Protein AF-C0QSX3-F1 (afdb_monomer_lite)

InterPro domains:
  IPR005490 L,D-transpeptidase catalytic domain [PF03734] (238-368)
  IPR005490 L,D-transpeptidase catalytic domain [PS52029] (236-369)
  IPR005490 L,D-transpeptidase catalytic domain [cd16913] (238-369)
  IPR018392 LysM domain [SM00257] (179-223)
  IPR018392 LysM domain [cd00118] (180-222)
  IPR036779 LysM domain superfamily [G3DSA:3.10.350.10] (173-227)
  IPR036779 LysM domain superfamily [SSF54106] (179-223)
  IPR038063 L,D-transpeptidase catalytic domain-like [G3DSA:2.40.440.10] (234-369)
  IPR038063 L,D-transpeptidase catalytic domain-like [SSF141523] (238-369)
  IPR050979 Bacterial L,D-transpeptidase [PTHR30582] (173-374)

Organism: Persephonella marina (strain DSM 14350 / EX-H1) (NCBI:txid123214)

Radius of gyration: 26.54 Å; chains: 1; bounding box: 56×92×65 Å

Foldseek 3Di:
DVVVVVVVVVVVVVVVVDPCDPVNVVVVVVLVVLVVLLVVLLLQLLVCLLVVVLVSNLVSLVVNCVSDPDDFLSVLLSLLSNLVSCLVVLVLVSLLVSLVVVVPDPHDLLSNQNSLQSNQQSCVVVVVPPSNVVSCVPCVVQQDDDDFDDAPDPLCPLPGGLQFKFFDDPFQKTHDKHKDAAAAWAFLLVVCVVRQHFSCQQCLQCVPDDRGTDHHGRIGIDFSIAGHAPDPDDAQAWEAAPLQQKIWHWHAGPNTIMIGMHFKFFAAPVQGADAFKWFFADKDFQDKDQQDPVNCVVPVVDDRIDGRDLQHQQAGMWTDTPPDPAIEGEGSPSSRGNHNDDSRHIYGHNSVRVSVRSNHDGGRMYGYDHQQKHWTDDVWIKIAGGDDDPVNVVVVQVVCVVVVHHDDPSVVSSCHRNPHRHTRTRD

pLDDT: mean 91.19, std 11.02, range [38.38, 98.75]

Structure (mmCIF, N/CA/C/O backbone):
data_AF-C0QSX3-F1
#
_entry.id   AF-C0QSX3-F1
#
loop_
_atom_site.group_PDB
_atom_site.id
_atom_site.type_symbol
_atom_site.label_atom_id
_atom_site.label_alt_id
_atom_site.label_comp_id
_atom_site.label_asym_id
_atom_site.label_entity_id
_atom_site.label_seq_id
_atom_site.pdbx_PDB_ins_code
_atom_site.Cartn_x
_atom_site.Cartn_y
_atom_site.Cartn_z
_atom_site.occupancy
_atom_site.B_iso_or_equiv
_atom_site.auth_seq_id
_atom_site.auth_comp_id
_atom_site.auth_asym_id
_atom_site.auth_atom_id
_atom_site.pdbx_PDB_model_num
ATOM 1 N N . MET A 1 1 ? -12.778 67.586 36.343 1.00 48.75 1 MET A N 1
ATOM 2 C CA . MET A 1 1 ? -14.087 66.918 36.142 1.00 48.75 1 MET A CA 1
ATOM 3 C C . MET A 1 1 ? -14.118 66.034 34.890 1.00 48.75 1 MET A C 1
ATOM 5 O O . MET A 1 1 ? -14.532 64.891 34.998 1.00 48.75 1 MET A O 1
ATOM 9 N N . VAL A 1 2 ? -13.596 66.487 33.740 1.00 47.62 2 VAL A N 1
ATOM 10 C CA . VAL A 1 2 ? -13.553 65.702 32.481 1.00 47.62 2 VAL A CA 1
ATOM 11 C C . VAL A 1 2 ? -12.645 64.455 32.558 1.00 47.62 2 VAL A C 1
ATOM 13 O O . VAL A 1 2 ? -13.032 63.388 32.096 1.00 47.62 2 VAL A O 1
ATOM 16 N N . TYR A 1 3 ? -11.492 64.537 33.236 1.00 38.38 3 TYR A N 1
ATOM 17 C CA . TYR A 1 3 ? -10.574 63.395 33.411 1.00 38.38 3 TYR A CA 1
ATOM 18 C C . TYR A 1 3 ? -11.143 62.247 34.263 1.00 38.38 3 TYR A C 1
ATOM 20 O O . TYR A 1 3 ? -10.871 61.084 33.981 1.00 38.38 3 TYR A O 1
ATOM 28 N N . MET A 1 4 ? -11.972 62.549 35.270 1.00 43.06 4 MET A N 1
ATOM 29 C CA . MET A 1 4 ? -12.631 61.517 36.081 1.00 43.06 4 MET A CA 1
ATOM 30 C C . MET A 1 4 ? -13.725 60.798 35.294 1.00 43.06 4 MET A C 1
ATOM 32 O O . MET A 1 4 ? -13.859 59.589 35.427 1.00 43.06 4 MET A O 1
ATOM 36 N N . ILE A 1 5 ? -14.461 61.496 34.426 1.00 52.59 5 ILE A N 1
ATOM 37 C CA . ILE A 1 5 ? -15.491 60.870 33.585 1.00 52.59 5 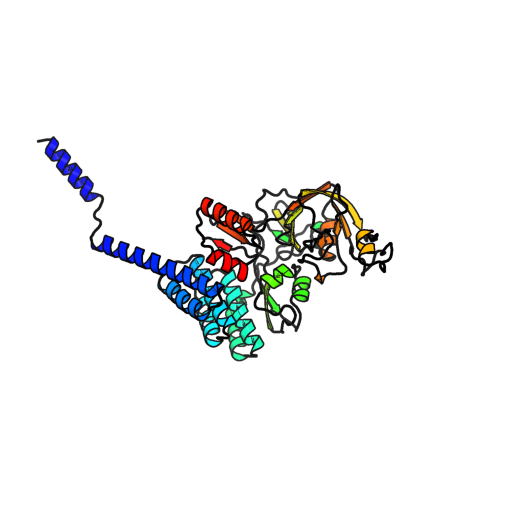ILE A CA 1
ATOM 38 C C . ILE A 1 5 ? -14.839 59.962 32.533 1.00 52.59 5 ILE A C 1
ATOM 40 O O . ILE A 1 5 ? -15.296 58.841 32.344 1.00 52.59 5 ILE A O 1
ATOM 44 N N . ILE A 1 6 ? -13.718 60.374 31.929 1.00 48.19 6 ILE A N 1
ATOM 45 C CA . ILE A 1 6 ? -12.979 59.542 30.964 1.00 48.19 6 ILE A CA 1
ATOM 46 C C . ILE A 1 6 ? -12.371 58.305 31.639 1.00 48.19 6 ILE A C 1
ATOM 48 O O . ILE A 1 6 ? -12.461 57.220 31.076 1.00 48.19 6 ILE A O 1
ATOM 52 N N . LEU A 1 7 ? -11.825 58.425 32.857 1.00 44.28 7 LEU A N 1
ATOM 53 C CA . LEU A 1 7 ? -11.281 57.282 33.601 1.00 44.28 7 LEU A CA 1
ATOM 54 C C . LEU A 1 7 ? -12.383 56.312 34.054 1.00 44.28 7 LEU A C 1
ATOM 56 O O . LEU A 1 7 ? -12.187 55.103 33.999 1.00 44.28 7 LEU A O 1
ATOM 60 N N . THR A 1 8 ? -13.555 56.828 34.438 1.00 52.88 8 THR A N 1
ATOM 61 C CA . THR A 1 8 ? -14.704 55.996 34.825 1.00 52.88 8 THR A CA 1
ATOM 62 C C . THR A 1 8 ? -15.304 55.298 33.606 1.00 52.88 8 THR A C 1
ATOM 64 O O . THR A 1 8 ? -15.594 54.115 33.692 1.00 52.88 8 THR A O 1
ATOM 67 N N . VAL A 1 9 ? -15.389 55.974 32.451 1.00 52.69 9 VAL A N 1
ATOM 68 C CA . VAL A 1 9 ? -15.851 55.386 31.181 1.00 52.69 9 VAL A CA 1
ATOM 69 C C . VAL A 1 9 ? -14.834 54.387 30.610 1.00 52.69 9 VAL A C 1
ATOM 71 O O . VAL A 1 9 ? -15.242 53.351 30.087 1.00 52.69 9 VAL A O 1
ATOM 74 N N . LEU A 1 10 ? -13.522 54.629 30.750 1.00 43.75 10 LEU A N 1
ATOM 75 C CA . LEU A 1 10 ? -12.484 53.649 30.397 1.00 43.75 10 LEU A CA 1
ATOM 76 C C . LEU A 1 10 ? -12.516 52.438 31.331 1.00 43.75 10 LEU A C 1
ATOM 78 O O . LEU A 1 10 ? -12.442 51.319 30.842 1.00 43.75 10 LEU A O 1
ATOM 82 N N . LEU A 1 11 ? -12.672 52.628 32.644 1.00 46.78 11 LEU A N 1
ATOM 83 C CA . LEU A 1 11 ? -12.793 51.521 33.596 1.00 46.78 11 LEU A CA 1
ATOM 84 C C . LEU A 1 11 ? -14.079 50.725 33.350 1.00 46.78 11 LEU A C 1
ATOM 86 O O . LEU A 1 11 ? -14.016 49.504 33.284 1.00 46.78 11 LEU A O 1
ATOM 90 N N . THR A 1 12 ? -15.219 51.371 33.095 1.00 47.72 12 THR A N 1
ATOM 91 C CA . THR A 1 12 ? -16.450 50.649 32.735 1.00 47.72 12 THR A CA 1
ATOM 92 C C . THR A 1 12 ? -16.357 49.967 31.373 1.00 47.72 12 THR A C 1
ATOM 94 O O . THR A 1 12 ? -16.967 48.920 31.216 1.00 47.72 12 THR A O 1
ATOM 97 N N . ASN A 1 13 ? -15.575 50.487 30.415 1.00 42.12 13 ASN A N 1
ATOM 98 C CA . ASN A 1 13 ? -15.341 49.826 29.121 1.00 42.12 13 ASN A CA 1
ATOM 99 C C . ASN A 1 13 ? -14.300 48.696 29.184 1.00 42.12 13 ASN A C 1
ATOM 101 O O . ASN A 1 13 ? -14.381 47.741 28.416 1.00 42.12 13 ASN A O 1
ATOM 105 N N . ILE A 1 14 ? -13.353 48.752 30.123 1.00 45.50 14 ILE A N 1
ATOM 106 C CA . ILE A 1 14 ? -12.417 47.654 30.392 1.00 45.50 14 ILE A CA 1
ATOM 107 C C . ILE A 1 14 ? -13.147 46.529 31.146 1.00 45.50 14 ILE A C 1
ATOM 109 O O . ILE A 1 14 ? -12.993 45.364 30.789 1.00 45.50 14 ILE A O 1
ATOM 113 N N . PHE A 1 15 ? -14.034 46.861 32.092 1.00 44.28 15 PHE A N 1
ATOM 114 C CA . PHE A 1 15 ? -14.851 45.882 32.823 1.00 44.28 15 PHE A CA 1
ATOM 115 C C . PHE A 1 15 ? -16.085 45.373 32.054 1.00 44.28 15 PHE A C 1
ATOM 117 O O . PHE A 1 15 ? -16.574 44.292 32.370 1.00 44.28 15 PHE A O 1
ATOM 124 N N . SER A 1 16 ? -16.571 46.074 31.023 1.00 42.09 16 SER A N 1
ATOM 125 C CA . SER A 1 16 ? -17.661 45.578 30.162 1.00 42.09 16 SER A CA 1
ATOM 126 C C . SER A 1 16 ? -17.187 44.644 29.043 1.00 42.09 16 SER A C 1
ATOM 128 O O . SER A 1 16 ? -18.012 43.991 28.408 1.00 42.09 16 SER A O 1
ATOM 130 N N . SER A 1 17 ? -15.871 44.538 28.819 1.00 47.22 17 SER A N 1
ATOM 131 C CA . SER A 1 17 ? -15.293 43.681 27.770 1.00 47.22 17 SER A CA 1
ATOM 132 C C . SER A 1 17 ? -14.806 42.299 28.235 1.00 47.22 17 SER A C 1
ATOM 134 O O . SER A 1 17 ? -14.498 41.467 27.387 1.00 47.22 17 SER A O 1
ATOM 136 N N . PHE A 1 18 ? -14.803 42.001 29.541 1.00 54.53 18 PHE A N 1
ATOM 137 C CA . PHE A 1 18 ? -14.434 40.679 30.071 1.00 54.53 18 PHE A CA 1
ATOM 138 C C . PHE A 1 18 ? -15.231 40.327 31.335 1.00 54.53 18 PHE A C 1
ATOM 140 O O . PHE A 1 18 ? -14.693 40.269 32.438 1.00 54.53 18 PHE A O 1
ATOM 147 N N . ALA A 1 19 ? -16.528 40.056 31.187 1.00 53.22 19 ALA A N 1
ATOM 148 C CA . ALA A 1 19 ? -17.298 39.382 32.232 1.00 53.22 19 ALA A CA 1
ATOM 149 C C . ALA A 1 19 ? -17.041 37.864 32.161 1.00 53.22 19 ALA A C 1
ATOM 151 O O . ALA A 1 19 ? -17.902 37.108 31.729 1.00 53.22 19 ALA A O 1
ATOM 152 N N . VAL A 1 20 ? -15.831 37.427 32.524 1.00 59.19 20 VAL A N 1
ATOM 153 C CA . VAL A 1 20 ? -15.545 36.006 32.781 1.00 59.19 20 VAL A CA 1
ATOM 154 C C . VAL A 1 20 ? -15.932 35.736 34.233 1.00 59.19 20 VAL A C 1
ATOM 156 O O . VAL A 1 20 ? -15.351 36.321 35.149 1.00 59.19 20 VAL A O 1
ATOM 159 N N . THR A 1 21 ? -16.949 34.909 34.461 1.00 80.19 21 THR A N 1
ATOM 160 C CA . THR A 1 21 ? -17.420 34.581 35.814 1.00 80.19 21 THR A CA 1
ATOM 161 C C . THR A 1 21 ? -16.509 33.545 36.487 1.00 80.19 21 THR A C 1
ATOM 163 O O . THR A 1 21 ? -15.742 32.843 35.829 1.00 80.19 21 THR A O 1
ATOM 166 N N . ILE A 1 22 ? -16.580 33.421 37.820 1.00 74.31 22 ILE A N 1
ATOM 167 C CA . ILE A 1 22 ? -15.883 32.341 38.551 1.00 74.31 22 ILE A CA 1
ATOM 168 C C . ILE A 1 22 ? -16.342 30.968 38.037 1.00 74.31 22 ILE A C 1
ATOM 170 O O . ILE A 1 22 ? -15.523 30.059 37.920 1.00 74.31 22 ILE A O 1
ATOM 174 N N . ASP A 1 23 ? -17.621 30.836 37.681 1.00 77.81 23 ASP A N 1
ATOM 175 C CA . ASP A 1 23 ? -18.171 29.614 37.097 1.00 77.81 23 ASP A CA 1
ATOM 176 C C . ASP A 1 23 ? -17.549 29.309 35.726 1.00 77.81 23 ASP A C 1
ATOM 178 O O . ASP A 1 23 ? -17.186 28.158 35.481 1.00 77.81 23 ASP A O 1
ATOM 182 N N . ASP A 1 24 ? -17.317 30.324 34.882 1.00 76.31 24 ASP A N 1
ATOM 183 C CA . ASP A 1 24 ? -16.618 30.159 33.596 1.00 76.31 24 ASP A CA 1
ATOM 184 C C . ASP A 1 24 ? -15.166 29.692 33.797 1.00 76.31 24 ASP A C 1
ATOM 186 O O . ASP A 1 24 ? -14.714 28.755 33.137 1.00 76.31 24 ASP A O 1
ATOM 190 N N . LEU A 1 25 ? -14.442 30.282 34.759 1.00 76.31 25 LEU A N 1
ATOM 191 C CA . LEU A 1 25 ? -13.067 29.880 35.097 1.00 76.31 25 LEU A CA 1
ATOM 192 C C . LEU A 1 25 ? -13.000 28.446 35.638 1.00 76.31 25 LEU A C 1
ATOM 194 O O . LEU A 1 25 ? -12.089 27.689 35.296 1.00 76.31 25 LEU A O 1
ATOM 198 N N . ILE A 1 26 ? -13.960 28.060 36.482 1.00 77.81 26 ILE A N 1
ATOM 199 C CA . ILE A 1 26 ? -14.073 26.697 37.009 1.00 77.81 26 ILE A CA 1
ATOM 200 C C . ILE A 1 26 ? -14.393 25.722 35.872 1.00 77.81 26 ILE A C 1
ATOM 202 O O . ILE A 1 26 ? -13.771 24.659 35.782 1.00 77.81 26 ILE A O 1
ATOM 206 N N . GLU A 1 27 ? -15.333 26.063 34.989 1.00 82.44 27 GLU A N 1
ATOM 207 C CA . GLU A 1 27 ? -15.691 25.234 33.840 1.00 82.44 27 GLU A CA 1
ATOM 208 C C . GLU A 1 27 ? -14.491 25.032 32.904 1.00 82.44 27 GLU A C 1
ATOM 210 O O . GLU A 1 27 ? -14.228 23.905 32.466 1.00 82.44 27 GLU A O 1
ATOM 215 N N . ASP A 1 28 ? -13.721 26.087 32.650 1.00 81.81 28 ASP A N 1
ATOM 216 C CA . ASP A 1 28 ? -12.518 26.029 31.825 1.00 81.81 28 ASP A CA 1
ATOM 217 C C . ASP A 1 28 ? -11.407 25.202 32.482 1.00 81.81 28 ASP A C 1
ATOM 219 O O . ASP A 1 28 ? -10.857 24.308 31.831 1.00 81.81 28 ASP A O 1
ATOM 223 N N . ALA A 1 29 ? -11.172 25.351 33.789 1.00 78.06 29 ALA A N 1
ATOM 224 C CA . ALA A 1 29 ? -10.248 24.489 34.529 1.00 78.06 29 ALA A CA 1
ATOM 225 C C . ALA A 1 29 ? -10.668 23.005 34.468 1.00 78.06 29 ALA A C 1
ATOM 227 O O . ALA A 1 29 ? -9.843 22.114 34.230 1.00 78.06 29 ALA A O 1
ATOM 228 N N . TYR A 1 30 ? -11.966 22.703 34.606 1.00 83.31 30 TYR A N 1
ATOM 229 C CA . TYR A 1 30 ? -12.476 21.338 34.443 1.00 83.31 30 TYR A CA 1
ATOM 230 C C . TYR A 1 30 ? -12.288 20.808 33.014 1.00 83.31 30 TYR A C 1
ATOM 232 O O . TYR A 1 30 ? -11.971 19.621 32.840 1.00 83.31 30 TYR A O 1
ATOM 240 N N . LYS A 1 31 ? -12.466 21.646 31.982 1.00 81.50 31 LYS A N 1
ATOM 241 C CA . LYS A 1 31 ? -12.196 21.281 30.579 1.00 81.50 31 LYS A CA 1
ATOM 242 C C . LYS A 1 31 ? -10.716 20.969 30.364 1.00 81.50 31 LYS A C 1
ATOM 244 O O . LYS A 1 31 ? -10.414 19.963 29.713 1.00 81.50 31 LYS A O 1
ATOM 249 N N . GLU A 1 32 ? -9.811 21.766 30.925 1.00 83.38 32 GLU A N 1
ATOM 250 C CA . GLU A 1 32 ? -8.362 21.562 30.823 1.00 83.38 32 GLU A CA 1
ATOM 251 C C . GLU A 1 32 ? -7.912 20.267 31.502 1.00 83.38 32 GLU A C 1
ATOM 253 O O . GLU A 1 32 ? -7.322 19.408 30.842 1.00 83.38 32 GLU A O 1
ATOM 258 N N . VAL A 1 33 ? -8.301 20.039 32.761 1.00 84.56 33 VAL A N 1
ATOM 259 C CA . VAL A 1 33 ? -7.988 18.793 33.490 1.00 84.56 33 VAL A CA 1
ATOM 260 C C . VAL A 1 33 ? -8.549 17.571 32.761 1.00 84.56 33 VAL A C 1
ATOM 262 O O . VAL A 1 33 ? -7.928 16.505 32.700 1.00 84.56 33 VAL A O 1
ATOM 265 N N . ARG A 1 34 ? -9.751 17.688 32.185 1.00 81.19 34 ARG A N 1
ATOM 266 C CA . ARG A 1 34 ? -10.350 16.610 31.391 1.00 81.19 34 ARG A CA 1
ATOM 267 C C . ARG A 1 34 ? -9.554 16.336 30.115 1.00 81.19 34 ARG A C 1
ATOM 269 O O . ARG A 1 34 ? -9.415 15.168 29.743 1.00 81.19 34 ARG A O 1
ATOM 276 N N . LYS A 1 35 ? -9.063 17.379 29.444 1.00 82.12 35 LYS A N 1
ATOM 277 C CA . LYS A 1 35 ? -8.228 17.281 28.239 1.00 82.12 35 LYS A CA 1
ATOM 278 C C . LYS A 1 35 ? -6.886 16.623 28.556 1.00 82.12 35 LYS A C 1
ATOM 280 O O . LYS A 1 35 ? -6.501 15.705 27.837 1.00 82.12 35 LYS A O 1
ATOM 285 N N . GLU A 1 36 ? -6.240 17.012 29.648 1.00 86.94 36 GLU A N 1
ATOM 286 C CA . GLU A 1 36 ? -4.990 16.410 30.124 1.00 86.94 36 GLU A CA 1
ATOM 287 C C . GLU A 1 36 ? -5.173 14.917 30.435 1.00 86.94 36 GLU A C 1
ATOM 289 O O . GLU A 1 36 ? -4.554 14.067 29.798 1.00 86.94 36 GLU A O 1
ATOM 294 N N . LYS A 1 37 ? -6.151 14.566 31.285 1.00 87.88 37 LYS A N 1
ATOM 295 C CA . LYS A 1 37 ? -6.473 13.160 31.608 1.00 87.88 37 LYS A CA 1
ATOM 296 C C . LYS A 1 37 ? -6.822 12.327 30.376 1.00 87.88 37 LYS A C 1
ATOM 298 O O . LYS A 1 37 ? -6.589 11.113 30.353 1.00 87.88 37 LYS A O 1
ATOM 303 N N . SER A 1 38 ? -7.453 12.949 29.382 1.00 88.44 38 SER A N 1
ATOM 304 C CA . SER A 1 38 ? -7.742 12.321 28.098 1.00 88.44 38 SER A CA 1
ATOM 305 C C . SER A 1 38 ? -6.445 12.019 27.344 1.00 88.44 38 SER A C 1
ATOM 307 O O . SER A 1 38 ? -6.226 10.871 26.959 1.00 88.44 38 SER A O 1
ATOM 309 N N . GLU A 1 39 ? -5.556 12.997 27.192 1.00 90.38 39 GLU A N 1
ATOM 310 C CA . GLU A 1 39 ? -4.270 12.815 26.512 1.00 90.38 39 GLU A CA 1
ATOM 311 C C . GLU A 1 39 ? -3.379 11.775 27.214 1.00 90.38 39 GLU A C 1
ATOM 313 O O . GLU A 1 39 ? -2.805 10.909 26.552 1.00 90.38 39 GLU A O 1
ATOM 318 N N . ASP A 1 40 ? -3.352 11.761 28.547 1.00 91.38 40 ASP A N 1
ATOM 319 C CA . ASP A 1 40 ? -2.654 10.732 29.326 1.00 91.38 40 ASP A CA 1
ATOM 320 C C . ASP A 1 40 ? -3.198 9.333 29.043 1.00 91.38 40 ASP A C 1
ATOM 322 O O . ASP A 1 40 ? -2.442 8.393 28.787 1.00 91.38 40 ASP A O 1
ATOM 326 N N . SER A 1 41 ? -4.529 9.194 29.040 1.00 94.62 41 SER A N 1
ATOM 327 C CA . SER A 1 41 ? -5.190 7.914 28.760 1.00 94.62 41 SER A CA 1
ATOM 328 C C . SER A 1 41 ? -4.898 7.442 27.333 1.00 94.62 41 SER A C 1
ATOM 330 O O . SER A 1 41 ? -4.692 6.251 27.109 1.00 94.62 41 SER A O 1
ATOM 332 N N . PHE A 1 42 ? -4.837 8.362 26.367 1.00 95.75 42 PHE A N 1
ATOM 333 C CA . PHE A 1 42 ? -4.454 8.071 24.986 1.00 95.75 42 PHE A CA 1
ATOM 334 C C . PHE A 1 42 ? -3.010 7.566 24.885 1.00 95.75 42 PHE A C 1
ATOM 336 O O . PHE A 1 42 ? -2.752 6.504 24.308 1.00 95.75 42 PHE A O 1
ATOM 343 N N . ASN A 1 43 ? -2.073 8.298 25.487 1.00 95.25 43 ASN A N 1
ATOM 344 C CA . ASN A 1 43 ? -0.651 7.972 25.469 1.00 95.25 43 ASN A CA 1
ATOM 345 C C . ASN A 1 43 ? -0.364 6.631 26.143 1.00 95.25 43 ASN A C 1
ATOM 347 O O . ASN A 1 43 ? 0.382 5.816 25.593 1.00 95.25 43 ASN A O 1
ATOM 351 N N . LEU A 1 44 ? -0.978 6.391 27.304 1.00 96.62 44 LEU A N 1
ATOM 352 C CA . LEU A 1 44 ? -0.829 5.150 28.053 1.00 96.62 44 LEU A CA 1
ATOM 353 C C . LEU A 1 44 ? -1.464 3.967 27.317 1.00 96.62 44 LEU A C 1
ATOM 355 O O . LEU A 1 44 ? -0.862 2.896 27.272 1.00 96.62 44 LEU A O 1
ATOM 359 N N . ALA A 1 45 ? -2.628 4.160 26.688 1.00 98.06 45 ALA A N 1
ATOM 360 C CA . ALA A 1 45 ? -3.277 3.122 25.895 1.00 98.06 45 ALA A CA 1
ATOM 361 C C . ALA A 1 45 ? -2.388 2.646 24.735 1.00 98.06 45 ALA A C 1
ATOM 363 O O . ALA A 1 45 ? -2.156 1.444 24.594 1.00 98.06 45 ALA A O 1
ATOM 364 N N . LEU A 1 46 ? -1.839 3.579 23.948 1.00 97.88 46 LEU A N 1
ATOM 365 C CA . LEU A 1 46 ? -0.950 3.243 22.833 1.00 97.88 46 LEU A CA 1
ATOM 366 C C . LEU A 1 46 ? 0.387 2.672 23.305 1.00 97.88 46 LEU A C 1
ATOM 368 O O . LEU A 1 46 ? 0.890 1.733 22.692 1.00 97.88 46 LEU A O 1
ATOM 372 N N . LYS A 1 47 ? 0.955 3.188 24.403 1.00 97.75 47 LYS A N 1
ATOM 373 C CA . LYS A 1 47 ? 2.165 2.617 25.012 1.00 97.75 47 LYS A CA 1
ATOM 374 C C . LYS A 1 47 ? 1.934 1.156 25.405 1.00 97.75 47 LYS A C 1
ATOM 376 O O . LYS A 1 47 ? 2.647 0.283 24.920 1.00 97.75 47 LYS A O 1
ATOM 381 N N . ALA A 1 48 ? 0.893 0.891 26.196 1.00 98.06 48 ALA A N 1
ATOM 382 C CA . ALA A 1 48 ? 0.537 -0.454 26.635 1.00 98.06 48 ALA A CA 1
ATOM 383 C C . ALA A 1 48 ? 0.271 -1.387 25.446 1.00 98.06 48 ALA A C 1
ATOM 385 O O . ALA A 1 48 ? 0.733 -2.525 25.440 1.00 98.06 48 ALA A O 1
ATOM 386 N N . PHE A 1 49 ? -0.419 -0.906 24.406 1.00 98.25 49 PHE A N 1
ATOM 387 C CA . PHE A 1 49 ? -0.640 -1.679 23.184 1.00 98.25 49 PHE A CA 1
ATOM 388 C C . PHE A 1 49 ? 0.676 -2.040 22.488 1.00 98.25 49 PHE A C 1
ATOM 390 O O . PHE A 1 49 ? 0.888 -3.192 22.107 1.00 98.25 49 PHE A O 1
ATOM 397 N N . ASN A 1 50 ? 1.571 -1.062 22.337 1.00 96.81 50 ASN A N 1
ATOM 398 C CA . ASN A 1 50 ? 2.867 -1.254 21.699 1.00 96.81 50 ASN A CA 1
ATOM 399 C C . ASN A 1 50 ? 3.766 -2.213 22.491 1.00 96.81 50 ASN A C 1
ATOM 401 O O . ASN A 1 50 ? 4.541 -2.937 21.870 1.00 96.81 50 ASN A O 1
ATOM 405 N N . GLU A 1 51 ? 3.630 -2.255 23.813 1.00 97.25 51 GLU A N 1
ATOM 406 C CA . GLU A 1 51 ? 4.320 -3.188 24.715 1.00 97.25 51 GLU A CA 1
ATOM 407 C C . GLU A 1 51 ? 3.624 -4.562 24.812 1.00 97.25 51 GLU A C 1
ATOM 409 O O . GLU A 1 51 ? 4.118 -5.461 25.482 1.00 97.25 51 GLU A O 1
ATOM 414 N N . GLY A 1 52 ? 2.487 -4.761 24.132 1.00 97.00 52 GLY A N 1
ATOM 415 C CA . GLY A 1 52 ? 1.746 -6.030 24.130 1.00 97.00 52 GLY A CA 1
ATOM 416 C C . GLY A 1 52 ? 0.822 -6.240 25.337 1.00 97.00 52 GLY A C 1
ATOM 417 O O . GLY A 1 52 ? 0.209 -7.297 25.476 1.00 97.00 52 GLY A O 1
ATOM 418 N N . ILE A 1 53 ? 0.653 -5.229 26.191 1.00 98.00 53 ILE A N 1
ATOM 419 C CA . ILE A 1 53 ? -0.195 -5.263 27.390 1.00 98.00 53 ILE A CA 1
ATOM 420 C C . ILE A 1 53 ? -1.640 -4.888 27.012 1.00 98.00 53 ILE A C 1
ATOM 422 O O . ILE A 1 53 ? -2.186 -3.850 27.399 1.00 98.00 53 ILE A O 1
ATOM 426 N N . PHE A 1 54 ? -2.282 -5.743 26.210 1.00 98.19 54 PHE A N 1
ATOM 427 C CA . PHE A 1 54 ? -3.578 -5.456 25.575 1.00 98.19 54 PHE A CA 1
ATOM 428 C C . PHE A 1 54 ? -4.726 -5.203 26.565 1.00 98.19 54 PHE A C 1
ATOM 430 O O . PHE A 1 54 ? -5.622 -4.410 26.281 1.00 98.19 54 PHE A O 1
ATOM 437 N N . SER A 1 55 ? -4.711 -5.830 27.743 1.00 98.06 55 SER A N 1
ATOM 438 C CA . SER A 1 55 ? -5.731 -5.608 28.777 1.00 98.06 55 SER A CA 1
ATOM 439 C C . SER A 1 55 ? -5.705 -4.169 29.310 1.00 98.06 55 SER A C 1
ATOM 441 O O . SER A 1 55 ? -6.759 -3.539 29.442 1.00 98.06 55 SER A O 1
ATOM 443 N N . VAL A 1 56 ? -4.507 -3.626 29.550 1.00 98.19 56 VAL A N 1
ATOM 444 C CA . VAL A 1 56 ? -4.293 -2.231 29.963 1.00 98.19 56 VAL A CA 1
ATOM 445 C C . VAL A 1 56 ? -4.632 -1.285 28.816 1.00 98.19 56 VAL A C 1
ATOM 447 O O . VAL A 1 56 ? -5.366 -0.321 29.031 1.00 98.19 56 VAL A O 1
ATOM 450 N N . ALA A 1 57 ? -4.210 -1.605 27.588 1.00 98.38 57 ALA A N 1
ATOM 451 C CA . ALA A 1 57 ? -4.553 -0.820 26.403 1.00 98.38 57 ALA A CA 1
ATOM 452 C C . ALA A 1 57 ? -6.074 -0.654 26.239 1.00 98.38 57 ALA A C 1
ATOM 454 O O . ALA A 1 57 ? -6.566 0.454 26.026 1.00 98.38 57 ALA A O 1
ATOM 455 N N . VAL A 1 58 ? -6.848 -1.733 26.411 1.00 98.69 58 VAL A N 1
ATOM 456 C CA . VAL A 1 58 ? -8.319 -1.680 26.357 1.00 98.69 58 VAL A CA 1
ATOM 457 C C . VAL A 1 58 ? -8.898 -0.837 27.492 1.00 98.69 58 VAL A C 1
ATOM 459 O O . VAL A 1 58 ? -9.825 -0.057 27.255 1.00 98.69 58 VAL A O 1
ATOM 462 N N . LYS A 1 59 ? -8.389 -0.988 28.721 1.00 98.44 59 LYS A N 1
ATOM 463 C CA . LYS A 1 59 ? -8.857 -0.225 29.888 1.00 98.44 59 LYS A CA 1
ATOM 464 C C . LYS A 1 59 ? -8.673 1.279 29.670 1.00 98.44 59 LYS A C 1
ATOM 466 O O . LYS A 1 59 ? -9.648 2.030 29.760 1.00 98.44 59 LYS A O 1
ATOM 471 N N . GLU A 1 60 ? -7.459 1.700 29.331 1.00 98.31 60 GLU A N 1
ATOM 472 C CA . GLU A 1 60 ? -7.123 3.113 29.133 1.00 98.31 60 GLU A CA 1
ATOM 473 C C . GLU A 1 60 ? -7.751 3.673 27.852 1.00 98.31 60 GLU A C 1
ATOM 475 O O . GLU A 1 60 ? -8.289 4.778 27.859 1.00 98.31 60 GLU A O 1
ATOM 480 N N . GLY A 1 61 ? -7.841 2.873 26.785 1.00 98.06 61 GLY A N 1
ATOM 481 C CA . GLY A 1 61 ? -8.561 3.249 25.569 1.00 98.06 61 GLY A CA 1
ATOM 482 C C . GLY A 1 61 ? -10.045 3.524 25.834 1.00 98.06 61 GLY A C 1
ATOM 483 O O . GLY A 1 61 ? -10.586 4.536 25.392 1.00 98.06 61 GLY A O 1
ATOM 484 N N . LYS A 1 62 ? -10.726 2.685 26.626 1.00 98.00 62 LYS A N 1
ATOM 485 C CA . LYS A 1 62 ? -12.120 2.947 27.033 1.00 98.00 62 LYS A CA 1
ATOM 486 C C . LYS A 1 62 ? -12.248 4.209 27.884 1.00 98.00 62 LYS A C 1
ATOM 488 O O . LYS A 1 62 ? -13.237 4.926 27.740 1.00 98.00 62 LYS A O 1
ATOM 493 N N . LYS A 1 63 ? -11.285 4.477 28.772 1.00 97.50 63 LYS A N 1
ATOM 494 C CA . LYS A 1 63 ? -11.239 5.714 29.567 1.00 97.50 63 LYS A CA 1
ATOM 495 C C . LYS A 1 63 ? -11.099 6.934 28.654 1.00 97.50 63 LYS A C 1
ATOM 497 O O . LYS A 1 63 ? -11.915 7.847 28.763 1.00 97.50 63 LYS A O 1
ATOM 502 N N . TYR A 1 64 ? -10.184 6.891 27.688 1.00 96.88 64 TYR A N 1
ATOM 503 C CA . TYR A 1 64 ? -10.045 7.918 26.657 1.00 96.88 64 TYR A CA 1
ATOM 504 C C . TYR A 1 64 ? -11.363 8.158 25.906 1.00 96.88 64 TYR A C 1
ATOM 506 O O . TYR A 1 64 ? -11.849 9.282 25.869 1.00 96.88 64 TYR A O 1
ATOM 514 N N . LEU A 1 65 ? -12.023 7.109 25.400 1.00 96.25 65 LEU A N 1
ATOM 515 C CA . LEU A 1 65 ? -13.278 7.253 24.643 1.00 96.25 65 LEU A CA 1
ATOM 516 C C . LEU A 1 65 ? -14.444 7.840 25.455 1.00 96.25 65 LEU A C 1
ATOM 518 O O . LEU A 1 65 ? -15.367 8.404 24.855 1.00 96.25 65 LEU A O 1
ATOM 522 N N . LYS A 1 66 ? -14.431 7.693 26.788 1.00 95.06 66 LYS A N 1
ATOM 523 C CA . LYS A 1 66 ? -15.401 8.325 27.699 1.00 95.06 66 LYS A CA 1
ATOM 524 C C . LYS A 1 66 ? -15.123 9.819 27.865 1.00 95.06 66 LYS A C 1
ATOM 526 O O . LYS A 1 66 ? -16.061 10.618 27.855 1.00 95.06 66 LYS A O 1
ATOM 531 N N . LEU A 1 67 ? -13.850 10.183 28.020 1.00 92.31 67 LEU A N 1
ATOM 532 C CA . LEU A 1 67 ? -13.418 11.567 28.217 1.00 92.31 67 LEU A CA 1
ATOM 533 C C . LEU A 1 67 ? -13.484 12.369 26.912 1.00 92.31 67 LEU A C 1
ATOM 535 O O . LEU A 1 67 ? -13.925 13.518 26.945 1.00 92.31 67 LEU A O 1
ATOM 539 N N . HIS A 1 68 ? -13.164 11.740 25.781 1.00 91.44 68 HIS A N 1
ATOM 540 C CA . HIS A 1 68 ? -13.006 12.364 24.471 1.00 91.44 68 HIS A CA 1
ATOM 541 C C . HIS A 1 68 ? -14.112 11.975 23.492 1.00 91.44 68 HIS A C 1
ATOM 543 O O . HIS A 1 68 ? -14.086 10.900 22.893 1.00 91.44 68 HIS A O 1
ATOM 549 N N . ARG A 1 69 ? -15.105 12.852 23.315 1.00 86.50 69 ARG A N 1
ATOM 550 C CA . ARG A 1 69 ? -16.268 12.591 22.441 1.00 86.50 69 ARG A CA 1
ATOM 551 C C . ARG A 1 69 ? -16.119 13.139 21.023 1.00 86.50 69 ARG A C 1
ATOM 553 O O . ARG A 1 69 ? -16.833 12.677 20.135 1.00 86.50 69 ARG A O 1
ATOM 560 N N . LYS A 1 70 ? -15.225 14.110 20.813 1.00 88.19 70 LYS A N 1
ATOM 561 C CA . LYS A 1 70 ? -15.013 14.742 19.508 1.00 88.19 70 LYS A CA 1
ATOM 562 C C . LYS A 1 70 ? -14.499 13.704 18.509 1.00 88.19 70 LYS A C 1
ATOM 564 O O . LYS A 1 70 ? -13.699 12.838 18.856 1.00 88.19 70 LYS A O 1
ATOM 569 N N . LYS A 1 71 ? -14.982 13.786 17.270 1.00 88.75 71 LYS A N 1
ATOM 570 C CA . LYS A 1 71 ? -14.429 13.009 16.163 1.00 88.75 71 LYS A CA 1
ATOM 571 C C . LYS A 1 71 ? -13.083 13.612 15.768 1.00 88.75 71 LYS A C 1
ATOM 573 O O . LYS A 1 71 ? -13.040 14.755 15.326 1.00 88.75 71 LYS A O 1
ATOM 578 N N . ASP A 1 72 ? -12.031 12.825 15.905 1.00 90.88 72 ASP A N 1
ATOM 579 C CA . ASP A 1 72 ? -10.686 13.092 15.401 1.00 90.88 72 ASP A CA 1
ATOM 580 C C . ASP A 1 72 ? -9.994 11.758 15.083 1.00 90.88 72 ASP A C 1
ATOM 582 O O . ASP A 1 72 ? -10.564 10.678 15.295 1.00 90.88 72 ASP A O 1
ATOM 586 N N . ILE A 1 73 ? -8.778 11.824 14.544 1.00 91.50 73 ILE A N 1
ATOM 587 C CA . ILE A 1 73 ? -8.006 10.621 14.223 1.00 91.50 73 ILE A CA 1
ATOM 588 C C . ILE A 1 73 ? -7.624 9.816 15.477 1.00 91.50 73 ILE A C 1
ATOM 590 O O . ILE A 1 73 ? -7.591 8.587 15.436 1.00 91.50 73 ILE A O 1
ATOM 594 N N . LYS A 1 74 ? -7.383 10.474 16.618 1.00 93.62 74 LYS A N 1
ATOM 595 C CA . LYS A 1 74 ? -7.005 9.803 17.872 1.00 93.62 74 LYS A CA 1
ATOM 596 C C . LYS A 1 74 ? -8.124 8.878 18.368 1.00 93.62 74 LYS A C 1
ATOM 598 O O . LYS A 1 74 ? -7.864 7.726 18.719 1.00 93.62 74 LYS A O 1
ATOM 603 N N . ARG A 1 75 ? -9.379 9.339 18.328 1.00 95.06 75 ARG A N 1
ATOM 604 C CA . ARG A 1 75 ? -10.577 8.537 18.632 1.00 95.06 75 ARG A CA 1
ATOM 605 C C . ARG A 1 75 ? -10.720 7.340 17.714 1.00 95.06 75 ARG A C 1
ATOM 607 O O . ARG A 1 75 ? -10.943 6.231 18.197 1.00 95.06 75 ARG A O 1
ATOM 614 N N . ASP A 1 76 ? -10.574 7.573 16.422 1.00 95.38 76 ASP A N 1
ATOM 615 C CA . ASP A 1 76 ? -10.618 6.550 15.386 1.00 95.38 76 ASP A CA 1
ATOM 616 C C . ASP A 1 76 ? -9.589 5.436 15.680 1.00 95.38 76 ASP A C 1
ATOM 618 O O . ASP A 1 76 ? -9.956 4.262 15.811 1.00 95.38 76 ASP A O 1
ATOM 622 N N . ILE A 1 77 ? -8.332 5.814 15.930 1.00 95.81 77 ILE A N 1
ATOM 623 C CA . ILE A 1 77 ? -7.234 4.893 16.256 1.00 95.81 77 ILE A CA 1
ATOM 624 C C . ILE A 1 77 ? -7.486 4.112 17.551 1.00 95.81 77 ILE A C 1
ATOM 626 O O . ILE A 1 77 ? -7.262 2.905 17.580 1.00 95.81 77 ILE A O 1
ATOM 630 N N . ILE A 1 78 ? -8.004 4.737 18.614 1.00 97.75 78 ILE A N 1
ATOM 631 C CA . ILE A 1 78 ? -8.311 4.008 19.858 1.00 97.75 78 ILE A CA 1
ATOM 632 C C . ILE A 1 78 ? -9.433 2.982 19.653 1.00 97.75 78 ILE A C 1
ATOM 634 O O . ILE A 1 78 ? -9.372 1.880 20.207 1.00 97.75 78 ILE A O 1
ATOM 638 N N . ILE A 1 79 ? -10.450 3.304 18.850 1.00 98.19 79 ILE A N 1
ATOM 639 C CA . ILE A 1 79 ? -11.537 2.367 18.535 1.00 98.19 79 ILE A CA 1
ATOM 640 C C . ILE A 1 79 ? -10.990 1.135 17.803 1.00 98.19 79 ILE A C 1
ATOM 642 O O . ILE A 1 79 ? -11.368 0.007 18.128 1.00 98.19 79 ILE A O 1
ATOM 646 N N . GLU A 1 80 ? -10.081 1.328 16.855 1.00 97.81 80 GLU A N 1
ATOM 647 C CA . GLU A 1 80 ? -9.394 0.236 16.167 1.00 97.81 80 GLU A CA 1
ATOM 648 C C . GLU A 1 80 ? -8.481 -0.568 17.100 1.00 97.81 80 GLU A C 1
ATOM 650 O O . GLU A 1 80 ? -8.588 -1.793 17.159 1.00 97.81 80 GLU A O 1
ATOM 655 N N . MET A 1 81 ? -7.637 0.116 17.874 1.00 98.38 81 MET A N 1
ATOM 656 C CA . MET A 1 81 ? -6.685 -0.481 18.810 1.00 98.38 81 MET A CA 1
ATOM 657 C C . MET A 1 81 ? -7.391 -1.412 19.807 1.00 98.38 81 MET A C 1
ATOM 659 O O . MET A 1 81 ? -6.901 -2.507 20.093 1.00 98.38 81 MET A O 1
ATOM 663 N N . ILE A 1 82 ? -8.571 -1.027 20.308 1.00 98.75 82 ILE A N 1
ATOM 664 C CA . ILE A 1 82 ? -9.400 -1.883 21.173 1.00 98.75 82 ILE A CA 1
ATOM 665 C C . ILE A 1 82 ? -9.841 -3.157 20.436 1.00 98.75 82 ILE A C 1
ATOM 667 O O . ILE A 1 82 ? -9.781 -4.244 21.013 1.00 98.75 82 ILE A O 1
ATOM 671 N N . ALA A 1 83 ? -10.253 -3.054 19.169 1.00 98.50 83 ALA A N 1
ATOM 672 C CA . ALA A 1 83 ? -10.650 -4.215 18.373 1.00 98.50 83 ALA A CA 1
ATOM 673 C C . ALA A 1 83 ? -9.475 -5.179 18.153 1.00 98.50 83 ALA A C 1
ATOM 675 O O . ALA A 1 83 ? -9.619 -6.383 18.370 1.00 98.50 83 ALA A O 1
ATOM 676 N N . VAL A 1 84 ? -8.302 -4.647 17.792 1.00 98.25 84 VAL A N 1
ATOM 677 C CA . VAL A 1 84 ? -7.071 -5.439 17.642 1.00 98.25 84 VAL A CA 1
ATOM 678 C C . VAL A 1 84 ? -6.692 -6.106 18.965 1.00 98.25 84 VAL A C 1
ATOM 680 O O . VAL A 1 84 ? -6.369 -7.290 18.994 1.00 98.25 84 VAL A O 1
ATOM 683 N N . SER A 1 85 ? -6.804 -5.382 20.079 1.00 98.50 85 SER A N 1
ATOM 684 C CA . SER A 1 85 ? -6.527 -5.916 21.416 1.00 98.50 85 SER A CA 1
ATOM 685 C C . SER A 1 85 ? -7.445 -7.089 21.769 1.00 98.50 85 SER A C 1
ATOM 687 O O . SER A 1 85 ? -6.974 -8.126 22.232 1.00 98.50 85 SER A O 1
ATOM 689 N N . TYR A 1 86 ? -8.754 -6.980 21.513 1.00 98.44 86 TYR A N 1
ATOM 690 C CA . TYR A 1 86 ? -9.672 -8.101 21.734 1.00 98.44 86 TYR A CA 1
ATOM 691 C C . TYR A 1 86 ? -9.376 -9.295 20.832 1.00 98.44 86 TYR A C 1
ATOM 693 O O . TYR A 1 86 ? -9.471 -10.430 21.300 1.00 98.44 86 TYR A O 1
ATOM 701 N N . TYR A 1 87 ? -9.004 -9.050 19.574 1.00 97.31 87 TYR A N 1
ATOM 702 C CA . TYR A 1 87 ? -8.595 -10.104 18.651 1.00 97.31 87 TYR A CA 1
ATOM 703 C C . TYR A 1 87 ? -7.370 -10.861 19.180 1.00 97.31 87 TYR A C 1
ATOM 705 O O . TYR A 1 87 ? -7.441 -12.075 19.360 1.00 97.31 87 TYR A O 1
ATOM 713 N N . ARG A 1 88 ? -6.293 -10.145 19.536 1.00 96.25 88 ARG A N 1
ATOM 714 C CA . ARG A 1 88 ? -5.042 -10.734 20.054 1.00 96.25 88 ARG A CA 1
ATOM 715 C C . ARG A 1 88 ? -5.224 -11.481 21.379 1.00 96.25 88 ARG A C 1
ATOM 717 O O . ARG A 1 88 ? -4.517 -12.445 21.640 1.00 96.25 88 ARG A O 1
ATOM 724 N N . MET A 1 89 ? -6.191 -11.074 22.202 1.00 96.81 89 MET A N 1
ATOM 725 C CA . MET A 1 89 ? -6.559 -11.778 23.440 1.00 96.81 89 MET A CA 1
ATOM 726 C C . MET A 1 89 ? -7.643 -12.859 23.242 1.00 96.81 89 MET A C 1
ATOM 728 O O . MET A 1 89 ? -8.158 -13.383 24.230 1.00 96.81 89 MET A O 1
ATOM 732 N N . TYR A 1 90 ? -8.059 -13.151 22.003 1.00 95.44 90 TYR A N 1
ATOM 733 C CA . TYR A 1 90 ? -9.135 -14.096 21.664 1.00 95.44 90 TYR A CA 1
ATOM 734 C C . TYR A 1 90 ? -10.482 -13.829 22.382 1.00 95.44 90 TYR A C 1
ATOM 736 O O . TYR A 1 90 ? -11.288 -14.738 22.618 1.00 95.44 90 TYR A O 1
ATOM 744 N N . ARG A 1 91 ? -10.779 -12.560 22.701 1.00 96.19 91 ARG A N 1
ATOM 745 C CA . ARG A 1 91 ? -11.997 -12.095 23.396 1.00 96.19 91 ARG A CA 1
ATOM 746 C C . ARG A 1 91 ? -13.175 -11.941 22.430 1.00 96.19 91 ARG A C 1
ATOM 748 O O . ARG A 1 91 ? -13.562 -10.845 22.032 1.00 96.19 91 ARG A O 1
ATOM 755 N N . ARG A 1 92 ? -13.732 -13.078 22.006 1.00 93.62 92 ARG A N 1
ATOM 756 C CA . ARG A 1 92 ? -14.753 -13.166 20.941 1.00 93.62 92 ARG A CA 1
ATOM 757 C C . ARG A 1 92 ? -16.007 -12.333 21.197 1.00 93.62 92 ARG A C 1
ATOM 759 O O . ARG A 1 92 ? -16.494 -11.674 20.283 1.00 93.62 92 ARG A O 1
ATOM 766 N N . LYS A 1 93 ? -16.568 -12.419 22.407 1.00 94.75 93 LYS A N 1
ATOM 767 C CA . LYS A 1 93 ? -17.821 -11.729 22.743 1.00 94.75 93 LYS A CA 1
ATOM 768 C C . LYS A 1 93 ? -17.596 -10.222 22.700 1.00 94.75 93 LYS A C 1
ATOM 770 O O . LYS A 1 93 ? -18.325 -9.512 22.023 1.00 94.75 93 LYS A O 1
ATOM 775 N N . GLU A 1 94 ? -16.523 -9.776 23.334 1.00 97.94 94 GLU A N 1
ATOM 776 C CA . GLU A 1 94 ? -16.131 -8.380 23.422 1.00 97.94 94 GLU A CA 1
ATOM 777 C C . GLU A 1 94 ? -15.803 -7.797 22.044 1.00 97.94 94 GLU A C 1
ATOM 779 O O . GLU A 1 94 ? -16.237 -6.688 21.747 1.00 97.94 94 GLU A O 1
ATOM 784 N N . LEU A 1 95 ? -15.116 -8.546 21.171 1.00 97.69 95 LEU A N 1
ATOM 785 C CA . LEU A 1 95 ? -14.862 -8.115 19.793 1.00 97.69 95 LEU A CA 1
ATOM 786 C C . LEU A 1 95 ? -16.157 -7.985 18.981 1.00 97.69 95 LEU A C 1
ATOM 788 O O . LEU A 1 95 ? -16.312 -7.029 18.224 1.00 97.69 95 LEU A O 1
ATOM 792 N N . PHE A 1 96 ? -17.094 -8.923 19.134 1.00 97.00 96 PHE A N 1
ATOM 793 C CA . PHE A 1 96 ? -18.392 -8.846 18.464 1.00 97.00 96 PHE A CA 1
ATOM 794 C C . PHE A 1 96 ? -19.205 -7.643 18.943 1.00 97.00 96 PHE A C 1
ATOM 796 O O . PHE A 1 96 ? -19.693 -6.867 18.123 1.00 97.00 96 PHE A O 1
ATOM 803 N N . ASP A 1 97 ? -19.310 -7.453 20.256 1.00 97.31 97 ASP A N 1
ATOM 804 C CA . ASP A 1 97 ? -20.031 -6.326 20.846 1.00 97.31 97 ASP A CA 1
ATOM 805 C C . ASP A 1 97 ? -19.389 -4.995 20.420 1.00 97.31 97 ASP A C 1
ATOM 807 O O . ASP A 1 97 ? -20.089 -4.051 20.044 1.00 97.31 97 ASP A O 1
ATOM 811 N N . HIS A 1 98 ? -18.052 -4.946 20.377 1.00 98.19 98 HIS A N 1
ATOM 812 C CA . HIS A 1 98 ? -17.291 -3.791 19.901 1.00 98.19 98 HIS A CA 1
ATOM 813 C C . HIS A 1 98 ? -17.511 -3.508 18.414 1.00 98.19 98 HIS A C 1
ATOM 815 O O . HIS A 1 98 ? -17.703 -2.351 18.055 1.00 98.19 98 HIS A O 1
ATOM 821 N N . LEU A 1 99 ? -17.562 -4.531 17.551 1.00 97.75 99 LEU A N 1
ATOM 822 C CA . LEU A 1 99 ? -17.919 -4.378 16.134 1.00 97.75 99 LEU A CA 1
ATOM 823 C C . LEU A 1 99 ? -19.307 -3.738 15.981 1.00 97.75 99 LEU A C 1
ATOM 825 O O . LEU A 1 99 ? -19.468 -2.777 15.230 1.00 97.75 99 LEU A O 1
ATOM 829 N N . ILE A 1 100 ? -20.311 -4.259 16.693 1.00 96.88 100 ILE A N 1
ATOM 830 C CA . ILE A 1 100 ? -21.692 -3.758 16.620 1.00 96.88 100 ILE A CA 1
ATOM 831 C C . ILE A 1 100 ? -21.798 -2.323 17.149 1.00 96.88 100 ILE A C 1
ATOM 833 O O . ILE A 1 100 ? -22.561 -1.521 16.603 1.00 96.88 100 ILE A O 1
ATOM 837 N N . TRP A 1 101 ? -21.042 -1.993 18.197 1.00 97.00 101 TRP A N 1
ATOM 838 C CA . TRP A 1 101 ? -20.956 -0.638 18.732 1.00 97.00 101 TRP A CA 1
ATOM 839 C C . TRP A 1 101 ? -20.250 0.322 17.760 1.00 97.00 101 TRP A C 1
ATOM 841 O O . TRP A 1 101 ? -20.787 1.396 17.482 1.00 97.00 101 TRP A O 1
ATOM 851 N N . ALA A 1 102 ? -19.099 -0.076 17.206 1.00 96.19 102 ALA A N 1
ATOM 852 C CA . ALA A 1 102 ? -18.276 0.724 16.294 1.00 96.19 102 ALA A CA 1
ATOM 853 C C . ALA A 1 102 ? -18.992 1.035 14.971 1.00 96.19 102 ALA A C 1
ATOM 855 O O . ALA A 1 102 ? -18.848 2.129 14.432 1.00 96.19 102 ALA A O 1
ATOM 856 N N . ASP A 1 103 ? -19.824 0.112 14.481 1.00 94.75 103 ASP A N 1
ATOM 857 C CA . ASP A 1 103 ? -20.678 0.297 13.299 1.00 94.75 103 ASP A CA 1
ATOM 858 C C . ASP A 1 103 ? -21.551 1.563 13.389 1.00 94.75 103 ASP A C 1
ATOM 860 O O . ASP A 1 103 ? -21.690 2.306 12.412 1.00 94.75 103 ASP A O 1
ATOM 864 N N . ARG A 1 104 ? -22.062 1.847 14.597 1.00 94.19 104 ARG A N 1
ATOM 865 C CA . ARG A 1 104 ? -22.907 3.010 14.916 1.00 94.19 104 ARG A CA 1
ATOM 866 C C . ARG A 1 104 ? -22.114 4.300 15.135 1.00 94.19 104 ARG A C 1
ATOM 868 O O . ARG A 1 104 ? -22.716 5.360 15.266 1.00 94.19 104 ARG A O 1
ATOM 875 N N . GLN A 1 105 ? -20.787 4.226 15.220 1.00 93.88 105 GLN A N 1
ATOM 876 C CA . GLN A 1 105 ? -19.944 5.401 15.415 1.00 93.88 105 GLN A CA 1
ATOM 877 C C . GLN A 1 105 ? -19.644 6.089 14.074 1.00 93.88 105 GLN A C 1
ATOM 879 O O . GLN A 1 105 ? -19.546 5.453 13.016 1.00 93.88 105 GLN A O 1
ATOM 884 N N . ASN A 1 106 ? -19.440 7.406 14.131 1.00 92.50 106 ASN A N 1
ATOM 885 C CA . ASN A 1 106 ? -18.963 8.210 13.005 1.00 92.50 106 ASN A CA 1
ATOM 886 C C . ASN A 1 106 ? -17.434 8.087 12.853 1.00 92.50 106 ASN A C 1
ATOM 888 O O . ASN A 1 106 ? -16.706 9.059 13.041 1.00 92.50 106 ASN A O 1
ATOM 892 N N . ILE A 1 107 ? -16.967 6.878 12.549 1.00 92.62 107 ILE A N 1
ATOM 893 C CA . ILE A 1 107 ? -15.555 6.547 12.296 1.00 92.62 107 ILE A CA 1
ATOM 894 C C . ILE A 1 107 ? -15.284 6.401 10.797 1.00 92.62 107 ILE A C 1
ATOM 896 O O . ILE A 1 107 ? -16.206 6.159 10.006 1.00 92.62 107 ILE A O 1
ATOM 900 N N . SER A 1 108 ? -14.020 6.524 10.402 1.00 92.38 108 SER A N 1
ATOM 901 C CA . SER A 1 108 ? -13.583 6.346 9.017 1.00 92.38 108 SER A CA 1
ATOM 902 C C . SER A 1 108 ? -13.892 4.948 8.464 1.00 92.38 108 SER A C 1
ATOM 904 O O . SER A 1 108 ? -13.952 3.941 9.180 1.00 92.38 108 SER A O 1
ATOM 906 N N . ARG A 1 109 ? -14.083 4.876 7.139 1.00 93.00 109 ARG A N 1
ATOM 907 C CA . ARG A 1 109 ? -14.359 3.616 6.433 1.00 93.00 109 ARG A CA 1
ATOM 908 C C . ARG A 1 109 ? -13.241 2.595 6.650 1.00 93.00 109 ARG A C 1
ATOM 910 O O . ARG A 1 109 ? -13.547 1.456 6.981 1.00 93.00 109 ARG A O 1
ATOM 917 N N . ASP A 1 110 ? -11.981 3.012 6.539 1.00 93.75 110 ASP A N 1
ATOM 918 C CA . ASP A 1 110 ? -10.801 2.149 6.702 1.00 93.75 110 ASP A CA 1
ATOM 919 C C . ASP A 1 110 ? -10.749 1.461 8.079 1.00 93.75 110 ASP A C 1
ATOM 921 O O . ASP A 1 110 ? -10.252 0.337 8.212 1.00 93.75 110 ASP A O 1
ATOM 925 N N . ILE A 1 111 ? -11.306 2.094 9.114 1.00 95.12 111 ILE A N 1
ATOM 926 C CA . ILE A 1 111 ? -11.429 1.505 10.452 1.00 95.12 111 ILE A CA 1
ATOM 927 C C . ILE A 1 111 ? -12.587 0.519 10.514 1.00 95.12 111 ILE A C 1
ATOM 929 O O . ILE A 1 111 ? -12.409 -0.589 11.020 1.00 95.12 111 ILE A O 1
ATOM 933 N N . LYS A 1 112 ? -13.741 0.848 9.920 1.00 95.88 112 LYS A N 1
ATOM 934 C CA . LYS A 1 112 ? -14.857 -0.108 9.804 1.00 95.88 112 LYS A CA 1
ATOM 935 C C . LYS A 1 112 ? -14.429 -1.387 9.079 1.00 95.88 112 LYS A C 1
ATOM 937 O O . LYS A 1 112 ? -14.765 -2.475 9.542 1.00 95.88 112 LYS A O 1
ATOM 942 N N . LEU A 1 113 ? -13.657 -1.267 7.993 1.00 96.31 113 LEU A N 1
ATOM 943 C CA . LEU A 1 113 ? -13.127 -2.414 7.245 1.00 96.31 113 LEU A CA 1
ATOM 944 C C . LEU A 1 113 ? -12.222 -3.293 8.122 1.00 96.31 113 LEU A C 1
ATOM 946 O O . LEU A 1 113 ? -12.426 -4.507 8.175 1.00 96.31 113 LEU A O 1
ATOM 950 N N . LYS A 1 114 ? -11.276 -2.688 8.856 1.00 96.19 114 LYS A N 1
ATOM 951 C CA . LYS A 1 114 ? -10.344 -3.408 9.742 1.00 96.19 114 LYS A CA 1
ATOM 952 C C . LYS A 1 114 ? -11.071 -4.127 10.883 1.00 96.19 114 LYS A C 1
ATOM 954 O O . LYS A 1 114 ? -10.853 -5.316 11.094 1.00 96.19 114 LYS A O 1
ATOM 959 N N . ILE A 1 115 ? -11.979 -3.448 11.590 1.00 97.50 115 ILE A N 1
ATOM 960 C CA . ILE A 1 115 ? -12.732 -4.049 12.709 1.00 97.50 115 ILE A CA 1
ATOM 961 C C . ILE A 1 115 ? -13.609 -5.204 12.212 1.00 97.50 115 ILE A C 1
ATOM 963 O O . ILE A 1 115 ? -13.653 -6.267 12.835 1.00 97.50 115 ILE A O 1
ATOM 967 N N . PHE A 1 116 ? -14.274 -5.020 11.068 1.00 97.56 116 PHE A N 1
ATOM 968 C CA . PHE A 1 116 ? -15.053 -6.079 10.435 1.00 97.56 116 PHE A CA 1
ATOM 969 C C . PHE A 1 116 ? -14.188 -7.290 10.076 1.00 97.56 116 PHE A C 1
ATOM 971 O O . PHE A 1 116 ? -14.586 -8.420 10.361 1.00 97.56 116 PHE A O 1
ATOM 978 N N . GLN A 1 117 ? -13.018 -7.067 9.473 1.00 97.44 117 GLN A N 1
ATOM 979 C CA . GLN A 1 117 ? -12.088 -8.132 9.113 1.00 97.44 117 GLN A CA 1
ATOM 980 C C . GLN A 1 117 ? -11.693 -8.968 10.335 1.00 97.44 117 GLN A C 1
ATOM 982 O O . GLN A 1 117 ? -11.842 -10.190 10.303 1.00 97.44 117 GLN A O 1
ATOM 987 N N . LEU A 1 118 ? -11.229 -8.313 11.405 1.00 97.38 118 LEU A N 1
ATOM 988 C CA . LEU A 1 118 ? -10.795 -8.977 12.638 1.00 97.38 118 LEU A CA 1
ATOM 989 C C . LEU A 1 118 ? -11.913 -9.853 13.206 1.00 97.38 118 LEU A C 1
ATOM 991 O O . LEU A 1 118 ? -11.716 -11.034 13.485 1.00 97.38 118 LEU A O 1
ATOM 995 N N . ALA A 1 119 ? -13.117 -9.289 13.324 1.00 97.00 119 ALA A N 1
ATOM 996 C CA . ALA A 1 119 ? -14.268 -10.020 13.827 1.00 97.00 119 ALA A CA 1
ATOM 997 C C . ALA A 1 119 ? -14.641 -11.198 12.914 1.00 97.00 119 ALA A C 1
ATOM 999 O O . ALA A 1 119 ? -14.808 -12.313 13.402 1.00 97.00 119 ALA A O 1
ATOM 1000 N N . ASN A 1 120 ? -14.751 -10.985 11.596 1.00 96.94 120 ASN A N 1
ATOM 1001 C CA . ASN A 1 120 ? -15.087 -12.048 10.646 1.00 96.94 120 ASN A CA 1
ATOM 1002 C C . ASN A 1 120 ? -14.096 -13.214 10.754 1.00 96.94 120 ASN A C 1
ATOM 1004 O O . ASN A 1 120 ? -14.532 -14.356 10.879 1.00 96.94 120 ASN A O 1
ATOM 1008 N N . ASN A 1 121 ? -12.793 -12.934 10.732 1.00 96.69 121 ASN A N 1
ATOM 1009 C CA . ASN A 1 121 ? -11.760 -13.969 10.684 1.00 96.69 121 ASN A CA 1
ATOM 1010 C C . ASN A 1 121 ? -11.708 -14.781 11.977 1.00 96.69 121 ASN A C 1
ATOM 1012 O O . ASN A 1 121 ? -11.747 -16.008 11.910 1.00 96.69 121 ASN A O 1
ATOM 1016 N N . LEU A 1 122 ? -11.819 -14.120 13.135 1.00 95.25 122 LEU A N 1
ATOM 1017 C CA . LEU A 1 122 ? -11.889 -14.812 14.424 1.00 95.25 122 LEU A CA 1
ATOM 1018 C C . LEU A 1 122 ? -13.073 -15.796 14.493 1.00 95.25 122 LEU A C 1
ATOM 1020 O O . LEU A 1 122 ? -12.975 -16.871 15.088 1.00 95.25 122 LEU A O 1
ATOM 1024 N N . PHE A 1 123 ? -14.216 -15.454 13.886 1.00 93.94 123 PHE A N 1
ATOM 1025 C CA . PHE A 1 123 ? -15.378 -16.351 13.845 1.00 93.94 123 PHE A CA 1
ATOM 1026 C C . PHE A 1 123 ? -15.286 -17.436 12.768 1.00 93.94 123 PHE A C 1
ATOM 1028 O O . PHE A 1 123 ? -15.898 -18.493 12.947 1.00 93.94 123 PHE A O 1
ATOM 1035 N N . VAL A 1 124 ? -14.536 -17.212 11.684 1.00 93.38 124 VAL A N 1
ATOM 1036 C CA . VAL A 1 124 ? -14.224 -18.247 10.682 1.00 93.38 124 VAL A CA 1
ATOM 1037 C C . VAL A 1 124 ? -13.349 -19.328 11.303 1.00 93.38 124 VAL A C 1
ATOM 1039 O O . VAL A 1 124 ? -13.751 -20.491 11.298 1.00 93.38 124 VAL A O 1
ATOM 1042 N N . GLU A 1 125 ? -12.239 -18.945 11.932 1.00 90.19 125 GLU A N 1
ATOM 1043 C CA . GLU A 1 125 ? -11.295 -19.868 12.581 1.00 90.19 125 GLU A CA 1
ATOM 1044 C C . GLU A 1 125 ? -11.980 -20.740 13.640 1.00 90.19 125 GLU A C 1
ATOM 1046 O O . GLU A 1 125 ? -11.726 -21.937 13.766 1.00 90.19 125 GLU A O 1
ATOM 1051 N N . LYS A 1 126 ? -12.918 -20.152 14.393 1.00 89.94 126 LYS A N 1
ATOM 1052 C CA . LYS A 1 126 ? -13.680 -20.856 15.435 1.00 89.94 126 LYS A CA 1
ATOM 1053 C C . LYS A 1 126 ? -14.956 -21.529 14.929 1.00 89.94 126 LYS A C 1
ATOM 1055 O O . LYS A 1 126 ? -15.710 -22.059 15.743 1.00 89.94 126 LYS A O 1
ATOM 1060 N N . LYS A 1 127 ? -15.216 -21.508 13.618 1.00 90.94 127 LYS A N 1
ATOM 1061 C CA . LYS A 1 127 ? -16.374 -22.143 12.966 1.00 90.94 127 LYS A CA 1
ATOM 1062 C C . LYS A 1 127 ? -17.738 -21.695 13.539 1.00 90.94 127 LYS A C 1
ATOM 1064 O O . LYS A 1 127 ? -18.712 -22.449 13.495 1.00 90.94 127 LYS A O 1
ATOM 1069 N N . ASP A 1 128 ? -17.858 -20.452 14.026 1.00 91.12 128 ASP A N 1
ATOM 1070 C CA . ASP A 1 128 ? -19.102 -19.898 14.598 1.00 91.12 128 ASP A CA 1
ATOM 1071 C C . ASP A 1 128 ? -20.073 -19.444 13.493 1.00 91.12 128 ASP A C 1
ATOM 1073 O O . ASP A 1 128 ? -20.178 -18.271 13.117 1.00 91.12 128 ASP A O 1
ATOM 1077 N N . ARG A 1 129 ? -20.821 -20.408 12.950 1.00 90.06 129 ARG A N 1
ATOM 1078 C CA . ARG A 1 129 ? -21.757 -20.173 11.840 1.00 90.06 129 ARG A CA 1
ATOM 1079 C C . ARG A 1 129 ? -22.865 -19.173 12.186 1.00 90.06 129 ARG A C 1
ATOM 1081 O O . ARG A 1 129 ? -23.336 -18.471 11.288 1.00 90.06 129 ARG A O 1
ATOM 1088 N N . ARG A 1 130 ? -23.299 -19.098 13.451 1.00 91.12 130 ARG A N 1
ATOM 1089 C CA . ARG A 1 130 ? -24.413 -18.230 13.871 1.00 91.12 130 ARG A CA 1
ATOM 1090 C C . ARG A 1 130 ? -24.005 -16.764 13.791 1.00 91.12 130 ARG A C 1
ATOM 1092 O O . ARG A 1 130 ? -24.692 -15.984 13.129 1.00 91.12 130 ARG A O 1
ATOM 1099 N N . ARG A 1 131 ? -22.874 -16.390 14.399 1.00 89.75 131 ARG A N 1
ATOM 1100 C CA . ARG A 1 131 ? -22.376 -15.005 14.341 1.00 89.75 131 ARG A CA 1
ATOM 1101 C C . ARG A 1 131 ? -21.957 -14.608 12.932 1.00 89.75 131 ARG A C 1
ATOM 1103 O O . ARG A 1 131 ? -22.280 -13.502 12.506 1.00 89.75 131 ARG A O 1
ATOM 1110 N N . LEU A 1 132 ? -21.354 -15.519 12.165 1.00 91.12 132 LEU A N 1
ATOM 1111 C CA . LEU A 1 132 ? -20.999 -15.252 10.767 1.00 91.12 132 LEU A CA 1
ATOM 1112 C C . LEU A 1 132 ? -22.214 -14.900 9.900 1.00 91.12 132 LEU A C 1
ATOM 1114 O O . LEU A 1 132 ? -22.113 -14.006 9.063 1.00 91.12 132 LEU A O 1
ATOM 1118 N N . LYS A 1 133 ? -23.369 -15.552 10.096 1.00 91.94 133 LYS A N 1
ATOM 1119 C CA . LYS A 1 133 ? -24.608 -15.192 9.381 1.00 91.94 133 LYS A CA 1
ATOM 1120 C C . LYS A 1 133 ? -25.054 -13.761 9.704 1.00 91.94 133 LYS A C 1
ATOM 1122 O O . LYS A 1 133 ? -25.382 -13.011 8.786 1.00 91.94 133 LYS A O 1
ATOM 1127 N N . ILE A 1 134 ? -25.016 -13.372 10.981 1.00 91.81 134 ILE A N 1
ATOM 1128 C CA . ILE A 1 134 ? -25.371 -12.014 11.428 1.00 91.81 134 ILE A CA 1
ATOM 1129 C C . ILE A 1 134 ? -24.420 -10.984 10.809 1.00 91.81 134 ILE A C 1
ATOM 1131 O O . ILE A 1 134 ? -24.872 -10.009 10.207 1.00 91.81 134 ILE A O 1
ATOM 1135 N N . ILE A 1 135 ? -23.111 -11.235 10.906 1.00 91.25 135 ILE A N 1
ATOM 1136 C CA . ILE A 1 135 ? -22.062 -10.364 10.366 1.00 91.25 135 ILE A CA 1
ATOM 1137 C C . ILE A 1 135 ? -22.235 -10.190 8.852 1.00 91.25 135 ILE A C 1
ATOM 1139 O O . ILE A 1 135 ? -22.274 -9.065 8.360 1.00 91.25 135 ILE A O 1
ATOM 1143 N N . LYS A 1 136 ? -22.412 -11.287 8.106 1.00 88.69 136 LYS A N 1
ATOM 1144 C CA . LYS A 1 136 ? -22.596 -11.243 6.647 1.00 88.69 136 LYS A CA 1
ATOM 1145 C C . LYS A 1 136 ? -23.819 -10.427 6.233 1.00 88.69 136 LYS A C 1
ATOM 1147 O O . LYS A 1 136 ? -23.716 -9.648 5.292 1.00 88.69 136 LYS A O 1
ATOM 1152 N N . LYS A 1 137 ? -24.952 -10.590 6.925 1.00 91.38 137 LYS A N 1
ATOM 1153 C CA . LYS A 1 137 ? -26.187 -9.856 6.609 1.00 91.38 137 LYS A CA 1
ATOM 1154 C C . LYS A 1 137 ? -26.039 -8.360 6.889 1.00 91.38 137 LYS A C 1
ATOM 1156 O O . LYS A 1 137 ? -26.424 -7.549 6.057 1.00 91.38 137 LYS A O 1
ATOM 1161 N N . ARG A 1 138 ? -25.485 -8.000 8.050 1.00 93.50 138 ARG A N 1
ATOM 1162 C CA . ARG A 1 138 ? -25.414 -6.605 8.508 1.00 93.50 138 ARG A CA 1
ATOM 1163 C C . ARG A 1 138 ? -24.358 -5.779 7.775 1.00 93.50 138 ARG A C 1
ATOM 1165 O O . ARG A 1 138 ? -24.589 -4.610 7.500 1.00 93.50 138 ARG A O 1
ATOM 1172 N N . PHE A 1 139 ? -23.216 -6.381 7.459 1.00 94.69 139 PHE A N 1
ATOM 1173 C CA . PHE A 1 139 ? -22.043 -5.669 6.945 1.00 94.69 139 PHE A CA 1
ATOM 1174 C C . PHE A 1 139 ? -21.766 -5.944 5.460 1.00 94.69 139 PHE A C 1
ATOM 1176 O O . PHE A 1 139 ? -20.668 -5.676 4.975 1.00 94.69 139 PHE A O 1
ATOM 1183 N N . SER A 1 140 ? -22.747 -6.459 4.713 1.00 91.44 140 SER A N 1
ATOM 1184 C CA . SER A 1 140 ? -22.625 -6.712 3.269 1.00 91.44 140 SER A CA 1
ATOM 1185 C C . SER A 1 140 ? -22.199 -5.463 2.487 1.00 91.44 140 SER A C 1
ATOM 1187 O O . SER A 1 140 ? -21.363 -5.550 1.591 1.00 91.44 140 SER A O 1
ATOM 1189 N N . ASN A 1 141 ? -22.682 -4.286 2.893 1.00 92.19 141 ASN A N 1
ATOM 1190 C CA . ASN A 1 141 ? -22.338 -3.002 2.279 1.00 92.19 141 ASN A CA 1
ATOM 1191 C C . ASN A 1 141 ? -20.845 -2.645 2.385 1.00 92.19 141 ASN A C 1
ATOM 1193 O O . ASN A 1 141 ? -20.362 -1.846 1.586 1.00 92.19 141 ASN A O 1
ATOM 1197 N N . LEU A 1 142 ? -20.087 -3.231 3.324 1.00 93.38 142 LEU A N 1
ATOM 1198 C CA . LEU A 1 142 ? -18.645 -2.981 3.423 1.00 93.38 142 LEU A CA 1
ATOM 1199 C C . LEU A 1 142 ? -17.865 -3.538 2.225 1.00 93.38 142 LEU A C 1
ATOM 1201 O O . LEU A 1 142 ? -16.804 -3.004 1.922 1.00 93.38 142 LEU A O 1
ATOM 1205 N N . PHE A 1 143 ? -18.406 -4.529 1.511 1.00 92.12 143 PHE A N 1
ATOM 1206 C CA . PHE A 1 143 ? -17.793 -5.098 0.305 1.00 92.12 143 PHE A CA 1
ATOM 1207 C C . PHE A 1 143 ? -18.050 -4.281 -0.963 1.00 92.12 143 PHE A C 1
ATOM 1209 O O . PHE A 1 143 ? -17.487 -4.598 -2.004 1.00 92.12 143 PHE A O 1
ATOM 1216 N N . ARG A 1 144 ? -18.893 -3.242 -0.903 1.00 88.94 144 ARG A N 1
ATOM 1217 C CA . ARG A 1 144 ? -19.101 -2.354 -2.049 1.00 88.94 144 ARG A CA 1
ATOM 1218 C C . ARG A 1 144 ? -17.827 -1.548 -2.301 1.00 88.94 144 ARG A C 1
ATOM 1220 O O . ARG A 1 144 ? -17.310 -0.907 -1.384 1.00 88.94 144 ARG A O 1
ATOM 1227 N N . SER A 1 145 ? -17.341 -1.588 -3.533 1.00 82.62 145 SER A N 1
ATOM 1228 C CA . SER A 1 145 ? -16.279 -0.724 -4.047 1.00 82.62 145 SER A CA 1
ATOM 1229 C C . SER A 1 145 ? -16.870 0.302 -5.006 1.00 82.62 145 SER A C 1
ATOM 1231 O O . SER A 1 145 ? -17.972 0.102 -5.527 1.00 82.62 145 SER A O 1
ATOM 1233 N N . SER A 1 146 ? -16.130 1.380 -5.261 1.00 84.56 146 SER A N 1
ATOM 1234 C CA . SER A 1 146 ? -16.448 2.288 -6.360 1.00 84.56 146 SER A CA 1
ATOM 1235 C C . SER A 1 146 ? -16.557 1.516 -7.686 1.00 84.56 146 SER A C 1
ATOM 1237 O O . SER A 1 146 ? -15.759 0.598 -7.924 1.00 84.56 146 SER A O 1
ATOM 1239 N N . PRO A 1 147 ? -17.558 1.830 -8.532 1.00 87.50 147 PRO A N 1
ATOM 1240 C CA . PRO A 1 147 ? -17.700 1.179 -9.827 1.00 87.50 147 PRO A CA 1
ATOM 1241 C C . PRO A 1 147 ? -16.452 1.443 -10.685 1.00 87.50 147 PRO A C 1
ATOM 1243 O O . PRO A 1 147 ? -15.836 2.509 -10.553 1.00 87.50 147 PRO A O 1
ATOM 1246 N N . PRO A 1 148 ? -16.039 0.484 -11.533 1.00 87.06 148 PRO A N 1
ATOM 1247 C CA . PRO A 1 148 ? -14.970 0.729 -12.490 1.00 87.06 148 PRO A CA 1
ATOM 1248 C C . PRO A 1 148 ? -15.388 1.852 -13.441 1.00 87.06 148 PRO A C 1
ATOM 1250 O O . PRO A 1 148 ? -16.547 1.940 -13.844 1.00 87.06 148 PRO A O 1
ATOM 1253 N N . PHE A 1 149 ? -14.437 2.718 -13.771 1.00 89.88 149 PHE A N 1
ATOM 1254 C CA . PHE A 1 149 ? -14.581 3.661 -14.873 1.00 89.88 149 PHE A CA 1
ATOM 1255 C C . PHE A 1 149 ? -14.212 2.967 -16.190 1.00 89.88 149 PHE A C 1
ATOM 1257 O O . PHE A 1 149 ? -13.580 1.911 -16.176 1.00 89.88 149 PHE A O 1
ATOM 1264 N N . PHE A 1 150 ? -14.611 3.550 -17.316 1.00 88.69 150 PHE A N 1
ATOM 1265 C CA . PHE A 1 150 ? -14.302 3.026 -18.644 1.00 88.69 150 PHE A CA 1
ATOM 1266 C C . PHE A 1 150 ? -13.151 3.816 -19.261 1.00 88.69 150 PHE A C 1
ATOM 1268 O O . PHE A 1 150 ? -13.065 5.025 -19.068 1.00 88.69 150 PHE A O 1
ATOM 1275 N N . ILE A 1 151 ? -12.274 3.117 -19.977 1.00 89.25 151 ILE A N 1
ATOM 1276 C CA . ILE A 1 151 ? -11.228 3.709 -20.812 1.00 89.25 151 ILE A CA 1
ATOM 1277 C C . ILE A 1 151 ? -11.473 3.194 -22.226 1.00 89.25 151 ILE A C 1
ATOM 1279 O O . ILE A 1 151 ? -11.510 1.979 -22.423 1.00 89.25 151 ILE A O 1
ATOM 1283 N N . HIS A 1 152 ? -11.678 4.099 -23.181 1.00 88.88 152 HIS A N 1
ATOM 1284 C CA . HIS A 1 152 ? -11.945 3.738 -24.577 1.00 88.88 152 HIS A CA 1
ATOM 1285 C C . HIS A 1 152 ? -10.666 3.566 -25.402 1.00 88.88 152 HIS A C 1
ATOM 1287 O O . HIS A 1 152 ? -10.677 2.865 -26.409 1.00 88.88 152 HIS A O 1
ATOM 1293 N N . ASP A 1 153 ? -9.561 4.170 -24.966 1.00 92.94 153 ASP A N 1
ATOM 1294 C CA . ASP A 1 153 ? -8.271 4.057 -25.635 1.00 92.94 153 ASP A CA 1
ATOM 1295 C C . ASP A 1 153 ? -7.692 2.631 -25.517 1.00 92.94 153 ASP A C 1
ATOM 1297 O O . ASP A 1 153 ? -7.328 2.147 -24.439 1.00 92.94 153 ASP A O 1
ATOM 1301 N N . GLU A 1 154 ? -7.573 1.967 -26.670 1.00 93.19 154 GLU A N 1
ATOM 1302 C CA . GLU A 1 154 ? -7.073 0.598 -26.828 1.00 93.19 154 GLU A CA 1
ATOM 1303 C C . GLU A 1 154 ? -5.658 0.384 -26.272 1.00 93.19 154 GLU A C 1
ATOM 1305 O O . GLU A 1 154 ? -5.322 -0.741 -25.885 1.00 93.19 154 GLU A O 1
ATOM 1310 N N . ARG A 1 155 ? -4.829 1.435 -26.180 1.00 93.88 155 ARG A N 1
ATOM 1311 C CA . ARG A 1 155 ? -3.483 1.356 -25.584 1.00 93.88 155 ARG A CA 1
ATOM 1312 C C . ARG A 1 155 ? -3.542 0.956 -24.111 1.00 93.88 155 ARG A C 1
ATOM 1314 O O . ARG A 1 155 ? -2.624 0.312 -23.607 1.00 93.88 155 ARG A O 1
ATOM 1321 N N . PHE A 1 156 ? -4.640 1.280 -23.428 1.00 95.19 156 PHE A N 1
ATOM 1322 C CA . PHE A 1 156 ? -4.802 1.064 -21.992 1.00 95.19 156 PHE A CA 1
ATOM 1323 C C . PHE A 1 156 ? -5.650 -0.159 -21.634 1.00 95.19 156 PHE A C 1
ATOM 1325 O O . PHE A 1 156 ? -5.806 -0.459 -20.453 1.00 95.19 156 PHE A O 1
ATOM 1332 N N . LYS A 1 157 ? -6.146 -0.926 -22.614 1.00 93.00 157 LYS A N 1
ATOM 1333 C CA . LYS A 1 157 ? -7.051 -2.072 -22.379 1.00 93.00 157 LYS A CA 1
ATOM 1334 C C . LYS A 1 157 ? -6.487 -3.182 -21.487 1.00 93.00 157 LYS A C 1
ATOM 1336 O O . LYS A 1 157 ? -7.241 -3.981 -20.937 1.00 93.00 157 LYS A O 1
ATOM 1341 N N . ARG A 1 158 ? -5.155 -3.273 -21.379 1.00 94.50 158 ARG A N 1
ATOM 1342 C CA . ARG A 1 158 ? -4.472 -4.234 -20.497 1.00 94.50 158 ARG A CA 1
ATOM 1343 C C . ARG A 1 158 ? -4.537 -3.817 -19.023 1.00 94.50 158 ARG A C 1
ATOM 1345 O O . ARG A 1 158 ? -4.387 -4.673 -18.152 1.00 94.50 158 ARG A O 1
ATOM 1352 N N . PHE A 1 159 ? -4.783 -2.537 -18.739 1.00 95.75 159 PHE A N 1
ATOM 1353 C CA . PHE A 1 159 ? -4.934 -2.023 -17.384 1.00 95.75 159 PHE A CA 1
ATOM 1354 C C . PHE A 1 159 ? -6.383 -2.135 -16.914 1.00 95.75 159 PHE A C 1
ATOM 1356 O O . PHE A 1 159 ? -7.339 -1.931 -17.659 1.00 95.75 159 PHE A O 1
ATOM 1363 N N . LYS A 1 160 ? -6.543 -2.475 -15.640 1.00 95.38 160 LYS A N 1
ATOM 1364 C CA . LYS A 1 160 ? -7.826 -2.733 -14.994 1.00 95.38 160 LYS A CA 1
ATOM 1365 C C . LYS A 1 160 ? -8.206 -1.534 -14.114 1.00 95.38 160 LYS A C 1
ATOM 1367 O O . LYS A 1 160 ? -7.523 -1.283 -13.108 1.00 95.38 160 LYS A O 1
ATOM 1372 N N . PRO A 1 161 ? -9.292 -0.811 -14.442 1.00 95.31 161 PRO A N 1
ATOM 1373 C CA . PRO A 1 161 ? -9.787 0.314 -13.652 1.00 95.31 161 PRO A CA 1
ATOM 1374 C C . PRO A 1 161 ? -9.966 -0.033 -12.171 1.00 95.31 161 PRO A C 1
ATOM 1376 O O . PRO A 1 161 ? -10.513 -1.081 -11.827 1.00 95.31 161 PRO A O 1
ATOM 1379 N N . ASN A 1 162 ? -9.503 0.855 -11.288 1.00 93.31 162 ASN A N 1
ATOM 1380 C CA . ASN A 1 162 ? -9.492 0.702 -9.824 1.00 93.31 162 ASN A CA 1
ATOM 1381 C C . ASN A 1 162 ? -8.629 -0.460 -9.283 1.00 93.31 162 ASN A C 1
ATOM 1383 O O . ASN A 1 162 ? -8.652 -0.720 -8.076 1.00 93.31 162 ASN A O 1
ATOM 1387 N N . ILE A 1 163 ? -7.863 -1.150 -10.134 1.00 94.88 163 ILE A N 1
ATOM 1388 C CA . ILE A 1 163 ? -6.919 -2.203 -9.733 1.00 94.88 163 ILE A CA 1
ATOM 1389 C C . ILE A 1 163 ? -5.486 -1.719 -9.937 1.00 94.88 163 ILE A C 1
ATOM 1391 O O . ILE A 1 163 ? -4.746 -1.640 -8.955 1.00 94.88 163 ILE A O 1
ATOM 1395 N N . ASN A 1 164 ? -5.123 -1.358 -11.167 1.00 95.19 164 ASN A N 1
ATOM 1396 C CA . ASN A 1 164 ? -3.771 -0.908 -11.511 1.00 95.19 164 ASN A CA 1
ATOM 1397 C C . ASN A 1 164 ? -3.733 0.321 -12.419 1.00 95.19 164 ASN A C 1
ATOM 1399 O O . ASN A 1 164 ? -2.654 0.824 -12.704 1.00 95.19 164 ASN A O 1
ATOM 1403 N N . ILE A 1 165 ? -4.897 0.856 -12.785 1.00 96.81 165 ILE A N 1
ATOM 1404 C CA . ILE A 1 165 ? -5.051 2.214 -13.294 1.00 96.81 165 ILE A CA 1
ATOM 1405 C C . ILE A 1 165 ? -6.141 2.929 -12.502 1.00 96.81 165 ILE A C 1
ATOM 1407 O O . ILE A 1 165 ? -7.207 2.371 -12.215 1.00 96.81 165 ILE A O 1
ATOM 1411 N N . PHE A 1 166 ? -5.858 4.165 -12.110 1.00 95.25 166 PHE A N 1
ATOM 1412 C CA . PHE A 1 166 ? -6.704 4.957 -11.228 1.00 95.25 166 PHE A CA 1
ATOM 1413 C C . PHE A 1 166 ? -6.879 6.354 -11.797 1.00 95.25 166 PHE A C 1
ATOM 1415 O O . PHE A 1 166 ? -5.898 6.982 -12.184 1.00 95.25 166 PHE A O 1
ATOM 1422 N N . LYS A 1 167 ? -8.113 6.864 -11.802 1.00 92.62 167 LYS A N 1
ATOM 1423 C CA . LYS A 1 167 ? -8.357 8.269 -12.132 1.00 92.62 167 LYS A CA 1
ATOM 1424 C C . LYS A 1 167 ? -7.752 9.160 -11.049 1.00 92.62 167 LYS A C 1
ATOM 1426 O O . LYS A 1 167 ? -8.043 8.973 -9.862 1.00 92.62 167 LYS A O 1
ATOM 1431 N N . LEU A 1 168 ? -6.929 10.120 -11.455 1.00 89.50 168 LEU A N 1
ATOM 1432 C CA . LEU A 1 168 ? -6.366 11.119 -10.562 1.00 89.50 168 LEU A CA 1
ATOM 1433 C C . LEU A 1 168 ? -7.417 12.210 -10.344 1.00 89.50 168 LEU A C 1
ATOM 1435 O O . LEU A 1 168 ? -7.695 13.025 -11.216 1.00 89.50 168 LEU A O 1
ATOM 1439 N N . LYS A 1 169 ? -8.068 12.187 -9.182 1.00 80.19 169 LYS A N 1
ATOM 1440 C CA . LYS A 1 169 ? -8.980 13.266 -8.770 1.00 80.19 169 LYS A CA 1
ATOM 1441 C C . LYS A 1 169 ? -8.172 14.421 -8.171 1.00 80.19 169 LYS A C 1
ATOM 1443 O O . LYS A 1 169 ? -6.972 14.290 -7.965 1.00 80.19 169 LYS A O 1
ATOM 1448 N N . TYR A 1 170 ? -8.832 15.531 -7.834 1.00 68.81 170 TYR A N 1
ATOM 1449 C CA . TYR A 1 170 ? -8.197 16.655 -7.139 1.00 68.81 170 TYR A CA 1
ATOM 1450 C C . TYR A 1 170 ? -7.405 16.190 -5.899 1.00 68.81 170 TYR A C 1
ATOM 1452 O O . TYR A 1 170 ? -7.987 15.749 -4.904 1.00 68.81 170 TYR A O 1
ATOM 1460 N N . GLY A 1 171 ? -6.078 16.314 -5.959 1.00 78.38 171 GLY A N 1
ATOM 1461 C CA . GLY A 1 171 ? -5.148 15.969 -4.883 1.00 78.38 171 GLY A CA 1
ATOM 1462 C C . GLY A 1 171 ? -4.259 14.760 -5.185 1.00 78.38 171 GLY A C 1
ATOM 1463 O O . GLY A 1 171 ? -4.265 14.211 -6.277 1.00 78.38 171 GLY A O 1
ATOM 1464 N N . ASN A 1 172 ? -3.481 14.347 -4.184 1.00 87.88 172 ASN A N 1
ATOM 1465 C CA . ASN A 1 172 ? -2.409 13.362 -4.346 1.00 87.88 172 ASN A CA 1
ATOM 1466 C C . ASN A 1 172 ? -2.782 11.965 -3.818 1.00 87.88 172 ASN A C 1
ATOM 1468 O O . ASN A 1 172 ? -1.929 11.257 -3.291 1.00 87.88 172 ASN A O 1
ATOM 1472 N N . ILE A 1 173 ? -4.066 11.587 -3.867 1.00 91.12 173 ILE A N 1
ATOM 1473 C CA . ILE A 1 173 ? -4.576 10.311 -3.335 1.00 91.12 173 ILE A CA 1
ATOM 1474 C C . ILE A 1 173 ? -5.281 9.546 -4.450 1.00 91.12 173 ILE A C 1
ATOM 1476 O O . ILE A 1 173 ? -6.207 10.068 -5.070 1.00 91.12 173 ILE A O 1
ATOM 1480 N N . ILE A 1 174 ? -4.903 8.284 -4.637 1.00 93.06 174 ILE A N 1
ATOM 1481 C CA . ILE A 1 174 ? -5.550 7.370 -5.582 1.00 93.06 174 ILE A CA 1
ATOM 1482 C C . ILE A 1 174 ? -6.080 6.124 -4.880 1.00 93.06 174 ILE A C 1
ATOM 1484 O O . ILE A 1 174 ? -5.603 5.746 -3.810 1.00 93.06 174 ILE A O 1
ATOM 1488 N N . GLY A 1 175 ? -7.047 5.470 -5.524 1.00 93.19 175 GLY A N 1
ATOM 1489 C CA . GLY A 1 175 ? -7.579 4.178 -5.100 1.00 93.19 175 GLY A CA 1
ATOM 1490 C C . GLY A 1 175 ? -8.358 4.203 -3.782 1.00 93.19 175 GLY A C 1
ATOM 1491 O O . GLY A 1 175 ? -8.511 5.223 -3.111 1.00 93.19 175 GLY A O 1
ATOM 1492 N N . GLU A 1 176 ? -8.883 3.038 -3.413 1.00 93.56 176 GLU A N 1
ATOM 1493 C CA . GLU A 1 176 ? -9.685 2.845 -2.206 1.00 93.56 176 GLU A CA 1
ATOM 1494 C C . GLU A 1 176 ? -9.386 1.485 -1.581 1.00 93.56 176 GLU A C 1
ATOM 1496 O O . GLU A 1 176 ? -9.279 0.476 -2.278 1.00 93.56 176 GLU A O 1
ATOM 1501 N N . ASN A 1 177 ? -9.306 1.425 -0.252 1.00 95.25 177 ASN A N 1
ATOM 1502 C CA . ASN A 1 177 ? -9.176 0.145 0.431 1.00 95.25 177 ASN A CA 1
ATOM 1503 C C . ASN A 1 177 ? -10.477 -0.650 0.323 1.00 95.25 177 ASN A C 1
ATOM 1505 O O . ASN A 1 177 ? -11.581 -0.107 0.425 1.00 95.25 177 ASN A O 1
ATOM 1509 N N . SER A 1 178 ? -10.345 -1.959 0.152 1.00 95.69 178 SER A N 1
ATOM 1510 C CA . SER A 1 178 ? -11.485 -2.859 -0.010 1.00 95.69 178 SER A CA 1
ATOM 1511 C C . SER A 1 178 ? -11.273 -4.171 0.738 1.00 95.69 178 SER A C 1
ATOM 1513 O O . SER A 1 178 ? -10.228 -4.406 1.344 1.00 95.69 178 SER A O 1
ATOM 1515 N N . LEU A 1 179 ? -12.304 -5.014 0.747 1.00 96.75 179 LEU A N 1
ATOM 1516 C CA . LEU A 1 179 ? -12.274 -6.328 1.376 1.00 96.75 179 LEU A CA 1
ATOM 1517 C C . LEU A 1 179 ? -12.417 -7.406 0.307 1.00 96.75 179 LEU A C 1
ATOM 1519 O O . LEU A 1 179 ? -13.375 -7.400 -0.464 1.00 96.75 179 LEU A O 1
ATOM 1523 N N . TYR A 1 180 ? -11.513 -8.376 0.326 1.00 96.56 180 TYR A N 1
ATOM 1524 C CA . TYR A 1 180 ? -11.599 -9.593 -0.464 1.00 96.56 180 TYR A CA 1
ATOM 1525 C C . TYR A 1 180 ? -12.095 -10.739 0.415 1.00 96.56 180 TYR A C 1
ATOM 1527 O O . TYR A 1 180 ? -11.533 -11.016 1.475 1.00 96.56 180 TYR A O 1
ATOM 1535 N N . ARG A 1 181 ? -13.166 -11.417 -0.010 1.00 96.50 181 ARG A N 1
ATOM 1536 C CA . ARG A 1 181 ? -13.654 -12.622 0.668 1.00 96.50 181 ARG A CA 1
ATOM 1537 C C . ARG A 1 181 ? -13.029 -13.855 0.033 1.00 96.50 181 ARG A C 1
ATOM 1539 O O . ARG A 1 181 ? -13.272 -14.144 -1.136 1.00 96.50 181 ARG A O 1
ATOM 1546 N N . VAL A 1 182 ? -12.329 -14.623 0.852 1.00 97.19 182 VAL A N 1
ATOM 1547 C CA . VAL A 1 182 ? -11.601 -15.821 0.441 1.00 97.19 182 VAL A CA 1
ATOM 1548 C C . VAL A 1 182 ? -12.588 -16.916 0.034 1.00 97.19 182 VAL A C 1
ATOM 1550 O O . VAL A 1 182 ? -13.457 -17.315 0.818 1.00 97.19 182 VAL A O 1
ATOM 1553 N N . LYS A 1 183 ? -12.482 -17.382 -1.216 1.00 95.12 183 LYS A N 1
ATOM 1554 C CA . LYS A 1 183 ? -13.433 -18.330 -1.830 1.00 95.12 183 LYS A CA 1
ATOM 1555 C C . LYS A 1 183 ? -13.074 -19.798 -1.576 1.00 95.12 183 LYS A C 1
ATOM 1557 O O . LYS A 1 183 ? -13.975 -20.633 -1.457 1.00 95.12 183 LYS A O 1
ATOM 1562 N N . LYS A 1 184 ? -11.781 -20.096 -1.465 1.00 96.50 184 LYS A N 1
ATOM 1563 C CA . LYS A 1 184 ? -11.186 -21.415 -1.206 1.00 96.50 184 LYS A CA 1
ATOM 1564 C C . LYS A 1 184 ? -9.937 -21.239 -0.339 1.00 96.50 184 LYS A C 1
ATOM 1566 O O . LYS A 1 184 ? -9.414 -20.132 -0.299 1.00 96.50 184 LYS A O 1
ATOM 1571 N N . ASN A 1 185 ? -9.490 -22.299 0.331 1.00 97.44 185 ASN A N 1
ATOM 1572 C CA . ASN A 1 185 ? -8.224 -22.258 1.065 1.00 97.44 185 ASN A CA 1
ATOM 1573 C C . ASN A 1 185 ? -7.081 -21.931 0.093 1.00 97.44 185 ASN A C 1
ATOM 1575 O O . ASN A 1 185 ? -7.085 -22.426 -1.037 1.00 97.44 185 ASN A O 1
ATOM 1579 N N . THR A 1 186 ? -6.185 -21.041 0.503 1.00 97.50 186 THR A N 1
ATOM 1580 C CA . THR A 1 186 ? -5.184 -20.396 -0.360 1.00 97.50 186 THR A CA 1
ATOM 1581 C C . THR A 1 186 ? -4.104 -19.737 0.509 1.00 97.50 186 THR A C 1
ATOM 1583 O O . THR A 1 186 ? -4.129 -19.859 1.734 1.00 97.50 186 THR A O 1
ATOM 1586 N N . THR A 1 187 ? -3.181 -19.006 -0.111 1.00 97.12 187 THR A N 1
ATOM 1587 C CA . THR A 1 187 ? -2.152 -18.200 0.562 1.00 97.12 187 THR A CA 1
ATOM 1588 C C . THR A 1 187 ? -2.345 -16.714 0.256 1.00 97.12 187 THR A C 1
ATOM 1590 O O . THR A 1 187 ? -2.985 -16.341 -0.732 1.00 97.12 187 THR A O 1
ATOM 1593 N N . LEU A 1 188 ? -1.752 -15.828 1.059 1.00 96.56 188 LEU A N 1
ATOM 1594 C CA . LEU A 1 188 ? -1.718 -14.399 0.731 1.00 96.56 188 LEU A CA 1
ATOM 1595 C C . LEU A 1 188 ? -0.930 -14.120 -0.558 1.00 96.56 188 LEU A C 1
ATOM 1597 O O . LEU A 1 188 ? -1.250 -13.157 -1.249 1.00 96.56 188 LEU A O 1
ATOM 1601 N N . ILE A 1 189 ? 0.043 -14.965 -0.915 1.00 94.88 189 ILE A N 1
ATOM 1602 C CA . ILE A 1 189 ? 0.818 -14.851 -2.163 1.00 94.88 189 ILE A CA 1
ATOM 1603 C C . ILE A 1 189 ? -0.090 -15.064 -3.380 1.00 94.88 189 ILE A C 1
ATOM 1605 O O . ILE A 1 189 ? -0.045 -14.297 -4.342 1.00 94.88 189 ILE A O 1
ATOM 1609 N N . GLU A 1 190 ? -0.944 -16.088 -3.335 1.00 95.75 190 GLU A N 1
ATOM 1610 C CA . GLU A 1 190 ? -1.904 -16.367 -4.406 1.00 95.75 190 GLU A CA 1
ATOM 1611 C C . GLU A 1 190 ? -2.937 -15.245 -4.544 1.00 95.75 190 GLU A C 1
ATOM 1613 O O . GLU A 1 190 ? -3.214 -14.809 -5.662 1.00 95.75 190 GLU A O 1
ATOM 1618 N N . ILE A 1 191 ? -3.449 -14.729 -3.420 1.00 96.88 191 ILE A N 1
ATOM 1619 C CA . ILE A 1 191 ? -4.384 -13.595 -3.418 1.00 96.88 191 ILE A CA 1
ATOM 1620 C C . ILE A 1 191 ? -3.709 -12.328 -3.961 1.00 96.88 191 ILE A C 1
ATOM 1622 O O . ILE A 1 191 ? -4.318 -11.620 -4.761 1.00 96.88 191 ILE A O 1
ATOM 1626 N N . ALA A 1 192 ? -2.464 -12.040 -3.563 1.00 96.19 192 ALA A N 1
ATOM 1627 C CA . ALA A 1 192 ? -1.711 -10.894 -4.072 1.00 96.19 192 ALA A CA 1
ATOM 1628 C C . ALA A 1 192 ? -1.565 -10.953 -5.593 1.00 96.19 192 ALA A C 1
ATOM 1630 O O . ALA A 1 192 ? -1.877 -9.982 -6.274 1.00 96.19 192 ALA A O 1
ATOM 1631 N N . LYS A 1 193 ? -1.192 -12.121 -6.128 1.00 93.94 193 LYS A N 1
ATOM 1632 C CA . LYS A 1 193 ? -1.090 -12.346 -7.573 1.00 93.94 193 LYS A CA 1
ATOM 1633 C C . LYS A 1 193 ? -2.439 -12.191 -8.281 1.00 93.94 193 LYS A C 1
ATOM 1635 O O . LYS A 1 193 ? -2.504 -11.525 -9.307 1.00 93.94 193 LYS A O 1
ATOM 1640 N N . GLU A 1 194 ? -3.510 -12.810 -7.771 1.00 94.00 194 GLU A N 1
ATOM 1641 C CA . GLU A 1 194 ? -4.859 -12.719 -8.368 1.00 94.00 194 GLU A CA 1
ATOM 1642 C C . GLU A 1 194 ? -5.330 -11.265 -8.466 1.00 94.00 194 GLU A C 1
ATOM 1644 O O . GLU A 1 194 ? -6.004 -10.878 -9.424 1.00 94.00 194 GLU A O 1
ATOM 1649 N N . LEU A 1 195 ? -4.969 -10.466 -7.464 1.00 95.12 195 LEU A N 1
ATOM 1650 C CA . LEU A 1 195 ? -5.416 -9.095 -7.327 1.00 95.12 195 LEU A CA 1
ATOM 1651 C C . LEU A 1 195 ? -4.384 -8.070 -7.791 1.00 95.12 195 LEU A C 1
ATOM 1653 O O . LEU A 1 195 ? -4.676 -6.894 -7.659 1.00 95.12 195 LEU A O 1
ATOM 1657 N N . ASP A 1 196 ? -3.234 -8.441 -8.343 1.00 95.81 196 ASP A N 1
ATOM 1658 C CA . ASP A 1 196 ? -2.197 -7.474 -8.730 1.00 95.81 196 ASP A CA 1
ATOM 1659 C C . ASP A 1 196 ? -1.770 -6.555 -7.554 1.00 95.81 196 ASP A C 1
ATOM 1661 O O . ASP A 1 196 ? -2.074 -5.355 -7.468 1.00 95.81 196 ASP A O 1
ATOM 1665 N N . LEU A 1 197 ? -1.153 -7.187 -6.553 1.00 96.25 197 LEU A N 1
ATOM 1666 C CA . LEU A 1 197 ? -0.581 -6.571 -5.354 1.00 96.25 197 LEU A CA 1
ATOM 1667 C C . LEU A 1 197 ? 0.820 -7.131 -5.099 1.00 96.25 197 LEU A C 1
ATOM 1669 O O . LEU A 1 197 ? 1.130 -8.259 -5.478 1.00 96.25 197 LEU A O 1
ATOM 1673 N N . GLY A 1 198 ? 1.643 -6.369 -4.382 1.00 95.88 198 GLY A N 1
ATOM 1674 C CA . GLY A 1 198 ? 2.905 -6.887 -3.855 1.00 95.88 198 GLY A CA 1
ATOM 1675 C C . GLY A 1 198 ? 2.674 -7.823 -2.664 1.00 95.88 198 GLY A C 1
ATOM 1676 O O . GLY A 1 198 ? 1.739 -7.624 -1.881 1.00 95.88 198 GLY A O 1
ATOM 1677 N N . TYR A 1 199 ? 3.542 -8.821 -2.475 1.00 95.19 199 TYR A N 1
ATOM 1678 C CA . TYR A 1 199 ? 3.424 -9.722 -1.325 1.00 95.19 199 TYR A CA 1
ATOM 1679 C C . TYR A 1 199 ? 3.573 -8.990 0.019 1.00 95.19 199 TYR A C 1
ATOM 1681 O O . TYR A 1 199 ? 2.726 -9.155 0.901 1.00 95.19 199 TYR A O 1
ATOM 1689 N N . ASP A 1 200 ? 4.597 -8.143 0.185 1.00 94.25 200 ASP A N 1
ATOM 1690 C CA . ASP A 1 200 ? 4.745 -7.379 1.429 1.00 94.25 200 ASP A CA 1
ATOM 1691 C C . ASP A 1 200 ? 3.558 -6.443 1.650 1.00 94.25 200 ASP A C 1
ATOM 1693 O O . ASP A 1 200 ? 3.042 -6.360 2.758 1.00 94.25 200 ASP A O 1
ATOM 1697 N N . GLU A 1 201 ? 3.057 -5.806 0.597 1.00 93.75 201 GLU A N 1
ATOM 1698 C CA . GLU A 1 201 ? 1.897 -4.921 0.671 1.00 93.75 201 GLU A CA 1
ATOM 1699 C C . GLU A 1 201 ? 0.659 -5.624 1.256 1.00 93.75 201 GLU A C 1
ATOM 1701 O O . GLU A 1 201 ? 0.057 -5.124 2.213 1.00 93.75 201 GLU A O 1
ATOM 1706 N N . ILE A 1 202 ? 0.293 -6.809 0.745 1.00 95.75 202 ILE A N 1
ATOM 1707 C CA . ILE A 1 202 ? -0.857 -7.545 1.286 1.00 95.75 202 ILE A CA 1
ATOM 1708 C C . ILE A 1 202 ? -0.571 -8.068 2.697 1.00 95.75 202 ILE A C 1
ATOM 1710 O O . ILE A 1 202 ? -1.433 -7.983 3.572 1.00 95.75 202 ILE A O 1
ATOM 1714 N N . ARG A 1 203 ? 0.634 -8.580 2.959 1.00 95.50 203 ARG A N 1
ATOM 1715 C CA . ARG A 1 203 ? 0.999 -9.174 4.251 1.00 95.50 203 ARG A CA 1
ATOM 1716 C C . ARG A 1 203 ? 0.983 -8.126 5.357 1.00 95.50 203 ARG A C 1
ATOM 1718 O O . ARG A 1 203 ? 0.417 -8.348 6.423 1.00 95.50 203 ARG A O 1
ATOM 1725 N N . VAL A 1 204 ? 1.558 -6.961 5.086 1.00 93.56 204 VAL A N 1
ATOM 1726 C CA . VAL A 1 204 ? 1.656 -5.847 6.032 1.00 93.56 204 VAL A CA 1
ATOM 1727 C C . VAL A 1 204 ? 0.297 -5.234 6.334 1.00 93.56 204 VAL A C 1
ATOM 1729 O O . VAL A 1 204 ? 0.035 -4.883 7.483 1.00 93.56 204 VAL A O 1
ATOM 1732 N N . ALA A 1 205 ? -0.601 -5.156 5.351 1.00 94.25 205 ALA A N 1
ATOM 1733 C CA . ALA A 1 205 ? -1.965 -4.706 5.605 1.00 94.25 205 ALA A CA 1
ATOM 1734 C C . ALA A 1 205 ? -2.766 -5.686 6.484 1.00 94.25 205 ALA A C 1
ATOM 1736 O O . ALA A 1 205 ? -3.716 -5.279 7.167 1.00 94.25 205 ALA A O 1
ATOM 1737 N N . ASN A 1 206 ? -2.353 -6.955 6.518 1.00 96.06 206 ASN A N 1
ATOM 1738 C CA . ASN A 1 206 ? -3.047 -8.064 7.161 1.00 96.06 206 ASN A CA 1
ATOM 1739 C C . ASN A 1 206 ? -2.162 -8.797 8.197 1.00 96.06 206 ASN A C 1
ATOM 1741 O O . ASN A 1 206 ? -2.039 -10.016 8.119 1.00 96.06 206 ASN A O 1
ATOM 1745 N N . PRO A 1 207 ? -1.605 -8.110 9.217 1.00 93.75 207 PRO A N 1
ATOM 1746 C CA . PRO A 1 207 ? -0.610 -8.694 10.128 1.00 93.75 207 PRO A CA 1
ATOM 1747 C C . PRO A 1 207 ? -1.168 -9.792 11.054 1.00 93.75 207 PRO A C 1
ATOM 1749 O O . PRO A 1 207 ? -0.415 -10.430 11.779 1.00 93.75 207 PRO A O 1
ATOM 1752 N N . HIS A 1 208 ? -2.489 -9.997 11.047 1.00 92.50 208 HIS A N 1
ATOM 1753 C CA . HIS A 1 208 ? -3.208 -10.961 11.888 1.00 92.50 208 HIS A CA 1
ATOM 1754 C C . HIS A 1 208 ? -3.621 -12.233 11.133 1.00 92.50 208 HIS A C 1
ATOM 1756 O O . HIS A 1 208 ? -4.341 -13.057 11.693 1.00 92.50 208 HIS A O 1
ATOM 1762 N N . ILE A 1 209 ? -3.249 -12.350 9.855 1.00 95.25 209 ILE A N 1
ATOM 1763 C CA . ILE A 1 209 ? -3.551 -13.495 8.990 1.00 95.25 209 ILE A CA 1
ATOM 1764 C C . ILE A 1 209 ? -2.253 -14.267 8.753 1.00 95.25 209 ILE A C 1
ATOM 1766 O O . ILE A 1 209 ? -1.242 -13.660 8.402 1.00 95.25 209 ILE A O 1
ATOM 1770 N N . ASP A 1 210 ? -2.295 -15.592 8.906 1.00 95.62 210 ASP A N 1
ATOM 1771 C CA . ASP A 1 210 ? -1.199 -16.458 8.472 1.00 95.62 210 ASP A CA 1
ATOM 1772 C C . ASP A 1 210 ? -1.062 -16.371 6.938 1.00 95.62 210 ASP A C 1
ATOM 1774 O O . ASP A 1 210 ? -2.023 -16.672 6.221 1.00 95.62 210 ASP A O 1
ATOM 1778 N N . PRO A 1 211 ? 0.095 -15.941 6.398 1.00 95.75 211 PRO A N 1
ATOM 1779 C CA . PRO A 1 211 ? 0.271 -15.799 4.959 1.00 95.75 211 PRO A CA 1
ATOM 1780 C C . PRO A 1 211 ? 0.171 -17.118 4.182 1.00 95.75 211 PRO A C 1
ATOM 1782 O O . PRO A 1 211 ? -0.075 -17.065 2.974 1.00 95.75 211 PRO A O 1
ATOM 1785 N N . PHE A 1 212 ? 0.335 -18.270 4.835 1.00 96.00 212 PHE A N 1
ATOM 1786 C CA . PHE A 1 212 ? 0.346 -19.594 4.209 1.00 96.00 212 PHE A CA 1
ATOM 1787 C C . PHE A 1 212 ? -0.927 -20.418 4.469 1.00 96.00 212 PHE A C 1
ATOM 1789 O O . PHE A 1 212 ? -1.171 -21.369 3.729 1.00 96.00 212 PHE A O 1
ATOM 1796 N N . ASP A 1 213 ? -1.764 -20.040 5.443 1.00 96.06 213 ASP A N 1
ATOM 1797 C CA . ASP A 1 213 ? -3.074 -20.667 5.697 1.00 96.06 213 ASP A CA 1
ATOM 1798 C C . ASP A 1 213 ? -4.208 -19.633 5.713 1.00 96.06 213 ASP A C 1
ATOM 1800 O O . ASP A 1 213 ? -4.694 -19.191 6.758 1.00 96.06 213 ASP A O 1
ATOM 1804 N N . VAL A 1 214 ? -4.671 -19.246 4.523 1.00 97.56 214 VAL A N 1
ATOM 1805 C CA . VAL A 1 214 ? -5.824 -18.356 4.375 1.00 97.56 214 VAL A CA 1
ATOM 1806 C C . VAL A 1 214 ? -7.072 -19.182 4.074 1.00 97.56 214 VAL A C 1
ATOM 1808 O O . VAL A 1 214 ? -7.299 -19.646 2.954 1.00 97.56 214 VAL A O 1
ATOM 1811 N N . GLN A 1 215 ? -7.928 -19.342 5.080 1.00 96.88 215 GLN A N 1
ATOM 1812 C CA . GLN A 1 215 ? -9.082 -20.238 5.024 1.00 96.88 215 GLN A CA 1
ATOM 1813 C C . GLN A 1 215 ? -10.284 -19.643 4.279 1.00 96.88 215 GLN A C 1
ATOM 1815 O O . GLN A 1 215 ? -10.591 -18.446 4.341 1.00 96.88 215 GLN A O 1
ATOM 1820 N N . LYS A 1 216 ? -11.062 -20.515 3.630 1.00 96.44 216 LYS A N 1
ATOM 1821 C CA . LYS A 1 216 ? -12.337 -20.152 2.996 1.00 96.44 216 LYS A CA 1
ATOM 1822 C C . LYS A 1 216 ? -13.252 -19.389 3.959 1.00 96.44 216 LYS A C 1
ATOM 1824 O O . LYS A 1 216 ? -13.596 -19.854 5.043 1.00 96.44 216 LYS A O 1
ATOM 1829 N N . GLY A 1 217 ? -13.757 -18.247 3.499 1.00 95.62 217 GLY A N 1
ATOM 1830 C CA . GLY A 1 217 ? -14.667 -17.387 4.252 1.00 95.62 217 GLY A CA 1
ATOM 1831 C C . GLY A 1 217 ? -13.975 -16.308 5.081 1.00 95.62 217 GLY A C 1
ATOM 1832 O O . GLY A 1 217 ? -14.669 -15.355 5.469 1.00 95.62 217 GLY A O 1
ATOM 1833 N N . MET A 1 218 ? -12.654 -16.404 5.289 1.00 97.38 218 MET A N 1
ATOM 1834 C CA . MET A 1 218 ? -11.854 -15.291 5.796 1.00 97.38 218 MET A CA 1
ATOM 1835 C C . MET A 1 218 ? -11.973 -14.087 4.861 1.00 97.38 218 MET A C 1
ATOM 1837 O O . MET A 1 218 ? -12.410 -14.170 3.706 1.00 97.38 218 MET A O 1
ATOM 1841 N N . VAL A 1 219 ? -11.630 -12.936 5.409 1.00 97.44 219 VAL A N 1
ATOM 1842 C CA . VAL A 1 219 ? -11.636 -11.656 4.730 1.00 97.44 219 VAL A CA 1
ATOM 1843 C C . VAL A 1 219 ? -10.234 -11.075 4.808 1.00 97.44 219 VAL A C 1
ATOM 1845 O O . VAL A 1 219 ? -9.646 -10.977 5.885 1.00 97.44 219 VAL A O 1
ATOM 1848 N N . VAL A 1 220 ? -9.715 -10.680 3.655 1.00 97.88 220 VAL A N 1
ATOM 1849 C CA . VAL A 1 220 ? -8.414 -10.036 3.492 1.00 97.88 220 VAL A CA 1
ATOM 1850 C C . VAL A 1 220 ? -8.660 -8.579 3.122 1.00 97.88 220 VAL A C 1
ATOM 1852 O O . VAL A 1 220 ? -9.521 -8.282 2.293 1.00 97.88 220 VAL A O 1
ATOM 1855 N N . LEU A 1 221 ? -7.947 -7.659 3.761 1.00 96.81 221 LEU A N 1
ATOM 1856 C CA . LEU A 1 221 ? -7.987 -6.251 3.415 1.00 96.81 221 LEU A CA 1
ATOM 1857 C C . LEU A 1 221 ? -7.044 -6.011 2.239 1.00 96.81 221 LEU A C 1
ATOM 1859 O O . LEU A 1 221 ? -5.898 -6.455 2.254 1.00 96.81 221 LEU A O 1
ATOM 1863 N N . ILE A 1 222 ? -7.532 -5.286 1.242 1.00 96.69 222 ILE A N 1
ATOM 1864 C CA . ILE A 1 222 ? -6.805 -4.958 0.022 1.00 96.69 222 ILE A CA 1
ATOM 1865 C C . ILE A 1 222 ? -6.430 -3.468 0.066 1.00 96.69 222 ILE A C 1
ATOM 1867 O O . ILE A 1 222 ? -7.327 -2.624 -0.063 1.00 96.69 222 ILE A O 1
ATOM 1871 N N . PRO A 1 223 ? -5.143 -3.126 0.285 1.00 95.12 223 PRO A N 1
ATOM 1872 C CA . PRO A 1 223 ? -4.696 -1.752 0.503 1.00 95.12 223 PRO A CA 1
ATOM 1873 C C . PRO A 1 223 ? -4.443 -1.023 -0.830 1.00 95.12 223 PRO A C 1
ATOM 1875 O O . PRO A 1 223 ? -3.311 -0.935 -1.299 1.00 95.12 223 PRO A O 1
ATOM 1878 N N . ARG A 1 224 ? -5.489 -0.530 -1.509 1.00 94.44 224 ARG A N 1
ATOM 1879 C CA . ARG A 1 224 ? -5.311 0.221 -2.776 1.00 94.44 224 ARG A CA 1
ATOM 1880 C C . ARG A 1 224 ? -5.285 1.727 -2.635 1.00 94.44 224 ARG A C 1
ATOM 1882 O O . ARG A 1 224 ? -4.926 2.406 -3.594 1.00 94.44 224 ARG A O 1
ATOM 1889 N N . LYS A 1 225 ? -5.687 2.252 -1.483 1.00 94.69 225 LYS A N 1
ATOM 1890 C CA . LYS A 1 225 ? -5.622 3.687 -1.245 1.00 94.69 225 LYS A CA 1
ATOM 1891 C C . LYS A 1 225 ? -4.168 4.074 -1.005 1.00 94.69 225 LYS A C 1
ATOM 1893 O O . LYS A 1 225 ? -3.577 3.558 -0.061 1.00 94.69 225 LYS A O 1
ATOM 1898 N N . ARG A 1 226 ? -3.618 4.965 -1.828 1.00 92.88 226 ARG A N 1
ATOM 1899 C CA . ARG A 1 226 ? -2.203 5.369 -1.770 1.00 92.88 226 ARG A CA 1
ATOM 1900 C C . ARG A 1 226 ? -2.051 6.867 -1.940 1.00 92.88 226 ARG A C 1
ATOM 1902 O O . ARG A 1 226 ? -2.828 7.492 -2.665 1.00 92.88 226 ARG A O 1
ATOM 1909 N N . LEU A 1 227 ? -1.059 7.428 -1.259 1.00 93.25 227 LEU A N 1
ATOM 1910 C CA . LEU A 1 227 ? -0.543 8.747 -1.573 1.00 93.25 227 LEU A CA 1
ATOM 1911 C C . LEU A 1 227 ? 0.380 8.618 -2.770 1.00 93.25 227 LEU A C 1
ATOM 1913 O O . LEU A 1 227 ? 1.227 7.732 -2.822 1.00 93.25 227 LEU A O 1
ATOM 1917 N N . LEU A 1 228 ? 0.234 9.499 -3.738 1.00 90.62 228 LEU A N 1
ATOM 1918 C CA . LEU A 1 228 ? 1.218 9.598 -4.795 1.00 90.62 228 LEU A CA 1
ATOM 1919 C C . LEU A 1 228 ? 2.497 10.259 -4.252 1.00 90.62 228 LEU A C 1
ATOM 1921 O O . LEU A 1 228 ? 2.493 10.851 -3.166 1.00 90.62 228 LEU A O 1
ATOM 1925 N N . PRO A 1 229 ? 3.618 10.125 -4.968 1.00 76.31 229 PRO A N 1
ATOM 1926 C CA . PRO A 1 229 ? 4.872 10.763 -4.587 1.00 76.31 229 PRO A CA 1
ATOM 1927 C C . PRO A 1 229 ? 4.714 12.290 -4.470 1.00 76.31 229 PRO A C 1
ATOM 1929 O O . PRO A 1 229 ? 3.911 12.889 -5.174 1.00 76.31 229 PRO A O 1
ATOM 1932 N N . GLU A 1 230 ? 5.467 12.925 -3.568 1.00 66.44 230 GLU A N 1
ATOM 1933 C CA . GLU A 1 230 ? 5.367 14.371 -3.269 1.00 66.44 230 GLU A CA 1
ATOM 1934 C C . GLU A 1 230 ? 5.902 15.307 -4.363 1.00 66.44 230 GLU A C 1
ATOM 1936 O O . GLU A 1 230 ? 5.726 16.517 -4.250 1.00 66.44 230 GLU A O 1
ATOM 1941 N N . LYS A 1 231 ? 6.572 14.793 -5.400 1.00 56.78 231 LYS A N 1
ATOM 1942 C CA . LYS A 1 231 ? 6.968 15.643 -6.527 1.00 56.78 231 LYS A CA 1
ATOM 1943 C C . LYS A 1 231 ? 5.734 15.958 -7.367 1.00 56.78 231 LYS A C 1
ATOM 1945 O O . LYS A 1 231 ? 4.895 15.082 -7.563 1.00 56.78 231 LYS A O 1
ATOM 1950 N N . GLU A 1 232 ? 5.673 17.176 -7.898 1.00 67.69 232 GLU A N 1
ATOM 1951 C CA . GLU A 1 232 ? 4.944 17.459 -9.134 1.00 67.69 232 GLU A CA 1
ATOM 1952 C C . GLU A 1 232 ? 5.487 16.485 -10.184 1.00 67.69 232 GLU A C 1
ATOM 1954 O O . GLU A 1 232 ? 6.568 16.674 -10.737 1.00 67.69 232 GLU A O 1
ATOM 1959 N N . PHE A 1 233 ? 4.833 15.335 -10.309 1.00 80.44 233 PHE A N 1
ATOM 1960 C CA . PHE A 1 233 ? 5.233 14.320 -11.261 1.00 80.44 233 PHE A CA 1
ATOM 1961 C C . PHE A 1 233 ? 4.790 14.778 -12.644 1.00 80.44 233 PHE A C 1
ATOM 1963 O O . PHE A 1 233 ? 3.686 15.297 -12.820 1.00 80.44 233 PHE A O 1
ATOM 1970 N N . ASN A 1 234 ? 5.644 14.563 -13.634 1.00 90.62 234 ASN A N 1
ATOM 1971 C CA . ASN A 1 234 ? 5.284 14.808 -15.017 1.00 90.62 234 ASN A CA 1
ATOM 1972 C C . ASN A 1 234 ? 4.521 13.604 -15.559 1.00 90.62 234 ASN A C 1
ATOM 1974 O O . ASN A 1 234 ? 4.887 12.450 -15.317 1.00 90.62 234 ASN A O 1
ATOM 1978 N N . PHE A 1 235 ? 3.478 13.878 -16.333 1.00 93.75 235 PHE A N 1
ATOM 1979 C CA . PHE A 1 235 ? 2.803 12.849 -17.111 1.00 93.75 235 PHE A CA 1
ATOM 1980 C C . PHE A 1 235 ? 3.765 12.258 -18.148 1.00 93.75 235 PHE A C 1
ATOM 1982 O O . PHE A 1 235 ? 4.547 12.979 -18.765 1.00 93.75 235 PHE A O 1
ATOM 1989 N N . GLY A 1 236 ? 3.707 10.941 -18.338 1.00 95.69 236 GLY A N 1
ATOM 1990 C CA . GLY A 1 236 ? 4.573 10.230 -19.277 1.00 95.69 236 GLY A CA 1
ATOM 1991 C C . GLY A 1 236 ? 5.955 9.855 -18.732 1.00 95.69 236 GLY A C 1
ATOM 1992 O O . GLY A 1 236 ? 6.759 9.316 -19.490 1.00 95.69 236 GLY A O 1
ATOM 1993 N N . GLU A 1 237 ? 6.228 10.059 -17.440 1.00 96.81 237 GLU A N 1
ATOM 1994 C CA . GLU A 1 237 ? 7.456 9.610 -16.766 1.00 96.81 237 GLU A CA 1
ATOM 1995 C C . GLU A 1 237 ? 7.159 8.522 -15.722 1.00 96.81 237 GLU A C 1
ATOM 1997 O O . GLU A 1 237 ? 6.077 8.470 -15.140 1.00 96.81 237 GLU A O 1
ATOM 2002 N N . ILE A 1 238 ? 8.118 7.628 -15.478 1.00 97.75 238 ILE A N 1
ATOM 2003 C CA . ILE A 1 238 ? 7.995 6.535 -14.506 1.00 97.75 238 ILE A CA 1
ATOM 2004 C C . ILE A 1 238 ? 8.582 6.971 -13.161 1.00 97.75 238 ILE A C 1
ATOM 2006 O O . ILE A 1 238 ? 9.699 7.473 -13.102 1.00 97.75 238 ILE A O 1
ATOM 2010 N N . TYR A 1 239 ? 7.877 6.691 -12.068 1.00 97.19 239 TYR A N 1
ATOM 2011 C CA . TYR A 1 239 ? 8.321 6.940 -10.696 1.00 97.19 239 TYR A CA 1
ATOM 2012 C C . TYR A 1 239 ? 8.303 5.635 -9.905 1.00 97.19 239 TYR A C 1
ATOM 2014 O O . TYR A 1 239 ? 7.287 4.948 -9.877 1.00 97.19 239 TYR A O 1
ATOM 2022 N N . LEU A 1 240 ? 9.396 5.276 -9.240 1.00 97.12 240 LEU A N 1
ATOM 2023 C CA . LEU A 1 240 ? 9.503 4.036 -8.472 1.00 97.12 240 LEU A CA 1
ATOM 2024 C C . LEU A 1 240 ? 9.969 4.339 -7.050 1.00 97.12 240 LEU A C 1
ATOM 2026 O O . LEU A 1 240 ? 11.073 4.842 -6.849 1.00 97.12 240 LEU A O 1
ATOM 2030 N N . ASN A 1 241 ? 9.138 3.986 -6.064 1.00 95.88 241 ASN A N 1
ATOM 2031 C CA . ASN A 1 241 ? 9.499 4.067 -4.649 1.00 95.88 241 ASN A CA 1
ATOM 2032 C C . ASN A 1 241 ? 9.932 2.692 -4.121 1.00 95.88 241 ASN A C 1
ATOM 2034 O O . ASN A 1 241 ? 9.107 1.781 -4.000 1.00 95.88 241 ASN A O 1
ATOM 2038 N N . LEU A 1 242 ? 11.210 2.543 -3.767 1.00 96.06 242 LEU A N 1
ATOM 2039 C CA . LEU A 1 242 ? 11.784 1.283 -3.276 1.00 96.06 242 LEU A CA 1
ATOM 2040 C C . LEU A 1 242 ? 11.223 0.857 -1.908 1.00 96.06 242 LEU A C 1
ATOM 2042 O O . LEU A 1 242 ? 10.988 -0.336 -1.683 1.00 96.06 242 LEU A O 1
ATOM 2046 N N . SER A 1 243 ? 10.922 1.812 -1.021 1.00 94.31 243 SER A N 1
ATOM 2047 C CA . SER A 1 243 ? 10.324 1.535 0.296 1.00 94.31 243 SER A CA 1
ATOM 2048 C C . SER A 1 243 ? 8.928 0.926 0.167 1.00 94.31 243 SER A C 1
ATOM 2050 O O . SER A 1 243 ? 8.537 0.055 0.942 1.00 94.31 243 SER A O 1
ATOM 2052 N N . GLU A 1 244 ? 8.192 1.368 -0.851 1.00 94.88 244 GLU A N 1
ATOM 2053 C CA . GLU A 1 244 ? 6.843 0.908 -1.171 1.00 94.88 244 GLU A CA 1
ATOM 2054 C C . GLU A 1 244 ? 6.835 -0.312 -2.104 1.00 94.88 244 GLU A C 1
ATOM 2056 O O . GLU A 1 244 ? 5.846 -1.039 -2.171 1.00 94.88 244 GLU A O 1
ATOM 2061 N N . LYS A 1 245 ? 7.946 -0.553 -2.814 1.00 96.69 245 LYS A N 1
ATOM 2062 C CA . LYS A 1 245 ? 8.079 -1.577 -3.862 1.00 96.69 245 LYS A CA 1
ATOM 2063 C C . LYS A 1 245 ? 7.014 -1.403 -4.934 1.00 96.69 245 LYS A C 1
ATOM 2065 O O . LYS A 1 245 ? 6.337 -2.353 -5.336 1.00 96.69 245 LYS A O 1
ATOM 2070 N N . ARG A 1 246 ? 6.854 -0.158 -5.384 1.00 96.50 246 ARG A N 1
ATOM 2071 C CA . ARG A 1 246 ? 5.792 0.207 -6.315 1.00 96.50 246 ARG A CA 1
ATOM 2072 C C . ARG A 1 246 ? 6.255 1.212 -7.354 1.00 96.50 246 ARG A C 1
ATOM 2074 O O . ARG A 1 246 ? 6.985 2.153 -7.044 1.00 96.50 246 ARG A O 1
ATOM 2081 N N . LEU A 1 247 ? 5.801 0.980 -8.579 1.00 97.56 247 LEU A N 1
ATOM 2082 C CA . LEU A 1 247 ? 5.977 1.841 -9.735 1.00 97.56 247 LEU A CA 1
ATOM 2083 C C . LEU A 1 247 ? 4.685 2.623 -9.985 1.00 97.56 247 LEU A C 1
ATOM 2085 O O . LEU A 1 247 ? 3.587 2.079 -9.869 1.00 97.56 247 LEU A O 1
ATOM 2089 N N . TYR A 1 248 ? 4.833 3.886 -10.357 1.00 97.25 248 TYR A N 1
ATOM 2090 C CA . TYR A 1 248 ? 3.786 4.822 -10.729 1.00 97.25 248 TYR A CA 1
ATOM 2091 C C . TYR A 1 248 ? 4.082 5.394 -12.114 1.00 97.25 248 TYR A C 1
ATOM 2093 O O . TYR A 1 248 ? 5.194 5.848 -12.372 1.00 97.25 248 TYR A O 1
ATOM 2101 N N . TYR A 1 249 ? 3.087 5.383 -12.994 1.00 97.06 249 TYR A N 1
ATOM 2102 C CA . TYR A 1 249 ? 3.163 5.965 -14.330 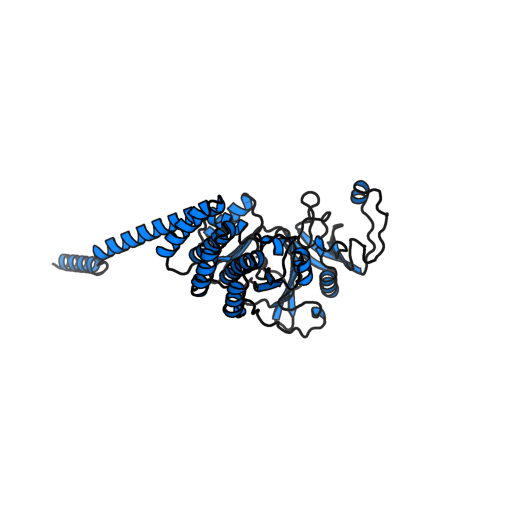1.00 97.06 249 TYR A CA 1
ATOM 2103 C C . TYR A 1 249 ? 1.934 6.862 -14.557 1.00 97.06 249 TYR A C 1
ATOM 2105 O O . TYR A 1 249 ? 0.865 6.363 -14.930 1.00 97.06 249 TYR A O 1
ATOM 2113 N N . PRO A 1 250 ? 2.020 8.161 -14.212 1.00 95.25 250 PRO A N 1
ATOM 2114 C CA . PRO A 1 250 ? 0.976 9.139 -14.500 1.00 95.25 250 PRO A CA 1
ATOM 2115 C C . PRO A 1 250 ? 0.820 9.350 -16.011 1.00 95.25 250 PRO A C 1
ATOM 2117 O O . PRO A 1 250 ? 1.796 9.569 -16.725 1.00 95.25 250 PRO A O 1
ATOM 2120 N N . VAL A 1 251 ? -0.419 9.324 -16.498 1.00 95.31 251 VAL A N 1
ATOM 2121 C CA . VAL A 1 251 ? -0.777 9.488 -17.916 1.00 95.31 251 VAL A CA 1
ATOM 2122 C C . VAL A 1 251 ? -1.997 10.392 -18.078 1.00 95.31 251 VAL A C 1
ATOM 2124 O O . VAL A 1 251 ? -2.801 10.517 -17.155 1.00 95.31 251 VAL A O 1
ATOM 2127 N N . ILE A 1 252 ? -2.143 10.998 -19.254 1.00 94.25 252 ILE A N 1
ATOM 2128 C CA . ILE A 1 252 ? -3.374 11.675 -19.674 1.00 94.25 252 ILE A CA 1
ATOM 2129 C C . ILE A 1 252 ? -4.108 10.754 -20.649 1.00 94.25 252 ILE A C 1
ATOM 2131 O O . ILE A 1 252 ? -3.497 10.238 -21.586 1.00 94.25 252 ILE A O 1
ATOM 2135 N N . ILE A 1 253 ? -5.400 10.533 -20.414 1.00 94.31 253 ILE A N 1
ATOM 2136 C CA . ILE A 1 253 ? -6.286 9.751 -21.282 1.00 94.31 253 ILE A CA 1
ATOM 2137 C C . ILE A 1 253 ? -7.545 10.584 -21.481 1.00 94.31 253 ILE A C 1
ATOM 2139 O O . ILE A 1 253 ? -8.190 10.923 -20.493 1.00 94.31 253 ILE A O 1
ATOM 2143 N N . ASP A 1 254 ? -7.882 10.916 -22.726 1.00 91.38 254 ASP A N 1
ATOM 2144 C CA . ASP A 1 254 ? -9.058 11.735 -23.057 1.00 91.38 254 ASP A CA 1
ATOM 2145 C C . ASP A 1 254 ? -9.134 13.029 -22.211 1.00 91.38 254 ASP A C 1
ATOM 2147 O O . ASP A 1 254 ? -10.142 13.309 -21.567 1.00 91.38 254 ASP A O 1
ATOM 2151 N N . ASP A 1 255 ? -8.018 13.770 -22.140 1.00 90.00 255 ASP A N 1
ATOM 2152 C CA . ASP A 1 255 ? -7.817 15.001 -21.343 1.00 90.00 255 ASP A CA 1
ATOM 2153 C C . ASP A 1 255 ? -7.943 14.857 -19.813 1.00 90.00 255 ASP A C 1
ATOM 2155 O O . ASP A 1 255 ? -7.716 15.808 -19.061 1.00 90.00 255 ASP A O 1
ATOM 2159 N N . ASP A 1 256 ? -8.231 13.656 -19.317 1.00 92.06 256 ASP A N 1
ATOM 2160 C CA . ASP A 1 256 ? -8.309 13.349 -17.897 1.00 92.06 256 ASP A CA 1
ATOM 2161 C C . ASP A 1 256 ? -6.983 12.749 -17.384 1.00 92.06 256 ASP A C 1
ATOM 2163 O O . ASP A 1 256 ? -6.378 11.892 -18.038 1.00 92.06 256 ASP A O 1
ATOM 2167 N N . PRO A 1 257 ? -6.528 13.121 -16.175 1.00 92.88 257 PRO A N 1
ATOM 2168 C CA . PRO A 1 257 ? -5.337 12.536 -15.584 1.00 92.88 257 PRO A CA 1
ATOM 2169 C C . PRO A 1 257 ? -5.627 11.189 -14.907 1.00 92.88 257 PRO A C 1
ATOM 2171 O O . PRO A 1 257 ? -6.575 11.025 -14.129 1.00 92.88 257 PRO A O 1
ATOM 2174 N N . TYR A 1 258 ? -4.745 10.223 -15.141 1.00 95.19 258 TYR A N 1
ATOM 2175 C CA . TYR A 1 258 ? -4.750 8.896 -14.533 1.00 95.19 258 TYR A CA 1
ATOM 2176 C C . TYR A 1 258 ? -3.361 8.543 -14.014 1.00 95.19 258 TYR A C 1
ATOM 2178 O O . TYR A 1 258 ? -2.352 9.119 -14.411 1.00 95.19 258 TYR A O 1
ATOM 2186 N N . VAL A 1 259 ? -3.302 7.553 -13.129 1.00 95.75 259 VAL A N 1
ATOM 2187 C CA . VAL A 1 259 ? -2.051 6.955 -12.670 1.00 95.75 259 VAL A CA 1
ATOM 2188 C C . VAL A 1 259 ? -2.145 5.445 -12.776 1.00 95.75 259 VAL A C 1
ATOM 2190 O O . VAL A 1 259 ? -3.011 4.818 -12.159 1.00 95.75 259 VAL A O 1
ATOM 2193 N N . ILE A 1 260 ? -1.228 4.865 -13.543 1.00 97.38 260 ILE A N 1
ATOM 2194 C CA . ILE A 1 260 ? -0.961 3.429 -13.543 1.00 97.38 260 ILE A CA 1
ATOM 2195 C C . ILE A 1 260 ? -0.052 3.111 -12.357 1.00 97.38 260 ILE A C 1
ATOM 2197 O O . ILE A 1 260 ? 0.880 3.859 -12.068 1.00 97.38 260 ILE A O 1
ATOM 2201 N N . SER A 1 261 ? -0.327 2.024 -11.641 1.00 96.94 261 SER A N 1
ATOM 2202 C CA . SER A 1 261 ? 0.395 1.679 -10.420 1.00 96.94 261 SER A CA 1
ATOM 2203 C C . SER A 1 261 ? 0.634 0.178 -10.298 1.00 96.94 261 SER A C 1
ATOM 2205 O O . SER A 1 261 ? -0.309 -0.578 -10.062 1.00 96.94 261 SER A O 1
ATOM 2207 N N . ILE A 1 262 ? 1.900 -0.231 -10.395 1.00 97.88 262 ILE A N 1
ATOM 2208 C CA . ILE A 1 262 ? 2.333 -1.627 -10.559 1.00 97.88 262 ILE A CA 1
ATOM 2209 C C . ILE A 1 262 ? 3.200 -2.049 -9.360 1.00 97.88 262 ILE A C 1
ATOM 2211 O O . ILE A 1 262 ? 4.140 -1.324 -9.011 1.00 97.88 262 ILE A O 1
ATOM 2215 N N . PRO A 1 263 ? 2.925 -3.192 -8.704 1.00 97.75 263 PRO A N 1
ATOM 2216 C CA . PRO A 1 263 ? 3.814 -3.731 -7.681 1.00 97.75 263 PRO A CA 1
ATOM 2217 C C . PRO A 1 263 ? 5.110 -4.258 -8.312 1.00 97.75 263 PRO A C 1
ATOM 2219 O O . PRO A 1 263 ? 5.094 -4.886 -9.369 1.00 97.75 263 PRO A O 1
ATOM 2222 N N . VAL A 1 264 ? 6.245 -4.043 -7.647 1.00 98.12 264 VAL A N 1
ATOM 2223 C CA . VAL A 1 264 ? 7.553 -4.482 -8.152 1.00 98.12 264 VAL A CA 1
ATOM 2224 C C . VAL A 1 264 ? 8.314 -5.325 -7.134 1.00 98.12 264 VAL A C 1
ATOM 2226 O O . VAL A 1 264 ? 8.188 -5.149 -5.927 1.00 98.12 264 VAL A O 1
ATOM 2229 N N . GLY A 1 265 ? 9.104 -6.283 -7.608 1.00 97.88 265 GLY A N 1
ATOM 2230 C CA . GLY A 1 265 ? 10.193 -6.888 -6.842 1.00 97.88 265 GLY A CA 1
ATOM 2231 C C . GLY A 1 265 ? 11.469 -6.075 -7.042 1.00 97.88 265 GLY A C 1
ATOM 2232 O O . GLY A 1 265 ? 11.737 -5.624 -8.155 1.00 97.88 265 GLY A O 1
ATOM 2233 N N . ILE A 1 266 ? 12.245 -5.885 -5.980 1.00 97.50 266 ILE A N 1
ATOM 2234 C CA . ILE A 1 266 ? 13.455 -5.050 -5.995 1.00 97.50 266 ILE A CA 1
ATOM 2235 C C . ILE A 1 266 ? 14.675 -5.828 -5.497 1.00 97.50 266 ILE A C 1
ATOM 2237 O O . ILE A 1 266 ? 14.555 -6.979 -5.059 1.00 97.50 266 ILE A O 1
ATOM 2241 N N . GLY A 1 267 ? 15.834 -5.178 -5.565 1.00 95.56 267 GLY A N 1
ATOM 2242 C CA . GLY A 1 267 ? 17.106 -5.687 -5.072 1.00 95.56 267 GLY A CA 1
ATOM 2243 C C . GLY A 1 267 ? 17.083 -6.093 -3.598 1.00 95.56 267 GLY A C 1
ATOM 2244 O O . GLY A 1 267 ? 16.293 -5.550 -2.819 1.00 95.56 267 GLY A O 1
ATOM 2245 N N . THR A 1 268 ? 17.933 -7.047 -3.214 1.00 94.56 268 THR A N 1
ATOM 2246 C CA . THR A 1 268 ? 18.202 -7.339 -1.795 1.00 94.56 268 THR A CA 1
ATOM 2247 C C . THR A 1 268 ? 18.951 -6.184 -1.125 1.00 94.56 268 THR A C 1
ATOM 2249 O O . THR A 1 268 ? 19.316 -5.204 -1.777 1.00 94.56 268 THR A O 1
ATOM 2252 N N . ASP A 1 269 ? 19.161 -6.264 0.190 1.00 90.94 269 ASP A N 1
ATOM 2253 C CA . ASP A 1 269 ? 19.915 -5.228 0.903 1.00 90.94 269 ASP A CA 1
ATOM 2254 C C . ASP A 1 269 ? 21.408 -5.235 0.539 1.00 90.94 269 ASP A C 1
ATOM 2256 O O . ASP A 1 269 ? 22.042 -4.178 0.575 1.00 90.94 269 ASP A O 1
ATOM 2260 N N . GLU A 1 270 ? 21.924 -6.394 0.120 1.00 91.00 270 GLU A N 1
ATOM 2261 C CA . GLU A 1 270 ? 23.274 -6.626 -0.404 1.00 91.00 270 GLU A CA 1
ATOM 2262 C C . GLU A 1 270 ? 23.385 -6.238 -1.885 1.00 91.00 270 GLU A C 1
ATOM 2264 O O . GLU A 1 270 ? 24.391 -5.673 -2.305 1.00 91.00 270 GLU A O 1
ATOM 2269 N N . ASN A 1 271 ? 22.332 -6.485 -2.672 1.00 91.69 271 ASN A N 1
ATOM 2270 C CA . ASN A 1 271 ? 22.274 -6.190 -4.103 1.00 91.69 271 ASN A CA 1
ATOM 2271 C C . ASN A 1 271 ? 21.186 -5.155 -4.403 1.00 91.69 271 ASN A C 1
ATOM 2273 O O . ASN A 1 271 ? 20.153 -5.465 -5.008 1.00 91.69 271 ASN A O 1
ATOM 2277 N N . ARG A 1 272 ? 21.395 -3.921 -3.939 1.00 94.81 272 ARG A N 1
ATOM 2278 C CA . ARG A 1 272 ? 20.371 -2.869 -3.978 1.00 94.81 272 ARG A CA 1
ATOM 2279 C C . ARG A 1 272 ? 20.008 -2.449 -5.398 1.00 94.81 272 ARG A C 1
ATOM 2281 O O . ARG A 1 272 ? 20.855 -2.338 -6.280 1.00 94.81 272 ARG A O 1
ATOM 2288 N N . SER A 1 273 ? 18.729 -2.140 -5.594 1.00 96.88 273 SER A N 1
ATOM 2289 C CA . SER A 1 273 ? 18.276 -1.453 -6.804 1.00 96.88 273 SER A CA 1
ATOM 2290 C C . SER A 1 273 ? 18.851 -0.034 -6.878 1.00 96.88 273 SER A C 1
ATOM 2292 O O . SER A 1 273 ? 19.015 0.608 -5.837 1.00 96.88 273 SER A O 1
ATOM 2294 N N . PRO A 1 274 ? 19.144 0.478 -8.086 1.00 96.50 274 PRO A N 1
ATOM 2295 C CA . PRO A 1 274 ? 19.746 1.796 -8.245 1.00 96.50 274 PRO A CA 1
ATOM 2296 C C . PRO A 1 274 ? 18.768 2.910 -7.846 1.00 96.50 274 PRO A C 1
ATOM 2298 O O . PRO A 1 274 ? 17.576 2.821 -8.126 1.00 96.50 274 PRO A O 1
ATOM 2301 N N . ILE A 1 275 ? 19.286 3.977 -7.235 1.00 96.75 275 ILE A N 1
ATOM 2302 C CA . ILE A 1 275 ? 18.556 5.219 -6.941 1.00 96.75 275 ILE A CA 1
ATOM 2303 C C . ILE A 1 275 ? 19.098 6.310 -7.862 1.00 96.75 275 ILE A C 1
ATOM 2305 O O . ILE A 1 275 ? 20.311 6.430 -8.025 1.00 96.75 275 ILE A O 1
ATOM 2309 N N . GLY A 1 276 ? 18.210 7.104 -8.453 1.00 96.25 276 GLY A N 1
ATOM 2310 C CA . GLY A 1 276 ? 18.578 8.188 -9.357 1.00 96.25 276 GLY A CA 1
ATOM 2311 C C . GLY A 1 276 ? 17.564 8.409 -10.471 1.00 96.25 276 GLY A C 1
ATOM 2312 O O . GLY A 1 276 ? 16.487 7.806 -10.498 1.00 96.25 276 GLY A O 1
ATOM 2313 N N . ASP A 1 277 ? 17.949 9.281 -11.395 1.00 97.31 277 ASP A N 1
ATOM 2314 C CA . ASP A 1 277 ? 17.180 9.615 -12.585 1.00 97.31 277 ASP A CA 1
ATOM 2315 C C . ASP A 1 277 ? 17.789 8.905 -13.803 1.00 97.31 277 ASP A C 1
ATOM 2317 O O . ASP A 1 277 ? 18.984 9.009 -14.081 1.00 97.31 277 ASP A O 1
ATOM 2321 N N . PHE A 1 278 ? 16.952 8.170 -14.527 1.00 98.38 278 PHE A N 1
ATOM 2322 C CA . PHE A 1 278 ? 17.314 7.344 -15.676 1.00 98.38 278 PHE A CA 1
ATOM 2323 C C . PHE A 1 278 ? 16.338 7.591 -16.830 1.00 98.38 278 PHE A C 1
ATOM 2325 O O . PHE A 1 278 ? 15.360 8.328 -16.706 1.00 98.38 278 PHE A O 1
ATOM 2332 N N . PHE A 1 279 ? 16.557 6.911 -17.949 1.00 98.56 279 PHE A N 1
ATOM 2333 C CA . PHE A 1 279 ? 15.558 6.727 -18.996 1.00 98.56 279 PHE A CA 1
ATOM 2334 C C . PHE A 1 279 ? 15.593 5.296 -19.537 1.00 98.56 279 PHE A C 1
ATOM 2336 O O . PHE A 1 279 ? 16.572 4.570 -19.346 1.00 98.56 279 PHE A O 1
ATOM 2343 N N . ILE A 1 280 ? 14.527 4.883 -20.221 1.00 98.75 280 ILE A N 1
ATOM 2344 C CA . ILE A 1 280 ? 14.487 3.601 -20.929 1.00 98.75 280 ILE A CA 1
ATOM 2345 C C . ILE A 1 280 ? 15.404 3.685 -22.151 1.00 98.75 280 ILE A C 1
ATOM 2347 O O . ILE A 1 280 ? 15.063 4.343 -23.128 1.00 98.75 280 ILE A O 1
ATOM 2351 N N . SER A 1 281 ? 16.569 3.041 -22.113 1.00 98.50 281 SER A N 1
ATOM 2352 C CA . SER A 1 281 ? 17.546 3.087 -23.212 1.00 98.50 281 SER A CA 1
ATOM 2353 C C . SER A 1 281 ? 17.324 2.009 -24.269 1.00 98.50 281 SER A C 1
ATOM 2355 O O . SER A 1 281 ? 17.707 2.177 -25.423 1.00 98.50 281 SER A O 1
ATOM 2357 N N . GLU A 1 282 ? 16.701 0.897 -23.888 1.00 98.19 282 GLU A N 1
ATOM 2358 C CA . GLU A 1 282 ? 16.494 -0.251 -24.764 1.00 98.19 282 GLU A CA 1
ATOM 2359 C C . GLU A 1 282 ? 15.255 -1.036 -24.338 1.00 98.19 282 GLU A C 1
ATOM 2361 O O . GLU A 1 282 ? 14.937 -1.121 -23.150 1.00 98.19 282 GLU A O 1
ATOM 2366 N N . LYS A 1 283 ? 14.582 -1.666 -25.303 1.00 98.44 283 LYS A N 1
ATOM 2367 C CA . LYS A 1 283 ? 13.393 -2.492 -25.095 1.00 98.44 283 LYS A CA 1
ATOM 2368 C C . LYS A 1 283 ? 13.536 -3.822 -25.837 1.00 98.44 283 LYS A C 1
ATOM 2370 O O . LYS A 1 283 ? 13.736 -3.835 -27.047 1.00 98.44 283 LYS A O 1
ATOM 2375 N N . ARG A 1 284 ? 13.383 -4.948 -25.133 1.00 98.19 284 ARG A N 1
ATOM 2376 C CA . ARG A 1 284 ? 13.454 -6.308 -25.699 1.00 98.19 284 ARG A CA 1
ATOM 2377 C C . ARG A 1 284 ? 12.180 -7.102 -25.417 1.00 98.19 284 ARG A C 1
ATOM 2379 O O . ARG A 1 284 ? 11.761 -7.237 -24.264 1.00 98.19 284 ARG A O 1
ATOM 2386 N N . LYS A 1 285 ? 11.590 -7.676 -26.470 1.00 98.00 285 LYS A N 1
ATOM 2387 C CA . LYS A 1 285 ? 10.530 -8.690 -26.358 1.00 98.00 285 LYS A CA 1
ATOM 2388 C C . LYS A 1 285 ? 11.170 -10.071 -26.249 1.00 98.00 285 LYS A C 1
ATOM 2390 O O . LYS A 1 285 ? 12.087 -10.357 -27.006 1.00 98.00 285 LYS A O 1
ATOM 2395 N N . ASN A 1 286 ? 10.666 -10.905 -25.338 1.00 97.06 286 ASN A N 1
ATOM 2396 C CA . ASN A 1 286 ? 11.127 -12.277 -25.110 1.00 97.06 286 ASN A CA 1
ATOM 2397 C C . ASN A 1 286 ? 12.667 -12.365 -25.025 1.00 97.06 286 ASN A C 1
ATOM 2399 O O . ASN A 1 286 ? 13.285 -13.009 -25.870 1.00 97.06 286 ASN A O 1
ATOM 2403 N N . PRO A 1 287 ? 13.306 -11.666 -24.066 1.00 97.00 287 PRO A N 1
ATOM 2404 C CA . PRO A 1 287 ? 14.762 -11.587 -24.001 1.00 97.00 287 PRO A CA 1
ATOM 2405 C C . PRO A 1 287 ? 15.388 -12.940 -23.639 1.00 97.00 287 PRO A C 1
ATOM 2407 O O . PRO A 1 287 ? 14.908 -13.632 -22.743 1.00 97.00 287 PRO A O 1
ATOM 2410 N N . ALA A 1 288 ? 16.511 -13.288 -24.268 1.00 95.94 288 ALA A N 1
ATOM 2411 C CA . ALA A 1 288 ? 17.423 -14.273 -23.691 1.00 95.94 288 ALA A CA 1
ATOM 2412 C C . ALA A 1 288 ? 18.094 -13.669 -22.445 1.00 95.94 288 ALA A C 1
ATOM 2414 O O . ALA A 1 288 ? 18.396 -12.469 -22.418 1.00 95.94 288 ALA A O 1
ATOM 2415 N N . TRP A 1 289 ? 18.318 -14.483 -21.414 1.00 94.75 289 TRP A N 1
ATOM 2416 C CA . TRP A 1 289 ? 19.060 -14.069 -20.227 1.00 94.75 289 TRP A CA 1
ATOM 2417 C C . TRP A 1 289 ? 20.479 -14.621 -20.297 1.00 94.75 289 TRP A C 1
ATOM 2419 O O . TRP A 1 289 ? 20.689 -15.821 -20.163 1.00 94.75 289 TRP A O 1
ATOM 2429 N N . TYR A 1 290 ? 21.435 -13.729 -20.528 1.00 93.00 290 TYR A N 1
ATOM 2430 C CA . TYR A 1 290 ? 22.858 -14.025 -20.413 1.00 93.00 290 TYR A CA 1
ATOM 2431 C C . TYR A 1 290 ? 23.211 -13.955 -18.934 1.00 93.00 290 TYR A C 1
ATOM 2433 O O . TYR A 1 290 ? 23.025 -12.897 -18.324 1.00 93.00 290 TYR A O 1
ATOM 2441 N N . VAL A 1 291 ? 23.627 -15.079 -18.356 1.00 91.25 291 VAL A N 1
ATOM 2442 C CA . VAL A 1 291 ? 23.853 -15.176 -16.912 1.00 91.25 291 VAL A CA 1
ATOM 2443 C C . VAL A 1 291 ? 25.104 -14.364 -16.563 1.00 91.25 291 VAL A C 1
ATOM 2445 O O . VAL A 1 291 ? 26.174 -14.675 -17.088 1.00 91.25 291 VAL A O 1
ATOM 2448 N N . PRO A 1 292 ? 24.983 -13.313 -15.730 1.00 88.94 292 PRO A N 1
ATOM 2449 C CA . PRO A 1 292 ? 26.123 -12.512 -15.297 1.00 88.94 292 PRO A CA 1
ATOM 2450 C C . PRO A 1 292 ? 27.156 -13.342 -14.530 1.00 88.94 292 PRO A C 1
ATOM 2452 O O . PRO A 1 292 ? 26.777 -14.255 -13.796 1.00 88.94 292 PRO A O 1
ATOM 2455 N N . ASP A 1 293 ? 28.434 -12.981 -14.641 1.00 88.69 293 ASP A N 1
ATOM 2456 C CA . ASP A 1 293 ? 29.533 -13.730 -14.016 1.00 88.69 293 ASP A CA 1
ATOM 2457 C C . ASP A 1 293 ? 29.373 -13.842 -12.496 1.00 88.69 293 ASP A C 1
ATOM 2459 O O . ASP A 1 293 ? 29.503 -14.933 -11.955 1.00 88.69 293 ASP A O 1
ATOM 2463 N N . ASN A 1 294 ? 28.945 -12.773 -11.814 1.00 85.94 294 ASN A N 1
ATOM 2464 C CA . ASN A 1 294 ? 28.688 -12.812 -10.369 1.00 85.94 294 ASN A CA 1
ATOM 2465 C C . ASN A 1 294 ? 27.591 -13.820 -9.970 1.00 85.94 294 ASN A C 1
ATOM 2467 O O . ASN A 1 294 ? 27.669 -14.432 -8.912 1.00 85.94 294 ASN A O 1
ATOM 2471 N N . ILE A 1 295 ? 26.576 -14.027 -10.815 1.00 87.00 295 ILE A N 1
ATOM 2472 C CA . ILE A 1 295 ? 25.533 -15.034 -10.568 1.00 87.00 295 ILE A CA 1
ATOM 2473 C C . ILE A 1 295 ? 26.059 -16.444 -10.871 1.00 87.00 295 ILE A C 1
ATOM 2475 O O . ILE A 1 295 ? 25.668 -17.390 -10.193 1.00 87.00 295 ILE A O 1
ATOM 2479 N N . LYS A 1 296 ? 26.961 -16.602 -11.848 1.00 89.12 296 LYS A N 1
ATOM 2480 C CA . LYS A 1 296 ? 27.642 -17.885 -12.092 1.00 89.12 296 LYS A CA 1
ATOM 2481 C C . LYS A 1 296 ? 28.638 -18.242 -10.993 1.00 89.12 296 LYS A C 1
ATOM 2483 O O . LYS A 1 296 ? 28.834 -19.420 -10.732 1.00 89.12 296 LYS A O 1
ATOM 2488 N N . GLU A 1 297 ? 29.263 -17.258 -10.353 1.00 90.00 297 GLU A N 1
ATOM 2489 C CA . GLU A 1 297 ? 30.104 -17.489 -9.175 1.00 90.00 297 GLU A CA 1
ATOM 2490 C C . GLU A 1 297 ? 29.272 -18.027 -8.000 1.00 90.00 297 GLU A C 1
ATOM 2492 O O . GLU A 1 297 ? 29.714 -18.942 -7.307 1.00 90.00 297 GLU A O 1
ATOM 2497 N N . GLU A 1 298 ? 28.052 -17.507 -7.807 1.00 88.25 298 GLU A N 1
ATOM 2498 C CA . GLU A 1 298 ? 27.104 -18.001 -6.796 1.00 88.25 298 GLU A CA 1
ATOM 2499 C C . GLU A 1 298 ? 26.541 -19.395 -7.135 1.00 88.25 298 GLU A C 1
ATOM 2501 O O . GLU A 1 298 ? 26.381 -20.230 -6.244 1.00 88.25 298 GLU A O 1
ATOM 2506 N N . ASP A 1 299 ? 26.233 -19.654 -8.409 1.00 90.56 299 ASP A N 1
ATOM 2507 C CA . ASP A 1 299 ? 25.725 -20.940 -8.896 1.00 90.56 299 ASP A CA 1
ATOM 2508 C C . ASP A 1 299 ? 26.381 -21.333 -10.238 1.00 90.56 299 ASP A C 1
ATOM 2510 O O . ASP A 1 299 ? 25.845 -21.036 -11.315 1.00 90.56 299 ASP A O 1
ATOM 2514 N N . PRO A 1 300 ? 27.520 -22.057 -10.193 1.00 91.88 300 PRO A N 1
ATOM 2515 C CA . PRO A 1 300 ? 28.246 -22.489 -11.390 1.00 91.88 300 PRO A CA 1
ATOM 2516 C C . PRO A 1 300 ? 27.491 -23.495 -12.266 1.00 91.88 300 PRO A C 1
ATOM 2518 O O . PRO A 1 300 ? 27.952 -23.817 -13.359 1.00 91.88 300 PRO A O 1
ATOM 2521 N N . SER A 1 301 ? 26.354 -24.031 -11.800 1.00 94.19 301 SER A N 1
ATOM 2522 C CA . SER A 1 301 ? 25.543 -24.981 -12.570 1.00 94.19 301 SER A CA 1
ATOM 2523 C C . SER A 1 301 ? 24.645 -24.307 -13.613 1.00 94.19 301 SER A C 1
ATOM 2525 O O . SER A 1 301 ? 24.085 -24.982 -14.482 1.00 94.19 301 SER A O 1
ATOM 2527 N N . LEU A 1 302 ? 24.494 -22.980 -13.541 1.00 92.12 302 LEU A N 1
ATOM 2528 C CA . LEU A 1 302 ? 23.680 -22.219 -14.479 1.00 92.12 302 LEU A CA 1
ATOM 2529 C C . LEU A 1 302 ? 24.308 -22.206 -15.885 1.00 92.12 302 LEU A C 1
ATOM 2531 O O . LEU A 1 302 ? 25.519 -22.038 -16.023 1.00 92.12 302 LEU A O 1
ATOM 2535 N N . PRO A 1 303 ? 23.497 -22.327 -16.954 1.00 94.00 303 PRO A N 1
ATOM 2536 C CA . PRO A 1 303 ? 24.003 -22.216 -18.318 1.00 94.00 303 PRO A CA 1
ATOM 2537 C C . PRO A 1 303 ? 24.475 -20.786 -18.608 1.00 94.00 303 PRO A C 1
ATOM 2539 O O . PRO A 1 303 ? 23.992 -19.833 -18.002 1.00 94.00 303 PRO A O 1
ATOM 2542 N N . ASP A 1 304 ? 25.329 -20.601 -19.616 1.00 94.69 304 ASP A N 1
ATOM 2543 C CA . ASP A 1 304 ? 25.752 -19.258 -20.039 1.00 94.69 304 ASP A CA 1
ATOM 2544 C C . ASP A 1 304 ? 24.580 -18.383 -20.505 1.00 94.69 304 ASP A C 1
ATOM 2546 O O . ASP A 1 304 ? 24.567 -17.164 -20.306 1.00 94.69 304 ASP A O 1
ATOM 2550 N N . ILE A 1 305 ? 23.586 -19.018 -21.131 1.00 95.62 305 ILE A N 1
ATOM 2551 C CA . ILE A 1 305 ? 22.412 -18.367 -21.704 1.00 95.62 305 ILE A CA 1
ATOM 2552 C C . ILE A 1 305 ? 21.174 -19.188 -21.356 1.00 95.62 305 ILE A C 1
ATOM 2554 O O . ILE A 1 305 ? 21.076 -20.369 -21.690 1.00 95.62 305 ILE A O 1
ATOM 2558 N N . VAL A 1 306 ? 20.180 -18.539 -20.757 1.00 95.62 306 VAL A N 1
ATOM 2559 C CA . VAL A 1 306 ? 18.823 -19.076 -20.645 1.00 95.62 306 VAL A CA 1
ATOM 2560 C C . VAL A 1 306 ? 17.986 -18.511 -21.800 1.00 95.62 306 VAL A C 1
ATOM 2562 O O . VAL A 1 306 ? 17.789 -17.290 -21.871 1.00 95.62 306 VAL A O 1
ATOM 2565 N N . PRO A 1 307 ? 17.485 -19.355 -22.722 1.00 96.12 307 PRO A N 1
ATOM 2566 C CA . PRO A 1 307 ? 16.712 -18.886 -23.865 1.00 96.12 307 PRO A CA 1
ATOM 2567 C C . PRO A 1 307 ? 15.362 -18.291 -23.429 1.00 96.12 307 PRO A C 1
ATOM 2569 O O . PRO A 1 307 ? 14.920 -18.476 -22.287 1.00 96.12 307 PRO A O 1
ATOM 2572 N N . PRO A 1 308 ? 14.672 -17.559 -24.316 1.00 97.00 308 PRO A N 1
ATOM 2573 C CA . PRO A 1 308 ? 13.320 -17.090 -24.041 1.00 97.00 308 PRO A CA 1
ATOM 2574 C C . PRO A 1 308 ? 12.373 -18.259 -23.735 1.00 97.00 308 PRO A C 1
ATOM 2576 O O . PRO A 1 308 ? 12.411 -19.291 -24.401 1.00 97.00 308 PRO A O 1
ATOM 2579 N N . GLY A 1 309 ? 11.501 -18.100 -22.739 1.00 94.06 309 GLY A N 1
ATOM 2580 C CA . GLY A 1 309 ? 10.530 -19.132 -22.378 1.00 94.06 309 GLY A CA 1
ATOM 2581 C C . GLY A 1 309 ? 9.940 -18.957 -20.977 1.00 94.06 309 GLY A C 1
ATOM 2582 O O . GLY A 1 309 ? 10.332 -18.042 -20.252 1.00 94.06 309 GLY A O 1
ATOM 2583 N N . PRO A 1 310 ? 9.016 -19.844 -20.559 1.00 93.06 310 PRO A N 1
ATOM 2584 C CA . PRO A 1 310 ? 8.300 -19.727 -19.283 1.00 93.06 310 PRO A CA 1
ATOM 2585 C C . PRO A 1 310 ? 9.201 -19.695 -18.042 1.00 93.06 310 PRO A C 1
ATOM 2587 O O . PRO A 1 310 ? 8.847 -19.080 -17.038 1.00 93.06 310 PRO A O 1
ATOM 2590 N N . ASN A 1 311 ? 10.371 -20.335 -18.123 1.00 92.19 311 ASN A N 1
ATOM 2591 C CA . ASN A 1 311 ? 11.328 -20.427 -17.022 1.00 92.19 311 ASN A CA 1
ATOM 2592 C C . ASN A 1 311 ? 12.359 -19.291 -17.020 1.00 92.19 311 ASN A C 1
ATOM 2594 O O . ASN A 1 311 ? 13.113 -19.164 -16.056 1.00 92.19 311 ASN A O 1
ATOM 2598 N N . ASN A 1 312 ? 12.380 -18.445 -18.055 1.00 94.50 312 ASN A N 1
ATOM 2599 C CA . ASN A 1 312 ? 13.354 -17.371 -18.176 1.00 94.50 312 ASN A CA 1
ATOM 2600 C C . ASN A 1 312 ? 13.189 -16.347 -17.027 1.00 94.50 312 ASN A C 1
ATOM 2602 O O . ASN A 1 312 ? 12.101 -15.780 -16.862 1.00 94.50 312 ASN A O 1
ATOM 2606 N N . PRO A 1 313 ? 14.243 -16.076 -16.232 1.00 93.88 313 PRO A N 1
ATOM 2607 C CA . PRO A 1 313 ? 14.172 -15.143 -15.106 1.00 93.88 313 PRO A CA 1
ATOM 2608 C C . PRO A 1 313 ? 13.831 -13.697 -15.481 1.00 93.88 313 PRO A C 1
ATOM 2610 O O . PRO A 1 313 ? 13.310 -12.973 -14.628 1.00 93.88 313 PRO A O 1
ATOM 2613 N N . LEU A 1 314 ? 14.082 -13.292 -16.733 1.00 95.94 314 LEU A N 1
ATOM 2614 C CA . LEU A 1 314 ? 13.717 -11.979 -17.268 1.00 95.94 314 LEU A CA 1
ATOM 2615 C C . LEU A 1 314 ? 12.243 -11.878 -17.698 1.00 95.94 314 LEU A C 1
ATOM 2617 O O . LEU A 1 314 ? 11.758 -10.784 -17.984 1.00 95.94 314 LEU A O 1
ATOM 2621 N N . GLY A 1 315 ? 11.513 -12.995 -17.721 1.00 96.75 315 GLY A N 1
ATOM 2622 C CA . GLY A 1 315 ? 10.113 -13.037 -18.134 1.00 96.75 315 GLY A CA 1
ATOM 2623 C C . GLY A 1 315 ? 9.914 -12.691 -19.611 1.00 96.75 315 GLY A C 1
ATOM 2624 O O . GLY A 1 315 ? 10.738 -13.012 -20.466 1.00 96.75 315 GLY A O 1
ATOM 2625 N N . THR A 1 316 ? 8.779 -12.067 -19.931 1.00 97.69 316 T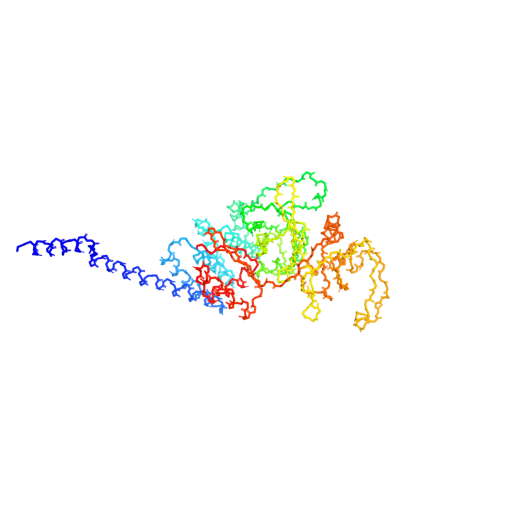HR A N 1
ATOM 2626 C CA . THR A 1 316 ? 8.352 -11.846 -21.325 1.00 97.69 316 THR A CA 1
ATOM 2627 C C . THR A 1 316 ? 8.851 -10.534 -21.928 1.00 97.69 316 THR A C 1
ATOM 2629 O O . THR A 1 316 ? 8.888 -10.395 -23.155 1.00 97.69 316 THR A O 1
ATOM 2632 N N . ARG A 1 317 ? 9.247 -9.557 -21.109 1.00 98.31 317 ARG A N 1
ATOM 2633 C CA . ARG A 1 317 ? 9.719 -8.234 -21.544 1.00 98.31 317 ARG A CA 1
ATOM 2634 C C . ARG A 1 317 ? 10.847 -7.749 -20.647 1.00 98.31 317 ARG A C 1
ATOM 2636 O O . ARG A 1 317 ? 10.820 -7.993 -19.443 1.00 98.31 317 ARG A O 1
ATOM 2643 N N . ALA A 1 318 ? 11.781 -7.007 -21.233 1.00 98.31 318 ALA A N 1
ATOM 2644 C CA . ALA A 1 318 ? 12.807 -6.273 -20.505 1.00 98.31 318 ALA A CA 1
ATOM 2645 C C . ALA A 1 318 ? 13.004 -4.876 -21.101 1.00 98.31 318 ALA A C 1
ATOM 2647 O O . ALA A 1 318 ? 13.005 -4.705 -22.322 1.00 98.31 318 ALA A O 1
ATOM 2648 N N . MET A 1 319 ? 13.194 -3.892 -20.229 1.00 98.62 319 MET A N 1
ATOM 2649 C CA . MET A 1 319 ? 13.494 -2.505 -20.564 1.00 98.62 319 MET A CA 1
ATOM 2650 C C . MET A 1 319 ? 14.733 -2.071 -19.784 1.00 98.62 319 MET A C 1
ATOM 2652 O O . MET A 1 319 ? 14.782 -2.242 -18.567 1.00 98.62 319 MET A O 1
ATOM 2656 N N . ARG A 1 320 ? 15.754 -1.562 -20.473 1.00 98.25 320 ARG A N 1
ATOM 2657 C CA . ARG A 1 320 ? 17.043 -1.210 -19.868 1.00 98.25 320 ARG A CA 1
ATOM 2658 C C . ARG A 1 320 ? 17.023 0.201 -19.305 1.00 98.25 320 ARG A C 1
ATOM 2660 O O . ARG A 1 320 ? 16.559 1.118 -19.975 1.00 98.25 320 ARG A O 1
ATOM 2667 N N . LEU A 1 321 ? 17.571 0.363 -18.103 1.00 98.19 321 LEU A N 1
ATOM 2668 C CA . LEU A 1 321 ? 17.846 1.673 -17.524 1.00 98.19 321 LEU A CA 1
ATOM 2669 C C . LEU A 1 321 ? 19.148 2.237 -18.106 1.00 98.19 321 LEU A C 1
ATOM 2671 O O . LEU A 1 321 ? 20.181 1.563 -18.118 1.00 98.19 321 LEU A O 1
ATOM 2675 N N . SER A 1 322 ? 19.100 3.476 -18.586 1.00 97.88 322 SER A N 1
ATOM 2676 C CA . SER A 1 322 ? 20.236 4.212 -19.149 1.00 97.88 322 SER A CA 1
ATOM 2677 C C . SER A 1 322 ? 21.486 4.154 -18.273 1.00 97.88 322 SER A C 1
ATOM 2679 O O . SER A 1 322 ? 21.382 4.301 -17.059 1.00 97.88 322 SER A O 1
ATOM 2681 N N . ASN A 1 323 ? 22.665 4.012 -18.887 1.00 94.06 323 ASN A N 1
ATOM 2682 C CA . ASN A 1 323 ? 23.970 3.996 -18.206 1.00 94.06 323 ASN A CA 1
ATOM 2683 C C . ASN A 1 323 ? 24.114 2.916 -17.116 1.00 94.06 323 ASN A C 1
ATOM 2685 O O . ASN A 1 323 ? 24.957 3.037 -16.232 1.00 94.06 323 ASN A O 1
ATOM 2689 N N . THR A 1 324 ? 23.303 1.854 -17.169 1.00 93.50 324 THR A N 1
ATOM 2690 C CA . THR A 1 324 ? 23.383 0.734 -16.226 1.00 93.50 324 THR A CA 1
ATOM 2691 C C . THR A 1 324 ? 23.142 -0.609 -16.915 1.00 93.50 324 THR A C 1
ATOM 2693 O O . THR A 1 324 ? 22.631 -0.701 -18.037 1.00 93.50 324 THR A O 1
ATOM 2696 N N . THR A 1 325 ? 23.467 -1.688 -16.208 1.00 91.94 325 THR A N 1
ATOM 2697 C CA . THR A 1 325 ? 23.089 -3.053 -16.589 1.00 91.94 325 THR A CA 1
ATOM 2698 C C . THR A 1 325 ? 21.688 -3.437 -16.098 1.00 91.94 325 THR A C 1
ATOM 2700 O O . THR A 1 325 ? 21.154 -4.451 -16.555 1.00 91.94 325 THR A O 1
ATOM 2703 N N . TYR A 1 326 ? 21.071 -2.623 -15.231 1.00 95.50 326 TYR A N 1
ATOM 2704 C CA . TYR A 1 326 ? 19.785 -2.897 -14.596 1.00 95.50 326 TYR A CA 1
ATOM 2705 C C . TYR A 1 326 ? 18.603 -2.816 -15.567 1.00 95.50 326 TYR A C 1
ATOM 2707 O O . TYR A 1 326 ? 18.580 -2.038 -16.527 1.00 95.50 326 TYR A O 1
ATOM 2715 N N . LEU A 1 327 ? 17.591 -3.636 -15.286 1.00 97.19 327 LEU A N 1
ATOM 2716 C CA . LEU A 1 327 ? 16.410 -3.814 -16.124 1.00 97.19 327 LEU A CA 1
ATOM 2717 C C . LEU A 1 327 ? 15.123 -3.614 -15.317 1.00 97.19 327 LEU A C 1
ATOM 2719 O O . LEU A 1 327 ? 15.041 -4.027 -14.160 1.00 97.19 327 LEU A O 1
ATOM 2723 N N . LEU A 1 328 ? 14.099 -3.071 -15.972 1.00 98.50 328 LEU A N 1
ATOM 2724 C CA . LEU A 1 328 ? 12.689 -3.255 -15.633 1.00 98.50 328 LEU A CA 1
ATOM 2725 C C . LEU A 1 328 ? 12.187 -4.441 -16.454 1.00 98.50 328 LEU A C 1
ATOM 2727 O O . LEU A 1 328 ? 12.158 -4.368 -17.683 1.00 98.50 328 LEU A O 1
ATOM 2731 N N . HIS A 1 329 ? 11.838 -5.549 -15.809 1.00 98.19 329 HIS A N 1
ATOM 2732 C CA . HIS A 1 329 ? 11.555 -6.788 -16.528 1.00 98.19 329 HIS A CA 1
ATOM 2733 C C . HIS A 1 329 ? 10.483 -7.657 -15.862 1.00 98.19 329 HIS A C 1
ATOM 2735 O O . HIS A 1 329 ? 10.122 -7.461 -14.702 1.00 98.19 329 HIS A O 1
ATOM 2741 N N . GLY A 1 330 ? 9.956 -8.621 -16.618 1.00 97.75 330 GLY A N 1
ATOM 2742 C CA . GLY A 1 330 ? 9.034 -9.638 -16.104 1.00 97.75 330 GLY A CA 1
ATOM 2743 C C . GLY A 1 330 ? 9.750 -10.676 -15.245 1.00 97.75 330 GLY A C 1
ATOM 2744 O O . GLY A 1 330 ? 10.942 -10.579 -14.987 1.00 97.75 330 GLY A O 1
ATOM 2745 N N . THR A 1 331 ? 9.074 -11.727 -14.800 1.00 95.75 331 THR A N 1
ATOM 2746 C CA . THR A 1 331 ? 9.775 -12.815 -14.107 1.00 95.75 331 THR A CA 1
ATOM 2747 C C . THR A 1 331 ? 9.013 -14.130 -14.158 1.00 95.75 331 THR A C 1
ATOM 2749 O O . THR A 1 331 ? 7.782 -14.166 -14.105 1.00 95.75 331 THR A O 1
ATOM 2752 N N . SER A 1 332 ? 9.751 -15.239 -14.201 1.00 93.12 332 SER A N 1
ATOM 2753 C CA . SER A 1 332 ? 9.206 -16.576 -13.949 1.00 93.12 332 SER A CA 1
ATOM 2754 C C . SER A 1 332 ? 8.903 -16.803 -12.457 1.00 93.12 332 SER A C 1
ATOM 2756 O O . SER A 1 332 ? 7.952 -17.506 -12.111 1.00 93.12 332 SER A O 1
ATOM 2758 N N . LYS A 1 333 ? 9.633 -16.137 -11.547 1.00 90.56 333 LYS A N 1
ATOM 2759 C CA . LYS A 1 333 ? 9.487 -16.256 -10.083 1.00 90.56 333 LYS A CA 1
ATOM 2760 C C . LYS A 1 333 ? 8.472 -15.253 -9.526 1.00 90.56 333 LYS A C 1
ATOM 2762 O O . LYS A 1 333 ? 8.810 -14.324 -8.795 1.00 90.56 333 LYS A O 1
ATOM 2767 N N . ARG A 1 334 ? 7.194 -15.460 -9.854 1.00 87.38 334 ARG A N 1
ATOM 2768 C CA . ARG A 1 334 ? 6.091 -14.531 -9.521 1.00 87.38 334 ARG A CA 1
ATOM 2769 C C . ARG A 1 334 ? 5.919 -14.237 -8.022 1.00 87.38 334 ARG A C 1
ATOM 2771 O O . ARG A 1 334 ? 5.408 -13.180 -7.675 1.00 87.38 334 ARG A O 1
ATOM 2778 N N . PHE A 1 335 ? 6.330 -15.147 -7.137 1.00 87.38 335 PHE A N 1
ATOM 2779 C CA . PHE A 1 335 ? 6.233 -14.950 -5.684 1.00 87.38 335 PHE A CA 1
ATOM 2780 C C . PHE A 1 335 ? 7.145 -13.828 -5.160 1.00 87.38 335 PHE A C 1
ATOM 2782 O O . PHE A 1 335 ? 6.919 -13.335 -4.065 1.00 87.38 335 PHE A O 1
ATOM 2789 N N . GLY A 1 336 ? 8.153 -13.414 -5.936 1.00 89.50 336 GLY A N 1
ATOM 2790 C CA . GLY A 1 336 ? 9.098 -12.365 -5.559 1.00 89.50 336 GLY A CA 1
ATOM 2791 C C . GLY A 1 336 ? 8.604 -10.927 -5.763 1.00 89.50 336 GLY A C 1
ATOM 2792 O O . GLY A 1 336 ? 9.320 -9.984 -5.427 1.00 89.50 336 GLY A O 1
ATOM 2793 N N . ILE A 1 337 ? 7.417 -10.733 -6.344 1.00 96.94 337 ILE A N 1
ATOM 2794 C CA . ILE A 1 337 ? 6.860 -9.396 -6.577 1.00 96.94 337 ILE A CA 1
ATOM 2795 C C . ILE A 1 337 ? 6.379 -8.787 -5.256 1.00 96.94 337 ILE A C 1
ATOM 2797 O O . ILE A 1 337 ? 5.663 -9.418 -4.477 1.00 96.94 337 ILE A O 1
ATOM 2801 N N . GLY A 1 338 ? 6.786 -7.544 -4.995 1.00 95.06 338 GLY A N 1
ATOM 2802 C CA . GLY A 1 338 ? 6.586 -6.886 -3.709 1.00 95.06 338 GLY A CA 1
ATOM 2803 C C . GLY A 1 338 ? 7.532 -7.383 -2.618 1.00 95.06 338 GLY A C 1
ATOM 2804 O O . GLY A 1 338 ? 7.149 -7.332 -1.456 1.00 95.06 338 GLY A O 1
ATOM 2805 N N . MET A 1 339 ? 8.726 -7.877 -2.971 1.00 95.81 339 MET A N 1
ATOM 2806 C CA . MET A 1 339 ? 9.782 -8.303 -2.039 1.00 95.81 339 MET A CA 1
ATOM 2807 C C . MET A 1 339 ? 11.168 -7.799 -2.487 1.00 95.81 339 MET A C 1
ATOM 2809 O O . MET A 1 339 ? 11.347 -7.376 -3.630 1.00 95.81 339 MET A O 1
ATOM 2813 N N . LYS A 1 340 ? 12.155 -7.861 -1.584 1.00 95.38 340 LYS A N 1
ATOM 2814 C CA . LYS A 1 340 ? 13.588 -7.647 -1.864 1.00 95.38 340 LYS A CA 1
ATOM 2815 C C . LYS A 1 340 ? 14.250 -8.992 -2.218 1.00 95.38 340 LYS A C 1
ATOM 2817 O O . LYS A 1 340 ? 14.572 -9.755 -1.316 1.00 95.38 340 LYS A O 1
ATOM 2822 N N . VAL A 1 341 ? 14.349 -9.347 -3.503 1.00 91.19 341 VAL A N 1
ATOM 2823 C CA . VAL A 1 341 ? 14.702 -10.721 -3.959 1.00 91.19 341 VAL A CA 1
ATOM 2824 C C . VAL A 1 341 ? 15.532 -10.786 -5.247 1.00 91.19 341 VAL A C 1
ATOM 2826 O O . VAL A 1 341 ? 15.739 -11.871 -5.802 1.00 91.19 341 VAL A O 1
ATOM 2829 N N . SER A 1 342 ? 15.907 -9.648 -5.823 1.00 88.25 342 SER A N 1
ATOM 2830 C CA . SER A 1 342 ? 16.707 -9.606 -7.048 1.00 88.25 342 SER A CA 1
ATOM 2831 C C . SER A 1 342 ? 18.136 -9.153 -6.767 1.00 88.25 342 SER A C 1
ATOM 2833 O O . SER A 1 342 ? 18.434 -8.598 -5.713 1.00 88.25 342 SER A O 1
ATOM 2835 N N . HIS A 1 343 ? 19.008 -9.327 -7.756 1.00 87.38 343 HIS A N 1
ATOM 2836 C CA . HIS A 1 343 ? 20.336 -8.718 -7.783 1.00 87.38 343 HIS A CA 1
ATOM 2837 C C . HIS A 1 343 ? 20.273 -7.277 -8.330 1.00 87.38 343 HIS A C 1
ATOM 2839 O O . HIS A 1 343 ? 20.964 -6.920 -9.276 1.00 87.38 343 HIS A O 1
ATOM 2845 N N . GLY A 1 344 ? 19.339 -6.473 -7.817 1.00 86.31 344 GLY A N 1
ATOM 2846 C CA . GLY A 1 344 ? 19.175 -5.049 -8.140 1.00 86.31 344 GLY A CA 1
ATOM 2847 C C . GLY A 1 344 ? 18.194 -4.708 -9.272 1.00 86.31 344 GLY A C 1
ATOM 2848 O O . GLY A 1 344 ? 17.592 -3.632 -9.240 1.00 86.31 344 GLY A O 1
ATOM 2849 N N . CYS A 1 345 ? 17.929 -5.607 -10.227 1.00 94.31 345 CYS A N 1
ATOM 2850 C CA . CYS A 1 345 ? 16.912 -5.372 -11.268 1.00 94.31 345 CYS A CA 1
ATOM 2851 C C . CYS A 1 345 ? 15.483 -5.257 -10.702 1.00 94.31 345 CYS A C 1
ATOM 2853 O O . CYS A 1 345 ? 15.142 -5.884 -9.696 1.00 94.31 345 CYS A O 1
ATOM 2855 N N . ILE A 1 346 ? 14.622 -4.513 -11.397 1.00 98.12 346 ILE A N 1
ATOM 2856 C CA . ILE A 1 346 ? 13.216 -4.312 -11.036 1.00 98.12 346 ILE A CA 1
ATOM 2857 C C . ILE A 1 346 ? 12.355 -5.370 -11.731 1.00 98.12 346 ILE A C 1
ATOM 2859 O O . ILE A 1 346 ? 12.270 -5.410 -12.960 1.00 98.12 346 ILE A O 1
ATOM 2863 N N . ARG A 1 347 ? 11.693 -6.218 -10.941 1.00 97.94 347 ARG A N 1
ATOM 2864 C CA . ARG A 1 347 ? 10.826 -7.306 -11.418 1.00 97.94 347 ARG A CA 1
ATOM 2865 C C . ARG A 1 347 ? 9.358 -6.901 -11.359 1.00 97.94 347 ARG A C 1
ATOM 2867 O O . ARG A 1 347 ? 8.935 -6.296 -10.383 1.00 97.94 347 ARG A O 1
ATOM 2874 N N . MET A 1 348 ? 8.570 -7.304 -12.344 1.00 98.00 348 MET A N 1
ATOM 2875 C CA . MET A 1 348 ? 7.113 -7.126 -12.406 1.00 98.00 348 MET A CA 1
ATOM 2876 C C . MET A 1 348 ? 6.431 -8.456 -12.733 1.00 98.00 348 MET A C 1
ATOM 2878 O O . MET A 1 348 ? 7.079 -9.394 -13.217 1.00 98.00 348 MET A O 1
ATOM 2882 N N . TYR A 1 349 ? 5.118 -8.552 -12.508 1.00 97.75 349 TYR A N 1
ATOM 2883 C CA . TYR A 1 349 ? 4.349 -9.620 -13.144 1.00 97.75 349 TYR A CA 1
ATOM 2884 C C . TYR A 1 349 ? 4.450 -9.483 -14.671 1.00 97.75 349 TYR A C 1
ATOM 2886 O O . TYR A 1 349 ? 4.556 -8.377 -15.203 1.00 97.75 349 TYR A O 1
ATOM 2894 N N . ASN A 1 350 ? 4.448 -10.615 -15.384 1.00 97.50 350 ASN A N 1
ATOM 2895 C CA . ASN A 1 350 ? 4.600 -10.612 -16.844 1.00 97.50 350 ASN A CA 1
ATOM 2896 C C . ASN A 1 350 ? 3.481 -9.808 -17.519 1.00 97.50 350 ASN A C 1
ATOM 2898 O O . ASN A 1 350 ? 3.723 -9.084 -18.477 1.00 97.50 350 ASN A O 1
ATOM 2902 N N . GLU A 1 351 ? 2.271 -9.902 -16.975 1.00 96.94 351 GLU A N 1
ATOM 2903 C CA . GLU A 1 351 ? 1.101 -9.179 -17.451 1.00 96.94 351 GLU A CA 1
ATOM 2904 C C . GLU A 1 351 ? 1.284 -7.650 -17.337 1.00 96.94 351 GLU A C 1
ATOM 2906 O O . GLU A 1 351 ? 0.940 -6.920 -18.269 1.00 96.94 351 GLU A O 1
ATOM 2911 N N . ASP A 1 352 ? 1.899 -7.177 -16.248 1.00 97.94 352 ASP A N 1
ATOM 2912 C CA . ASP A 1 352 ? 2.131 -5.748 -16.008 1.00 97.94 352 ASP A CA 1
ATOM 2913 C C . ASP A 1 352 ? 3.287 -5.201 -16.840 1.00 97.94 352 ASP A C 1
ATOM 2915 O O . ASP A 1 352 ? 3.164 -4.128 -17.432 1.00 97.94 352 ASP A O 1
ATOM 2919 N N . VAL A 1 353 ? 4.407 -5.933 -16.931 1.00 98.25 353 VAL A N 1
ATOM 2920 C CA . VAL A 1 353 ? 5.533 -5.484 -17.763 1.00 98.25 353 VAL A CA 1
ATOM 2921 C C . VAL A 1 353 ? 5.153 -5.475 -19.237 1.00 98.25 353 VAL A C 1
ATOM 2923 O O . VAL A 1 353 ? 5.622 -4.612 -19.961 1.00 98.25 353 VAL A O 1
ATOM 2926 N N . GLU A 1 354 ? 4.300 -6.391 -19.703 1.00 98.31 354 GLU A N 1
ATOM 2927 C CA . GLU A 1 354 ? 3.781 -6.358 -21.071 1.00 98.31 354 GLU A CA 1
ATOM 2928 C C . GLU A 1 354 ? 2.947 -5.110 -21.326 1.00 98.31 354 GLU A C 1
ATOM 2930 O O . GLU A 1 354 ? 3.169 -4.434 -22.327 1.00 98.31 354 GLU A O 1
ATOM 2935 N N . ALA A 1 355 ? 2.031 -4.787 -20.410 1.00 98.00 355 ALA A N 1
ATOM 2936 C CA . ALA A 1 355 ? 1.199 -3.596 -20.516 1.00 98.00 355 ALA A CA 1
ATOM 2937 C C . ALA A 1 355 ? 2.035 -2.309 -20.487 1.00 98.00 355 ALA A C 1
ATOM 2939 O O . ALA A 1 355 ? 1.850 -1.435 -21.330 1.00 98.00 355 ALA A O 1
ATOM 2940 N N . LEU A 1 356 ? 2.994 -2.211 -19.560 1.00 98.38 356 LEU A N 1
ATOM 2941 C CA . LEU A 1 356 ? 3.893 -1.063 -19.465 1.00 98.38 356 LEU A CA 1
ATOM 2942 C C . LEU A 1 356 ? 4.804 -0.963 -20.696 1.00 98.38 356 LEU A C 1
ATOM 2944 O O . LEU A 1 356 ? 4.960 0.118 -21.251 1.00 98.38 356 LEU A O 1
ATOM 2948 N N . PHE A 1 357 ? 5.371 -2.083 -21.153 1.00 98.50 357 PHE A N 1
ATOM 2949 C CA . PHE A 1 357 ? 6.251 -2.140 -22.322 1.00 98.50 357 PHE A CA 1
ATOM 2950 C C . PHE A 1 357 ? 5.555 -1.668 -23.594 1.00 98.50 357 PHE A C 1
ATOM 2952 O O . PHE A 1 357 ? 6.188 -1.007 -24.412 1.00 98.50 357 PHE A O 1
ATOM 2959 N N . ASP A 1 358 ? 4.289 -2.027 -23.800 1.00 97.06 358 ASP A N 1
ATOM 2960 C CA . ASP A 1 358 ? 3.540 -1.604 -24.986 1.00 97.06 358 ASP A CA 1
ATOM 2961 C C . ASP A 1 358 ? 3.202 -0.098 -24.946 1.00 97.06 358 ASP A C 1
ATOM 2963 O O . ASP A 1 358 ? 2.973 0.495 -25.996 1.00 97.06 358 ASP A O 1
ATOM 2967 N N . LEU A 1 359 ? 3.218 0.521 -23.758 1.00 97.06 359 LEU A N 1
ATOM 2968 C CA . LEU A 1 359 ? 2.838 1.917 -23.543 1.00 97.06 359 LEU A CA 1
ATOM 2969 C C . LEU A 1 359 ? 4.022 2.897 -23.540 1.00 97.06 359 LEU A C 1
ATOM 2971 O O . LEU A 1 359 ? 3.902 3.990 -24.083 1.00 97.06 359 LEU A O 1
ATOM 2975 N N . VAL A 1 360 ? 5.147 2.539 -22.913 1.00 97.69 360 VAL A N 1
ATOM 2976 C CA . VAL A 1 360 ? 6.296 3.452 -22.748 1.00 97.69 360 VAL A CA 1
ATOM 2977 C C . VAL A 1 360 ? 7.247 3.389 -23.935 1.00 97.69 360 VAL A C 1
ATOM 2979 O O . VAL A 1 360 ? 7.399 2.342 -24.564 1.00 97.69 360 VAL A O 1
ATOM 2982 N N . GLU A 1 361 ? 7.954 4.473 -24.224 1.00 97.69 361 GLU A N 1
ATOM 2983 C CA . GLU A 1 361 ? 8.881 4.564 -25.354 1.00 97.69 361 GLU A CA 1
ATOM 2984 C C . GLU A 1 361 ? 10.343 4.532 -24.889 1.00 97.69 361 GLU A C 1
ATOM 2986 O O . GLU A 1 361 ? 10.665 4.741 -23.716 1.00 97.69 361 GLU A O 1
ATOM 2991 N N . THR A 1 362 ? 11.263 4.247 -25.812 1.00 98.31 362 THR A N 1
ATOM 2992 C CA . THR A 1 362 ? 12.685 4.509 -25.554 1.00 98.31 362 THR A CA 1
ATOM 2993 C C . THR A 1 362 ? 12.856 6.013 -25.326 1.00 98.31 362 THR A C 1
ATOM 2995 O O . THR A 1 362 ? 12.318 6.817 -26.077 1.00 98.31 362 THR A O 1
ATOM 2998 N N . GLY A 1 363 ? 13.586 6.396 -24.282 1.00 98.38 363 GLY A N 1
ATOM 2999 C CA . GLY A 1 363 ? 13.720 7.783 -23.835 1.00 98.38 363 GLY A CA 1
ATOM 3000 C C . GLY A 1 363 ? 12.740 8.187 -22.730 1.00 98.38 363 GLY A C 1
ATOM 3001 O O . GLY A 1 363 ? 12.961 9.219 -22.098 1.00 98.38 363 GLY A O 1
ATOM 3002 N N . THR A 1 364 ? 11.715 7.379 -22.414 1.00 98.62 364 THR A N 1
ATOM 3003 C CA . THR A 1 364 ? 10.848 7.626 -21.248 1.00 98.62 364 THR A CA 1
ATOM 3004 C C . THR A 1 364 ? 11.692 7.704 -19.976 1.00 98.62 364 THR A C 1
ATOM 3006 O O . THR A 1 364 ? 12.442 6.771 -19.675 1.00 98.62 364 THR A O 1
ATOM 3009 N N . LYS A 1 365 ? 11.571 8.803 -19.222 1.00 98.25 365 LYS A N 1
ATOM 3010 C CA . LYS A 1 365 ? 12.329 8.996 -17.979 1.00 98.25 365 LYS A CA 1
ATOM 3011 C C . LYS A 1 365 ? 11.833 8.076 -16.869 1.00 98.25 365 LYS A C 1
ATOM 3013 O O . LYS A 1 365 ? 10.647 7.751 -16.795 1.00 98.25 365 LYS A O 1
ATOM 3018 N N . VAL A 1 366 ? 12.755 7.675 -16.001 1.00 98.12 366 VAL A N 1
ATOM 3019 C CA . VAL A 1 366 ? 12.520 6.800 -14.854 1.00 98.12 366 VAL A CA 1
ATOM 3020 C C . VAL A 1 366 ? 13.200 7.392 -13.625 1.00 98.12 366 VAL A C 1
ATOM 3022 O O . VAL A 1 366 ? 14.420 7.494 -13.575 1.00 98.12 366 VAL A O 1
ATOM 3025 N N . HIS A 1 367 ? 12.412 7.736 -12.617 1.00 97.19 367 HIS A N 1
ATOM 3026 C CA . HIS A 1 367 ? 12.862 8.286 -11.345 1.00 97.19 367 HIS A CA 1
ATOM 3027 C C . HIS A 1 367 ? 12.764 7.207 -10.273 1.00 97.19 367 HIS A C 1
ATOM 3029 O O . HIS A 1 367 ? 11.658 6.823 -9.881 1.00 97.19 367 HIS A O 1
ATOM 3035 N N . ILE A 1 368 ? 13.900 6.715 -9.785 1.00 97.38 368 ILE A N 1
ATOM 3036 C CA . ILE A 1 368 ? 13.942 5.706 -8.723 1.00 97.38 368 ILE A CA 1
ATOM 3037 C C . ILE A 1 368 ? 14.437 6.357 -7.440 1.00 97.38 368 ILE A C 1
ATOM 3039 O O . ILE A 1 368 ? 15.515 6.945 -7.406 1.00 97.38 368 ILE A O 1
ATOM 3043 N N . TYR A 1 369 ? 13.653 6.242 -6.374 1.00 95.19 369 TYR A N 1
ATOM 3044 C CA . TYR A 1 369 ? 13.969 6.822 -5.075 1.00 95.19 369 TYR A CA 1
ATOM 3045 C C . TYR A 1 369 ? 13.519 5.907 -3.936 1.00 95.19 369 TYR A C 1
ATOM 3047 O O . TYR A 1 369 ? 12.731 4.977 -4.111 1.00 95.19 369 TYR A O 1
ATOM 3055 N N . GLU A 1 370 ? 14.011 6.197 -2.737 1.00 93.44 370 GLU A N 1
ATOM 3056 C CA . GLU A 1 370 ? 13.621 5.514 -1.510 1.00 93.44 370 GLU A CA 1
ATOM 3057 C C . GLU A 1 370 ? 13.016 6.543 -0.551 1.00 93.44 370 GLU A C 1
ATOM 3059 O O . GLU A 1 370 ? 13.709 7.412 -0.023 1.00 93.44 370 GLU A O 1
ATOM 3064 N N . LYS A 1 371 ? 11.689 6.499 -0.381 1.00 92.38 371 LYS A N 1
ATOM 3065 C CA . LYS A 1 371 ? 10.964 7.338 0.581 1.00 92.38 371 LYS A CA 1
ATOM 3066 C C . LYS A 1 371 ? 10.165 6.460 1.534 1.00 92.38 371 LYS A C 1
ATOM 3068 O O . LYS A 1 371 ? 9.129 5.900 1.170 1.00 92.38 371 LYS A O 1
ATOM 3073 N N . ASN A 1 372 ? 10.620 6.432 2.786 1.00 94.44 372 ASN A N 1
ATOM 3074 C CA . ASN A 1 372 ? 10.025 5.649 3.870 1.00 94.44 372 ASN A CA 1
ATOM 3075 C C . ASN A 1 372 ? 8.705 6.231 4.398 1.00 94.44 372 ASN A C 1
ATOM 3077 O O . ASN A 1 372 ? 7.990 5.563 5.141 1.00 94.44 372 ASN A O 1
ATOM 3081 N N . TYR A 1 373 ? 8.351 7.452 4.002 1.00 94.62 373 TYR A N 1
ATOM 3082 C CA . TYR A 1 373 ? 7.035 8.037 4.228 1.00 94.62 373 TYR A CA 1
ATOM 3083 C C . TYR A 1 373 ? 6.676 9.027 3.115 1.00 94.62 373 TYR A C 1
ATOM 3085 O O . TYR A 1 373 ? 7.538 9.498 2.372 1.00 94.62 373 TYR A O 1
ATOM 3093 N N . LYS A 1 374 ? 5.385 9.341 3.016 1.00 93.69 374 LYS A N 1
ATOM 3094 C CA . LYS A 1 374 ? 4.816 10.378 2.150 1.00 93.69 374 LYS A CA 1
ATOM 3095 C C . LYS A 1 374 ? 3.889 11.251 2.985 1.00 93.69 374 LYS A C 1
ATOM 3097 O O . LYS A 1 374 ? 3.114 10.712 3.781 1.00 93.69 374 LYS A O 1
ATOM 3102 N N . ILE A 1 375 ? 3.935 12.566 2.787 1.00 92.19 375 ILE A N 1
ATOM 3103 C CA . ILE A 1 375 ? 2.999 13.512 3.387 1.00 92.19 375 ILE A CA 1
ATOM 3104 C C . ILE A 1 375 ? 2.255 14.238 2.266 1.00 92.19 375 ILE A C 1
ATOM 3106 O O . ILE A 1 375 ? 2.789 14.575 1.219 1.00 92.19 375 ILE A O 1
ATOM 3110 N N . PHE A 1 376 ? 0.974 14.500 2.466 1.00 90.06 376 PHE A N 1
ATOM 3111 C CA . PHE A 1 376 ? 0.223 15.368 1.570 1.00 90.06 376 PHE A CA 1
ATOM 3112 C C . PHE A 1 376 ? -0.673 16.270 2.394 1.00 90.06 376 PHE A C 1
ATOM 3114 O O . PHE A 1 376 ? -1.385 15.800 3.276 1.00 90.06 376 PHE A O 1
ATOM 3121 N N . LYS A 1 377 ? -0.642 17.575 2.129 1.00 87.69 377 LYS A N 1
ATOM 3122 C CA . LYS A 1 377 ? -1.499 18.540 2.816 1.00 87.69 377 LYS A CA 1
ATOM 3123 C C . LYS A 1 377 ? -2.456 19.162 1.811 1.00 87.69 377 LYS A C 1
ATOM 3125 O O . LYS A 1 377 ? -2.027 19.822 0.874 1.00 87.69 377 LYS A O 1
ATOM 3130 N N . ASN A 1 378 ? -3.748 18.967 2.046 1.00 84.69 378 ASN A N 1
ATOM 3131 C CA . ASN A 1 378 ? -4.808 19.779 1.458 1.00 84.69 378 ASN A CA 1
ATOM 3132 C C . ASN A 1 378 ? -5.594 20.450 2.602 1.00 84.69 378 ASN A C 1
ATOM 3134 O O . ASN A 1 378 ? -4.985 21.011 3.511 1.00 84.69 378 ASN A O 1
ATOM 3138 N N . ARG A 1 379 ? -6.928 20.338 2.622 1.00 85.38 379 ARG A N 1
ATOM 3139 C CA . ARG A 1 379 ? -7.759 20.593 3.807 1.00 85.38 379 ARG A CA 1
ATOM 3140 C C . ARG A 1 379 ? -7.285 19.843 5.064 1.00 85.38 379 ARG A C 1
ATOM 3142 O O . ARG A 1 379 ? -7.408 20.378 6.160 1.00 85.38 379 ARG A O 1
ATOM 3149 N N . HIS A 1 380 ? -6.773 18.621 4.915 1.00 88.00 380 HIS A N 1
ATOM 3150 C CA . HIS A 1 380 ? -6.189 17.824 5.999 1.00 88.00 380 HIS A CA 1
ATOM 3151 C C . HIS A 1 380 ? -4.765 17.395 5.636 1.00 88.00 380 HIS A C 1
ATOM 3153 O O . HIS A 1 380 ? -4.394 17.386 4.459 1.00 88.00 380 HIS A O 1
ATOM 3159 N N . VAL A 1 381 ? -3.971 17.029 6.642 1.00 91.62 381 VAL A N 1
ATOM 3160 C CA . VAL A 1 381 ? -2.675 16.374 6.426 1.00 91.62 381 VAL A CA 1
ATOM 3161 C C . VAL A 1 381 ? -2.916 14.876 6.298 1.00 91.62 381 VAL A C 1
ATOM 3163 O O . VAL A 1 381 ? -3.655 14.298 7.084 1.00 91.62 381 VAL A O 1
ATOM 3166 N N . TYR A 1 382 ? -2.307 14.239 5.314 1.00 93.00 382 TYR A N 1
ATOM 3167 C CA . TYR A 1 382 ? -2.326 12.801 5.103 1.00 93.00 382 TYR A CA 1
ATOM 3168 C C . TYR A 1 382 ? -0.905 12.293 5.214 1.00 93.00 382 TYR A C 1
ATOM 3170 O O . TYR A 1 382 ? 0.011 12.936 4.704 1.00 93.00 382 TYR A O 1
ATOM 3178 N N . ILE A 1 383 ? -0.742 11.136 5.838 1.00 94.56 383 ILE A N 1
ATOM 3179 C CA . ILE A 1 383 ? 0.530 10.424 5.859 1.00 94.56 383 ILE A CA 1
ATOM 3180 C C . ILE A 1 383 ? 0.357 9.012 5.338 1.00 94.56 383 ILE A C 1
ATOM 3182 O O . ILE A 1 383 ? -0.691 8.397 5.513 1.00 94.56 383 ILE A O 1
ATOM 3186 N N . GLU A 1 384 ? 1.412 8.492 4.741 1.00 95.00 384 GLU A N 1
ATOM 3187 C CA . GLU A 1 384 ? 1.580 7.076 4.464 1.00 95.00 384 GLU A CA 1
ATOM 3188 C C . GLU A 1 384 ? 3.001 6.710 4.874 1.00 95.00 384 GLU A C 1
ATOM 3190 O O . GLU A 1 384 ? 3.948 7.370 4.452 1.00 95.00 384 GLU A O 1
ATOM 3195 N N . ILE A 1 385 ? 3.147 5.713 5.745 1.00 94.56 385 ILE A N 1
ATOM 3196 C CA . ILE A 1 385 ? 4.441 5.330 6.319 1.00 94.56 385 ILE A CA 1
ATOM 3197 C C . ILE A 1 385 ? 4.789 3.893 5.947 1.00 94.56 385 ILE A C 1
ATOM 3199 O O . ILE A 1 385 ? 3.913 3.028 5.917 1.00 94.56 385 ILE A O 1
ATOM 3203 N N . TYR A 1 386 ? 6.068 3.639 5.714 1.00 92.88 386 TYR A N 1
ATOM 3204 C CA . TYR A 1 386 ? 6.637 2.321 5.458 1.00 92.88 386 TYR A CA 1
ATOM 3205 C C . TYR A 1 386 ? 7.540 1.931 6.628 1.00 92.88 386 TYR A C 1
ATOM 3207 O O . TYR A 1 386 ? 7.183 2.137 7.786 1.00 92.88 386 TYR A O 1
ATOM 3215 N N . GLU A 1 387 ? 8.676 1.306 6.350 1.00 89.69 387 GLU A N 1
ATOM 3216 C CA . GLU A 1 387 ? 9.670 0.993 7.365 1.00 89.69 387 GLU A CA 1
ATOM 3217 C C . GLU A 1 387 ? 10.499 2.240 7.681 1.00 89.69 387 GLU A C 1
ATOM 3219 O O . GLU A 1 387 ? 11.220 2.738 6.821 1.00 89.69 387 GLU A O 1
ATOM 3224 N N . LEU A 1 388 ? 10.345 2.784 8.893 1.00 90.75 388 LEU A N 1
ATOM 3225 C CA . LEU A 1 388 ? 11.043 3.995 9.316 1.00 90.75 388 LEU A CA 1
ATOM 3226 C C . LEU A 1 388 ? 12.292 3.634 10.122 1.00 90.75 388 LEU A C 1
ATOM 3228 O O . LEU A 1 388 ? 12.211 3.130 11.247 1.00 90.75 388 LEU A O 1
ATOM 3232 N N . ASP A 1 389 ? 13.458 3.988 9.590 1.00 90.75 389 ASP A N 1
ATOM 3233 C CA . ASP A 1 389 ? 14.668 4.097 10.396 1.00 90.75 389 ASP A CA 1
ATOM 3234 C C . ASP A 1 389 ? 14.569 5.279 11.394 1.00 90.75 389 ASP A C 1
ATOM 3236 O O . ASP A 1 389 ? 13.608 6.061 11.410 1.00 9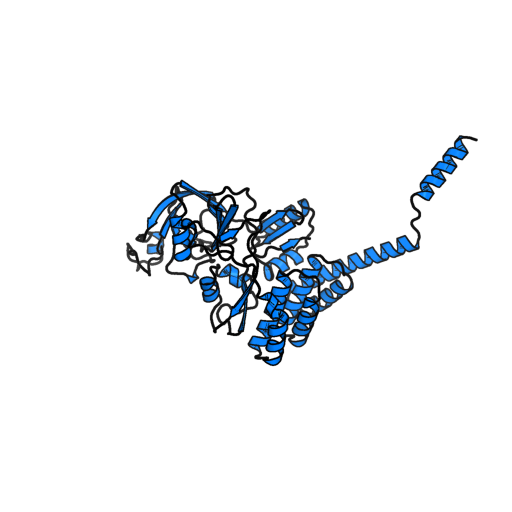0.75 389 ASP A O 1
ATOM 3240 N N . ARG A 1 390 ? 15.567 5.411 12.279 1.00 89.31 390 ARG A N 1
ATOM 3241 C CA . ARG A 1 390 ? 15.578 6.463 13.313 1.00 89.31 390 ARG A CA 1
ATOM 3242 C C . ARG A 1 390 ? 15.568 7.876 12.723 1.00 89.31 390 ARG A C 1
ATOM 3244 O O . ARG A 1 390 ? 14.916 8.753 13.290 1.00 89.31 390 ARG A O 1
ATOM 3251 N N . GLU A 1 391 ? 16.284 8.096 11.628 1.00 92.19 391 GLU A N 1
ATOM 3252 C CA . GLU A 1 391 ? 16.411 9.396 10.975 1.00 92.19 391 GLU A CA 1
ATOM 3253 C C . GLU A 1 391 ? 15.118 9.760 10.238 1.00 92.19 391 GLU A C 1
ATOM 3255 O O . GLU A 1 391 ? 14.559 10.831 10.472 1.00 92.19 391 GLU A O 1
ATOM 3260 N N . SER A 1 392 ? 14.583 8.835 9.438 1.00 91.75 392 SER A N 1
ATOM 3261 C CA . SER A 1 392 ? 13.298 8.958 8.747 1.00 91.75 392 SER A CA 1
ATOM 3262 C C . SER A 1 392 ? 12.157 9.253 9.722 1.00 91.75 392 SER A C 1
ATOM 3264 O O . SER A 1 392 ? 11.323 10.117 9.456 1.00 91.75 392 SER A O 1
ATOM 3266 N N . ARG A 1 393 ? 12.133 8.597 10.893 1.00 92.94 393 ARG A N 1
ATOM 3267 C CA . ARG A 1 393 ? 11.128 8.874 11.932 1.00 92.94 393 ARG A CA 1
ATOM 3268 C C . ARG A 1 393 ? 11.241 10.299 12.473 1.00 92.94 393 ARG A C 1
ATOM 3270 O O . ARG A 1 393 ? 10.215 10.944 12.677 1.00 92.94 393 ARG A O 1
ATOM 3277 N N . LYS A 1 394 ? 12.462 10.780 12.724 1.00 92.00 394 LYS A N 1
ATOM 3278 C CA . LYS A 1 394 ? 12.690 12.152 13.195 1.00 92.00 394 LYS A CA 1
ATOM 3279 C C . LYS A 1 394 ? 12.220 13.163 12.147 1.00 92.00 394 LYS A C 1
ATOM 3281 O O . LYS A 1 394 ? 11.405 14.018 12.475 1.00 92.00 394 LYS A O 1
ATOM 3286 N N . LYS A 1 395 ? 12.643 12.995 10.888 1.00 93.19 395 LYS A N 1
ATOM 3287 C CA . LYS A 1 395 ? 12.245 13.869 9.772 1.00 93.19 395 LYS A CA 1
ATOM 3288 C C . LYS A 1 395 ? 10.726 13.922 9.592 1.00 93.19 395 LYS A C 1
ATOM 3290 O O . LYS A 1 395 ? 10.169 15.011 9.516 1.00 93.19 395 LYS A O 1
ATOM 3295 N N . LEU A 1 396 ? 10.044 12.773 9.636 1.00 93.06 396 LEU A N 1
ATOM 3296 C CA . LEU A 1 396 ? 8.579 12.711 9.585 1.00 93.06 396 LEU A CA 1
ATOM 3297 C C . LEU A 1 396 ? 7.926 13.557 10.691 1.00 93.06 396 LEU A C 1
ATOM 3299 O O . LEU A 1 396 ? 6.991 14.307 10.421 1.00 93.06 396 LEU A O 1
ATOM 3303 N N . LEU A 1 397 ? 8.388 13.430 11.938 1.00 92.31 397 LEU A N 1
ATOM 3304 C CA . LEU A 1 397 ? 7.830 14.190 13.062 1.00 92.31 397 LEU A CA 1
ATOM 3305 C C . LEU A 1 397 ? 8.089 15.696 12.922 1.00 92.31 397 LEU A C 1
ATOM 3307 O O . LEU A 1 397 ? 7.182 16.489 13.182 1.00 92.31 397 LEU A O 1
ATOM 3311 N N . ASP A 1 398 ? 9.285 16.078 12.474 1.00 92.31 398 ASP A N 1
ATOM 3312 C CA . ASP A 1 398 ? 9.656 17.475 12.245 1.00 92.31 398 ASP A CA 1
ATOM 3313 C C . ASP A 1 398 ? 8.790 18.099 11.132 1.00 92.31 398 ASP A C 1
ATOM 3315 O O . ASP A 1 398 ? 8.199 19.165 11.323 1.00 92.31 398 ASP A O 1
ATOM 3319 N N . GLU A 1 399 ? 8.619 17.409 10.000 1.00 92.94 399 GLU A N 1
ATOM 3320 C CA . GLU A 1 399 ? 7.765 17.859 8.891 1.00 92.94 399 GLU A CA 1
ATOM 3321 C C . GLU A 1 399 ? 6.283 17.949 9.277 1.00 92.94 399 GLU A C 1
ATOM 3323 O O . GLU A 1 399 ? 5.575 18.873 8.862 1.00 92.94 399 GLU A O 1
ATOM 3328 N N . LEU A 1 400 ? 5.787 17.005 10.082 1.00 91.88 400 LEU A N 1
ATOM 3329 C CA . LEU A 1 400 ? 4.420 17.057 10.596 1.00 91.88 400 LEU A CA 1
ATOM 3330 C C . LEU A 1 400 ? 4.213 18.245 11.532 1.00 91.88 400 LEU A C 1
ATOM 3332 O O . LEU A 1 400 ? 3.207 18.947 11.397 1.00 91.88 400 LEU A O 1
ATOM 3336 N N . SER A 1 401 ? 5.181 18.513 12.411 1.00 90.81 401 SER A N 1
ATOM 3337 C CA . SER A 1 401 ? 5.162 19.670 13.308 1.00 90.81 401 SER A CA 1
ATOM 3338 C C . SER A 1 401 ? 5.089 20.980 12.516 1.00 90.81 401 SER A C 1
ATOM 3340 O O . SER A 1 401 ? 4.196 21.795 12.756 1.00 90.81 401 SER A O 1
ATOM 3342 N N . GLN A 1 402 ? 5.916 21.131 11.473 1.00 90.62 402 GLN A N 1
ATOM 3343 C CA . GLN A 1 402 ? 5.873 22.283 10.557 1.00 90.62 402 GLN A CA 1
ATOM 3344 C C . GLN A 1 402 ? 4.519 22.432 9.845 1.00 90.62 402 GLN A C 1
ATOM 3346 O O . GLN A 1 402 ? 4.086 23.539 9.525 1.00 90.62 402 GLN A O 1
ATOM 3351 N N . LYS A 1 403 ? 3.812 21.323 9.603 1.00 88.94 403 LYS A N 1
ATOM 3352 C CA . LYS A 1 403 ? 2.472 21.324 8.997 1.00 88.94 403 LYS A CA 1
ATOM 3353 C C . LYS A 1 403 ? 1.340 21.524 10.014 1.00 88.94 403 LYS A C 1
ATOM 3355 O O . LYS A 1 403 ? 0.182 21.562 9.578 1.00 88.94 403 LYS A O 1
ATOM 3360 N N . GLY A 1 404 ? 1.656 21.718 11.299 1.00 87.00 404 GLY A N 1
ATOM 3361 C CA . GLY A 1 404 ? 0.716 21.974 12.396 1.00 87.00 404 GLY A CA 1
ATOM 3362 C C . GLY A 1 404 ? 0.179 20.712 13.075 1.00 87.00 404 GLY A C 1
ATOM 3363 O O . GLY A 1 404 ? -0.855 20.766 13.737 1.00 87.00 404 GLY A O 1
ATOM 3364 N N . VAL A 1 405 ? 0.838 19.566 12.887 1.00 87.38 405 VAL A N 1
ATOM 3365 C CA . VAL A 1 405 ? 0.393 18.268 13.400 1.00 87.38 405 VAL A CA 1
ATOM 3366 C C . VAL A 1 405 ? 1.400 17.722 14.406 1.00 87.38 405 VAL A C 1
ATOM 3368 O O . VAL A 1 405 ? 2.513 17.343 14.057 1.00 87.38 405 VAL A O 1
ATOM 3371 N N . LEU A 1 406 ? 0.978 17.628 15.666 1.00 84.75 406 LEU A N 1
ATOM 3372 C CA . LEU A 1 406 ? 1.785 17.069 16.748 1.00 84.75 406 LEU A CA 1
ATOM 3373 C C . LEU A 1 406 ? 1.365 15.623 17.022 1.00 84.75 406 LEU A C 1
ATOM 3375 O O . LEU A 1 406 ? 0.292 15.363 17.573 1.00 84.75 406 LEU A O 1
ATOM 3379 N N . LEU A 1 407 ? 2.226 14.677 16.644 1.00 85.31 407 LEU A N 1
ATOM 3380 C CA . LEU A 1 407 ? 2.075 13.258 16.963 1.00 85.31 407 LEU A CA 1
ATOM 3381 C C . LEU A 1 407 ? 3.168 12.817 17.930 1.00 85.31 407 LEU A C 1
ATOM 3383 O O . LEU A 1 407 ? 4.327 13.200 17.807 1.00 85.31 407 LEU A O 1
ATOM 3387 N N . ASN A 1 408 ? 2.804 11.958 18.877 1.00 85.50 408 ASN A N 1
ATOM 3388 C CA . ASN A 1 408 ? 3.778 11.334 19.761 1.00 85.50 408 ASN A CA 1
ATOM 3389 C C . ASN A 1 408 ? 4.360 10.049 19.137 1.00 85.50 408 ASN A C 1
ATOM 3391 O O . ASN A 1 408 ? 3.783 9.433 18.237 1.00 85.50 408 ASN A O 1
ATOM 3395 N N . LYS A 1 409 ? 5.488 9.587 19.686 1.00 88.56 409 LYS A N 1
ATOM 3396 C CA . LYS A 1 409 ? 6.175 8.365 19.235 1.00 88.56 409 LYS A CA 1
ATOM 3397 C C . LYS A 1 409 ? 5.331 7.086 19.338 1.00 88.56 409 LYS A C 1
ATOM 3399 O O . LYS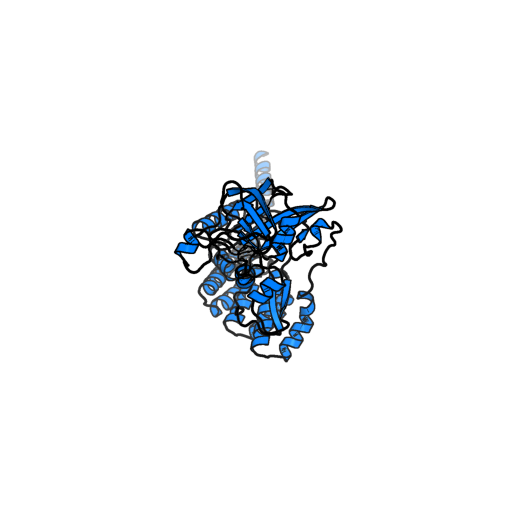 A 1 409 ? 5.504 6.184 18.519 1.00 88.56 409 LYS A O 1
ATOM 3404 N N . ASN A 1 410 ? 4.428 6.991 20.321 1.00 93.06 410 ASN A N 1
ATOM 3405 C CA . ASN A 1 410 ? 3.584 5.807 20.517 1.00 93.06 410 ASN A CA 1
ATOM 3406 C C . ASN A 1 410 ? 2.539 5.695 19.404 1.00 93.06 410 ASN A C 1
ATOM 3408 O O . ASN A 1 410 ? 2.210 4.587 18.987 1.00 93.06 410 ASN A O 1
ATOM 3412 N N . PHE A 1 411 ? 2.061 6.833 18.900 1.00 94.06 411 PHE A N 1
ATOM 3413 C CA . PHE A 1 411 ? 1.178 6.902 17.748 1.00 94.06 411 PHE A CA 1
ATOM 3414 C C . PHE A 1 411 ? 1.873 6.393 16.493 1.00 94.06 411 PHE A C 1
ATOM 3416 O O . PHE A 1 411 ? 1.373 5.464 15.871 1.00 94.06 411 PHE A O 1
ATOM 3423 N N . ILE A 1 412 ? 3.061 6.916 16.174 1.00 93.25 412 ILE A N 1
ATOM 3424 C CA . ILE A 1 412 ? 3.845 6.433 15.028 1.00 93.25 412 ILE A CA 1
ATOM 3425 C C . ILE A 1 412 ? 4.139 4.933 15.161 1.00 93.25 412 ILE A C 1
ATOM 3427 O O . ILE A 1 412 ? 3.894 4.181 14.226 1.00 93.25 412 ILE A O 1
ATOM 3431 N N . SER A 1 413 ? 4.541 4.477 16.350 1.00 93.50 413 SER A N 1
ATOM 3432 C CA . SER A 1 413 ? 4.801 3.052 16.609 1.00 93.50 413 SER A CA 1
ATOM 3433 C C . SER A 1 413 ? 3.555 2.174 16.420 1.00 93.50 413 SER A C 1
ATOM 3435 O O . SER A 1 413 ? 3.664 1.051 15.929 1.00 93.50 413 SER A O 1
ATOM 3437 N N . TYR A 1 414 ? 2.367 2.671 16.786 1.00 95.12 414 TYR A N 1
ATOM 3438 C CA . TYR A 1 414 ? 1.104 1.980 16.515 1.00 95.12 414 TYR A CA 1
ATOM 3439 C C . TYR A 1 414 ? 0.849 1.894 15.006 1.00 95.12 414 TYR A C 1
ATOM 3441 O O . TYR A 1 414 ? 0.515 0.824 14.495 1.00 95.12 414 TYR A O 1
ATOM 3449 N N . LEU A 1 415 ? 1.050 3.001 14.283 1.00 94.19 415 LEU A N 1
ATOM 3450 C CA . LEU A 1 415 ? 0.869 3.035 12.836 1.00 94.19 415 LEU A CA 1
ATOM 3451 C C . LEU A 1 415 ? 1.827 2.079 12.116 1.00 94.19 415 LEU A C 1
ATOM 3453 O O . LEU A 1 415 ? 1.383 1.347 11.241 1.00 94.19 415 LEU A O 1
ATOM 3457 N N . GLU A 1 416 ? 3.100 2.013 12.511 1.00 91.25 416 GLU A N 1
ATOM 3458 C CA . GLU A 1 416 ? 4.079 1.086 11.920 1.00 91.25 416 GLU A CA 1
ATOM 3459 C C . GLU A 1 416 ? 3.661 -0.385 12.100 1.00 91.25 416 GLU A C 1
ATOM 3461 O O . GLU A 1 416 ? 3.916 -1.218 11.228 1.00 91.25 416 GLU A O 1
ATOM 3466 N N . LYS A 1 417 ? 2.975 -0.709 13.206 1.00 91.12 417 LYS A N 1
ATOM 3467 C CA . LYS A 1 417 ? 2.508 -2.071 13.514 1.00 91.12 417 LYS A CA 1
ATOM 3468 C C . LYS A 1 417 ? 1.198 -2.443 12.822 1.00 91.12 417 LYS A C 1
ATOM 3470 O O . LYS A 1 417 ? 1.059 -3.573 12.367 1.00 91.12 417 LYS A O 1
ATOM 3475 N N . GLU A 1 418 ? 0.226 -1.531 12.774 1.00 93.75 418 GLU A N 1
ATOM 3476 C CA . GLU A 1 418 ? -1.156 -1.858 12.370 1.00 93.75 418 GLU A CA 1
ATOM 3477 C C . GLU A 1 418 ? -1.610 -1.198 11.059 1.00 93.75 418 GLU A C 1
ATOM 3479 O O . GLU A 1 418 ? -2.576 -1.658 10.435 1.00 93.75 418 GLU A O 1
ATOM 3484 N N . ARG A 1 419 ? -0.926 -0.128 10.634 1.00 92.31 419 ARG A N 1
ATOM 3485 C CA . ARG A 1 419 ? -1.320 0.768 9.533 1.00 92.31 419 ARG A CA 1
ATOM 3486 C C . ARG A 1 419 ? -0.159 1.134 8.594 1.00 92.31 419 ARG A C 1
ATOM 3488 O O . ARG A 1 419 ? -0.229 2.141 7.891 1.00 92.31 419 ARG A O 1
ATOM 3495 N N . ARG A 1 420 ? 0.896 0.319 8.533 1.00 91.69 420 ARG A N 1
ATOM 3496 C CA . ARG A 1 420 ? 1.997 0.520 7.581 1.00 91.69 420 ARG A CA 1
ATOM 3497 C C . ARG A 1 420 ? 1.490 0.367 6.141 1.00 91.69 420 ARG A C 1
ATOM 3499 O O . ARG A 1 420 ? 0.775 -0.586 5.840 1.00 91.69 420 ARG A O 1
ATOM 3506 N N . GLY A 1 421 ? 1.828 1.325 5.281 1.00 89.56 421 GLY A N 1
ATOM 3507 C CA . GLY A 1 421 ? 1.342 1.438 3.902 1.00 89.56 421 GLY A CA 1
ATOM 3508 C C . GLY A 1 421 ? -0.098 1.949 3.769 1.00 89.56 421 GLY A C 1
ATOM 3509 O O . GLY A 1 421 ? -0.706 1.780 2.720 1.00 89.56 421 GLY A O 1
ATOM 3510 N N . TYR A 1 422 ? -0.688 2.528 4.823 1.00 92.50 422 TYR A N 1
ATOM 3511 C CA . TYR A 1 422 ? -2.028 3.118 4.751 1.00 92.50 422 TYR A CA 1
ATOM 3512 C C . TYR A 1 422 ? -1.941 4.629 4.627 1.00 92.50 422 TYR A C 1
ATOM 3514 O O . TYR A 1 422 ? -1.189 5.278 5.350 1.00 92.50 422 TYR A O 1
ATOM 3522 N N . VAL A 1 423 ? -2.825 5.190 3.806 1.00 93.69 423 VAL A N 1
ATOM 3523 C CA . VAL A 1 423 ? -3.093 6.628 3.790 1.00 93.69 423 VAL A CA 1
ATOM 3524 C C . VAL A 1 423 ? -3.961 7.009 4.984 1.00 93.69 423 VAL A C 1
ATOM 3526 O O . VAL A 1 423 ? -5.166 6.730 5.011 1.00 93.69 423 VAL A O 1
ATOM 3529 N N . ILE A 1 424 ? -3.356 7.688 5.950 1.00 93.25 424 ILE A N 1
ATOM 3530 C CA . ILE A 1 424 ? -3.978 8.082 7.211 1.00 93.25 424 ILE A CA 1
ATOM 3531 C C . ILE A 1 424 ? -4.241 9.589 7.186 1.00 93.25 424 ILE A C 1
ATOM 3533 O O . ILE A 1 424 ? -3.289 10.369 7.144 1.00 93.25 424 ILE A O 1
ATOM 3537 N N . PRO A 1 425 ? -5.511 10.022 7.230 1.00 91.62 425 PRO A N 1
ATOM 3538 C CA . PRO A 1 425 ? -5.844 11.430 7.385 1.00 91.62 425 PRO A CA 1
ATOM 3539 C C . PRO A 1 425 ? -5.668 11.864 8.851 1.00 91.62 425 PRO A C 1
ATOM 3541 O O . PRO A 1 425 ? -6.252 11.278 9.760 1.00 91.62 425 PRO A O 1
ATOM 3544 N N . LEU A 1 426 ? -4.887 12.914 9.072 1.00 90.75 426 LEU A N 1
ATOM 3545 C CA . LEU A 1 426 ? -4.628 13.571 10.352 1.00 90.75 426 LEU A CA 1
ATOM 3546 C C . LEU A 1 426 ? -5.512 14.829 10.437 1.00 90.75 426 LEU A C 1
ATOM 3548 O O . LEU A 1 426 ? -5.055 15.944 10.179 1.00 90.75 426 LEU A O 1
A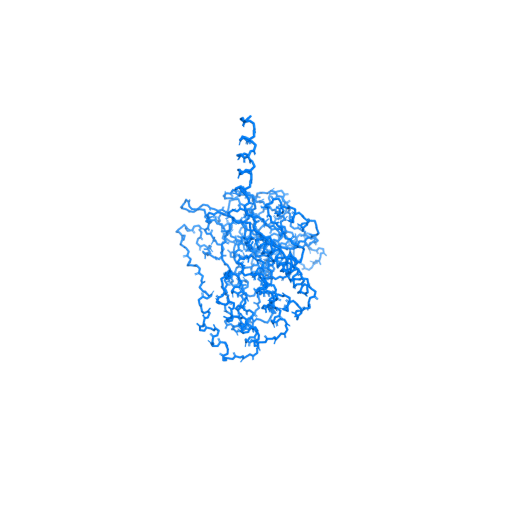TOM 3552 N N . TYR A 1 427 ? -6.808 14.608 10.681 1.00 83.50 427 TYR A N 1
ATOM 3553 C CA . TYR A 1 427 ? -7.861 15.632 10.736 1.00 83.50 427 TYR A CA 1
ATOM 3554 C C . TYR A 1 427 ? -8.198 16.103 12.149 1.00 83.50 427 TYR A C 1
ATOM 3556 O O . TYR A 1 427 ? -7.982 15.325 13.111 1.00 83.50 427 TYR A O 1
#

Sequence (427 aa):
MVYMIILTVLLTNIFSSFAVTIDDLIEDAYKEVRKEKSEDSFNLALKAFNEGIFSVAVKEGKKYLKLHRKKDIKRDIIIEMIAVSYYRMYRRKELFDHLIWADRQNISRDIKLKIFQLANNLFVEKKDRRRLKIIKKRFSNLFRSSPPFFIHDERFKRFKPNINIFKLKYGNIIGENSLYRVKKNTTLIEIAKELDLGYDEIRVANPHIDPFDVQKGMVVLIPRKRLLPEKEFNFGEIYLNLSEKRLYYPVIIDDDPYVISIPVGIGTDENRSPIGDFFISEKRKNPAWYVPDNIKEEDPSLPDIVPPGPNNPLGTRAMRLSNTTYLLHGTSKRFGIGMKVSHGCIRMYNEDVEALFDLVETGTKVHIYEKNYKIFKNRHVYIEIYELDRESRKKLLDELSQKGVLLNKNFISYLEKERRGYVIPLY

Secondary structure (DSSP, 8-state):
-HHHHHHHHHHHHHHTS----HHHHHHHHHHHHHHHHHHHHHHHHHHHHHTT-HHHHHHHHHHHHHH--S-SHHHHHHHHHHHHHHHHTT-HHHHHHHHHHHHTS---HHHHHHHHHHHHHHHHHTT-HHHHHHHHHHSGGGG--PPPPP---GGGTTS-BTTTEEE--SSSEE---EEEEP-SSB-HHHHHHHHT--HHHHHHH-TTS-SS-B-TT-EEEE---EEPPSS-PPTT-EEEETTTTEEEEEEEETTEEEEEEEE-BEE-SSSPPP-EEEEEEEEEES--EEPPHHHHHH-TTS-SEEPSSTT-TTTTEEEEETTSS-EEE--S-GGGTTSEEESSPEE--HHHHHHHHHH--TT-EEEEE--SEEEEESSSEEEEE----HHHHHHHHHHHHHTT----HHHHHHHHHH-TT--EEE-